Protein AF-A0A7S2L837-F1 (afdb_monomer_lite)

Foldseek 3Di:
DLVLLLVLLVVLLVPQPQQLVLLCQLPFQDPVQCCVQPVPDDVVNSNVVSVVSNVVSVVSSVVLLVQSLPDPDSVSNVVVSVVVVVVVVVVVVVLVCLCVQVVHDVSVCVSVPPPNDDDTDGDDPVSVVVSVVVVVVVSVVSSVVSVVVSVVSVVCVLQVVVAQQKKWKAFDQAKAFQWFFADPVHPQGTGGDIDGPRVQTAMWGFDDADPSSATKTWGADQFPRHRDDRDFTWIWHQDPVQLWIFIDTPGTALDPDPPDPDVDRGQKIAHRDPDRYPQPGDQFMWGPNNDTDTRTDMDMGRLFDDACVQLVVQAGHDPRWGDGDQPPCVDDPDRATADDSSSPHTDDDQWDQDPQRWIWGFDAPDPVVRHTGDGNRHTKTATDDRDPPDPDPHTDID

pLDDT: mean 89.32, std 9.15, range [54.41, 98.12]

Secondary structure (DSSP, 8-state):
-HHHHHHHHHHHHHH--HHHHHHHHHHHS-HHHHHHH-TTS-HHHHHHHHHHHHHHHHHHHHHHHHHHHH-SSHHHHHHHHHHHHHHHHHHHHHHHHHHTTTT-HHHHHHHTSTTS--PPPPPPHHHHHHHHHHHHHHHHHHHHHHHHHHHHHHHHHHTTTTS-SEEEEEE-S-EEEEEEE--TT-SS-PEEEEEEGGGG-EEEEEEEE-TTS-EEEEEPPTTTSPPPSSSPPPEEEEETTTTEEEEE-TTEES-S-TT---S---SEEPPS---SSGGGS-S--EEESSSEEE---EEEEE---SSTTTTTTSEEEETTEEEE------SSS---SEESTTS-EEPPPSEEE-TTS-EEEE-EEETTTTEE-EETTEE-EEEEE--TT----TT-B-

Organism: NCBI:txid267567

Radius of gyration: 32.64 Å; chains: 1; bounding box: 70×63×90 Å

Structure (mmCIF, N/CA/C/O backbone):
data_AF-A0A7S2L837-F1
#
_entry.id   AF-A0A7S2L837-F1
#
loop_
_atom_site.group_PDB
_atom_site.id
_atom_site.type_symbol
_atom_site.label_atom_id
_atom_site.label_alt_id
_atom_site.label_comp_id
_atom_site.label_asym_id
_atom_site.label_entity_id
_atom_site.label_seq_id
_atom_site.pdbx_PDB_ins_code
_atom_site.Cartn_x
_atom_site.Cartn_y
_atom_site.Cartn_z
_atom_site.occupancy
_atom_site.B_iso_or_equiv
_atom_site.auth_seq_id
_atom_site.auth_comp_id
_atom_site.auth_asym_id
_atom_site.auth_atom_id
_atom_site.pdbx_PDB_model_num
ATOM 1 N N . VAL A 1 1 ? -2.894 -16.112 8.920 1.00 84.12 1 VAL A N 1
ATOM 2 C CA . VAL A 1 1 ? -3.114 -14.719 9.382 1.00 84.12 1 VAL A CA 1
ATOM 3 C C . VAL A 1 1 ? -4.592 -14.412 9.614 1.00 84.12 1 VAL A C 1
ATOM 5 O O . VAL A 1 1 ? -4.945 -14.208 10.764 1.00 84.12 1 VAL A O 1
ATOM 8 N N . ARG A 1 2 ? -5.480 -14.497 8.607 1.00 88.69 2 ARG A N 1
ATOM 9 C CA . ARG A 1 2 ? -6.919 -14.162 8.759 1.00 88.69 2 ARG A CA 1
ATOM 10 C C . ARG A 1 2 ? -7.620 -14.815 9.954 1.00 88.69 2 ARG A C 1
ATOM 12 O O . ARG A 1 2 ? -8.249 -14.129 10.746 1.00 88.69 2 ARG A O 1
ATOM 19 N N . VAL A 1 3 ? -7.470 -16.131 10.131 1.00 92.38 3 VAL A N 1
ATOM 20 C CA . VAL A 1 3 ? -8.059 -16.845 11.285 1.00 92.38 3 VAL A CA 1
ATOM 21 C C . VAL A 1 3 ? -7.557 -16.272 12.615 1.00 92.38 3 VAL A C 1
ATOM 23 O O . VAL A 1 3 ? -8.348 -16.088 13.534 1.00 92.38 3 VAL A O 1
ATOM 26 N N . ALA A 1 4 ? -6.266 -15.940 12.701 1.00 90.62 4 ALA A N 1
ATOM 27 C CA . ALA A 1 4 ? -5.693 -15.318 13.889 1.00 90.62 4 ALA A CA 1
ATOM 28 C C . ALA A 1 4 ? -6.264 -13.912 14.115 1.00 90.62 4 ALA A C 1
ATOM 30 O O . ALA A 1 4 ? -6.648 -13.619 15.235 1.00 90.62 4 ALA A O 1
ATOM 31 N N . GLN A 1 5 ? -6.425 -13.088 13.072 1.00 91.94 5 GLN A N 1
ATOM 32 C CA . GLN A 1 5 ? -7.075 -11.772 13.188 1.00 91.94 5 GLN A CA 1
ATOM 33 C C . GLN A 1 5 ? -8.497 -11.891 13.765 1.00 91.94 5 GLN A C 1
ATOM 35 O O . GLN A 1 5 ? -8.838 -11.198 14.721 1.00 91.94 5 GLN A O 1
ATOM 40 N N . TYR A 1 6 ? -9.308 -12.828 13.258 1.00 94.88 6 TYR A N 1
ATOM 41 C CA . TYR A 1 6 ? -10.656 -13.074 13.785 1.00 94.88 6 TYR A CA 1
ATOM 42 C C . TYR A 1 6 ? -10.649 -13.541 15.246 1.00 94.88 6 TYR A C 1
ATOM 44 O O . TYR A 1 6 ? -11.435 -13.044 16.051 1.00 94.88 6 TYR A O 1
ATOM 52 N N . LEU A 1 7 ? -9.763 -14.474 15.607 1.00 94.44 7 LEU A N 1
ATOM 53 C CA . LEU A 1 7 ? -9.623 -14.932 16.992 1.00 94.44 7 LEU A CA 1
ATOM 54 C C . LEU A 1 7 ? -9.151 -13.806 17.915 1.00 94.44 7 LEU A C 1
ATOM 56 O O . LEU A 1 7 ? -9.678 -13.667 19.017 1.00 94.44 7 LEU A O 1
ATOM 60 N N . SER A 1 8 ? -8.224 -12.968 17.458 1.00 92.19 8 SER A N 1
ATOM 61 C CA . SER A 1 8 ? -7.730 -11.825 18.218 1.00 92.19 8 SER A CA 1
ATOM 62 C C . SER A 1 8 ? -8.833 -10.815 18.502 1.00 92.19 8 SER A C 1
ATOM 64 O O . SER A 1 8 ? -8.913 -10.353 19.633 1.00 92.19 8 SER A O 1
ATOM 66 N N . LEU A 1 9 ? -9.738 -10.525 17.556 1.00 94.25 9 LEU A N 1
ATOM 67 C CA . LEU A 1 9 ? -10.905 -9.663 17.819 1.00 94.25 9 LEU A CA 1
ATOM 68 C C . LEU A 1 9 ? -11.801 -10.228 18.932 1.00 94.25 9 LEU A C 1
ATOM 70 O O . LEU A 1 9 ? -12.286 -9.483 19.782 1.00 94.25 9 LEU A O 1
ATOM 74 N N . ILE A 1 10 ? -12.001 -11.550 18.953 1.00 95.12 10 ILE A N 1
ATOM 75 C CA . ILE A 1 10 ? -12.788 -12.223 19.996 1.00 95.12 10 ILE A CA 1
ATOM 76 C C . ILE A 1 10 ? -12.079 -12.114 21.349 1.00 95.12 10 ILE A C 1
ATOM 78 O O . ILE A 1 10 ? -12.712 -11.767 22.344 1.00 95.12 10 ILE A O 1
ATOM 82 N N . ILE A 1 11 ? -10.772 -12.380 21.388 1.00 92.56 11 ILE A N 1
ATOM 83 C CA . ILE A 1 11 ? -9.960 -12.290 22.608 1.00 92.56 11 ILE A CA 1
ATOM 84 C C . ILE A 1 11 ? -9.928 -10.848 23.128 1.00 92.56 11 ILE A C 1
ATOM 86 O O . ILE A 1 11 ? -10.195 -10.629 24.306 1.00 92.56 11 ILE A O 1
ATOM 90 N N . GLY A 1 12 ? -9.685 -9.868 22.255 1.00 91.31 12 GLY A N 1
ATOM 91 C CA . GLY A 1 12 ? -9.672 -8.446 22.600 1.00 91.31 12 GLY A CA 1
ATOM 92 C C . GLY A 1 12 ? -11.004 -7.976 23.178 1.00 91.31 12 GLY A C 1
ATOM 93 O O . GLY A 1 12 ? -11.022 -7.267 24.178 1.00 91.31 12 GLY A O 1
ATOM 94 N N . LEU A 1 13 ? -12.127 -8.445 22.627 1.00 94.12 13 LEU A N 1
ATOM 95 C CA . LEU A 1 13 ? -13.449 -8.159 23.182 1.00 94.12 13 LEU A CA 1
ATOM 96 C C . LEU A 1 13 ? -13.686 -8.833 24.545 1.00 94.12 13 LEU A C 1
ATOM 98 O O . LEU A 1 13 ? -14.374 -8.265 25.388 1.00 94.12 13 LEU A O 1
ATOM 102 N N . ILE A 1 14 ? -13.158 -10.041 24.771 1.00 92.88 14 ILE A N 1
ATOM 103 C CA . ILE A 1 14 ? -13.262 -10.733 26.069 1.00 92.88 14 ILE A CA 1
ATOM 104 C C . ILE A 1 14 ? -12.416 -10.031 27.135 1.00 92.88 14 ILE A C 1
ATOM 106 O O . ILE A 1 14 ? -12.833 -9.960 28.288 1.00 92.88 14 ILE A O 1
ATOM 110 N N . MET A 1 15 ? -11.252 -9.512 26.748 1.00 90.25 15 MET A N 1
ATOM 111 C CA . MET A 1 15 ? -10.357 -8.749 27.619 1.00 90.25 15 MET A CA 1
ATOM 112 C C . MET A 1 15 ? -10.890 -7.357 27.976 1.00 90.25 15 MET A C 1
ATOM 114 O O . MET A 1 15 ? -10.381 -6.723 28.894 1.00 90.25 15 MET A O 1
ATOM 118 N N . GLU A 1 16 ? -11.903 -6.871 27.263 1.00 92.31 16 GLU A N 1
ATOM 119 C CA . GLU A 1 16 ? -12.494 -5.560 27.500 1.00 92.31 16 GLU A CA 1
ATOM 120 C C . GLU A 1 16 ? -13.417 -5.578 28.735 1.00 92.31 16 GLU A C 1
ATOM 122 O O . GLU A 1 16 ? -14.566 -6.038 28.686 1.00 92.31 16 GLU A O 1
ATOM 127 N N . GLU A 1 17 ? -12.911 -5.052 29.855 1.00 92.00 17 GLU A N 1
ATOM 128 C CA . GLU A 1 17 ? -13.597 -5.020 31.157 1.00 92.00 17 GLU A CA 1
ATOM 129 C C . GLU A 1 17 ? -14.289 -3.679 31.475 1.00 92.00 17 GLU A C 1
ATOM 131 O O . GLU A 1 17 ? -15.123 -3.607 32.389 1.00 92.00 17 GLU A O 1
ATOM 136 N N . GLU A 1 18 ? -14.016 -2.604 30.728 1.00 93.19 18 GLU A N 1
ATOM 137 C CA . GLU A 1 18 ? -14.517 -1.262 31.055 1.00 93.19 18 GLU A CA 1
ATOM 138 C C . GLU A 1 18 ? -16.004 -1.105 30.723 1.00 93.19 18 GLU A C 1
ATOM 140 O O . GLU A 1 18 ? -16.790 -0.632 31.553 1.00 93.19 18 GLU A O 1
ATOM 145 N N . ILE A 1 19 ? -16.421 -1.571 29.543 1.00 95.00 19 ILE A N 1
ATOM 146 C CA . ILE A 1 19 ? -17.824 -1.569 29.097 1.00 95.00 19 ILE A CA 1
ATOM 147 C C . ILE A 1 19 ? -18.771 -2.285 30.087 1.00 95.00 19 ILE A C 1
ATOM 149 O O . ILE A 1 19 ? -19.757 -1.666 30.517 1.00 95.00 19 ILE A O 1
ATOM 153 N N . PRO A 1 20 ? -18.543 -3.556 30.488 1.00 93.50 20 PRO A N 1
ATOM 154 C CA . PRO A 1 20 ? -19.440 -4.257 31.405 1.00 93.50 20 PRO A CA 1
ATOM 155 C C . PRO A 1 20 ? -19.456 -3.587 32.771 1.00 93.50 20 PRO A C 1
ATOM 157 O O . PRO A 1 20 ? -20.532 -3.439 33.352 1.00 93.50 20 PRO A O 1
ATOM 160 N N . SER A 1 21 ? -18.296 -3.151 33.262 1.00 92.06 21 SER A N 1
ATOM 161 C CA . SER A 1 21 ? -18.153 -2.500 34.561 1.00 92.06 21 SER A CA 1
ATOM 162 C C . SER A 1 21 ? -18.914 -1.176 34.601 1.00 92.06 21 SER A C 1
ATOM 164 O O . SER A 1 21 ? -19.689 -0.934 35.531 1.00 92.06 21 SER A O 1
ATOM 166 N N . ALA A 1 22 ? -18.792 -0.346 33.563 1.00 94.81 22 ALA A N 1
ATOM 167 C CA . ALA A 1 22 ? -19.517 0.916 33.440 1.00 94.81 22 ALA A CA 1
ATOM 168 C C . ALA A 1 22 ? -21.041 0.714 33.389 1.00 94.81 22 ALA A C 1
ATOM 170 O O . ALA A 1 22 ? -21.788 1.372 34.121 1.00 94.81 22 ALA A O 1
ATOM 171 N N . LEU A 1 23 ? -21.518 -0.240 32.584 1.00 93.56 23 LEU A N 1
ATOM 172 C CA . LEU A 1 23 ? -22.947 -0.562 32.481 1.00 93.56 23 LEU A CA 1
ATOM 173 C C . LEU A 1 23 ? -23.504 -1.164 33.767 1.00 93.56 23 LEU A C 1
ATOM 175 O O . LEU A 1 23 ? -24.643 -0.884 34.162 1.00 93.56 23 LEU A O 1
ATOM 179 N N . PHE A 1 24 ? -22.701 -1.990 34.431 1.00 91.12 24 PHE A N 1
ATOM 180 C CA . PHE A 1 24 ? -23.036 -2.559 35.720 1.00 91.12 24 PHE A CA 1
ATOM 181 C C . PHE A 1 24 ? -23.172 -1.463 36.778 1.00 91.12 24 PHE A C 1
ATOM 183 O O . PHE A 1 24 ? -24.188 -1.439 37.475 1.00 91.12 24 PHE A O 1
ATOM 190 N N . MET A 1 25 ? -22.237 -0.507 36.836 1.00 91.56 25 MET A N 1
ATOM 191 C CA . MET A 1 25 ? -22.297 0.647 37.740 1.00 91.56 25 MET A CA 1
ATOM 192 C C . MET A 1 25 ? -23.523 1.527 37.481 1.00 91.56 25 MET A C 1
ATOM 194 O O . MET A 1 25 ? -24.304 1.764 38.408 1.00 91.56 25 MET A O 1
ATOM 198 N N . LEU A 1 26 ? -23.744 1.957 36.230 1.00 92.75 26 LEU A N 1
ATOM 199 C CA . LEU A 1 26 ? -24.880 2.812 35.843 1.00 92.75 26 LEU A CA 1
ATOM 200 C C . LEU A 1 26 ? -26.221 2.238 36.288 1.00 92.75 26 LEU A C 1
ATOM 202 O O . LEU A 1 26 ? -27.143 2.977 36.638 1.00 92.75 26 LEU A O 1
ATOM 206 N N . ARG A 1 27 ? -26.337 0.909 36.277 1.00 88.00 27 ARG A N 1
ATOM 207 C CA . ARG A 1 27 ? -27.585 0.235 36.607 1.00 88.00 27 ARG A CA 1
ATOM 208 C C . ARG A 1 27 ? -27.695 -0.218 38.055 1.00 88.00 27 ARG A C 1
ATOM 210 O O . ARG A 1 27 ? -28.816 -0.238 38.571 1.00 88.00 27 ARG A O 1
ATOM 217 N N . GLN A 1 28 ? -26.603 -0.639 38.694 1.00 89.06 28 GLN A N 1
ATOM 218 C CA . GLN A 1 28 ? -26.650 -1.114 40.077 1.00 89.06 28 GLN A CA 1
ATOM 219 C C . GLN A 1 28 ? -26.924 -0.001 41.076 1.00 89.06 28 GLN A C 1
ATOM 221 O O . GLN A 1 28 ? -27.530 -0.277 42.107 1.00 89.06 28 GLN A O 1
ATOM 226 N N . ILE A 1 29 ? -26.507 1.226 40.770 1.00 91.50 29 ILE A N 1
ATOM 227 C CA . ILE A 1 29 ? -26.521 2.335 41.718 1.00 91.50 29 ILE A CA 1
ATOM 228 C C . ILE A 1 29 ? -27.725 3.243 41.413 1.00 91.50 29 ILE A C 1
ATOM 230 O O . ILE A 1 29 ? -27.639 4.139 40.567 1.00 91.50 29 ILE A O 1
ATOM 234 N N . PRO A 1 30 ? -28.892 3.038 42.062 1.00 90.75 30 PRO A N 1
ATOM 235 C CA . PRO A 1 30 ? -30.014 3.950 41.909 1.00 90.75 30 PRO A CA 1
ATOM 236 C C . PRO A 1 30 ? -29.700 5.293 42.577 1.00 90.75 30 PRO A C 1
ATOM 238 O O . PRO A 1 30 ? -28.980 5.370 43.575 1.00 90.75 30 PRO A O 1
ATOM 241 N N . LYS A 1 31 ? -30.323 6.361 42.067 1.00 94.25 31 LYS A N 1
ATOM 242 C CA . LYS A 1 31 ? -30.188 7.728 42.598 1.00 94.25 31 LYS A CA 1
ATOM 243 C C . LYS A 1 31 ? -30.451 7.813 44.108 1.00 94.25 31 LYS A C 1
ATOM 245 O O . LYS A 1 31 ? -29.799 8.593 44.796 1.00 94.25 31 LYS A O 1
ATOM 250 N N . THR A 1 32 ? -31.391 7.014 44.619 1.00 93.38 32 THR A N 1
ATOM 251 C CA . THR A 1 32 ? -31.730 6.950 46.047 1.00 93.38 32 THR A CA 1
ATOM 252 C C . THR A 1 32 ? -30.590 6.376 46.884 1.00 93.38 32 THR A C 1
ATOM 254 O O . THR A 1 32 ? -30.189 7.016 47.851 1.00 93.38 32 THR A O 1
ATOM 257 N N . SER A 1 33 ? -30.014 5.237 46.485 1.00 91.25 33 SER A N 1
ATOM 258 C CA . SER A 1 33 ? -28.880 4.626 47.192 1.00 91.25 33 SER A CA 1
ATOM 259 C C . SER A 1 33 ? -27.626 5.491 47.116 1.00 91.25 33 SER A C 1
ATOM 261 O O . SER A 1 33 ? -26.967 5.678 48.130 1.00 91.25 33 SER A O 1
ATOM 263 N N . LEU A 1 34 ? -27.334 6.106 45.962 1.00 91.88 34 LEU A N 1
ATOM 264 C CA . LEU A 1 34 ? -26.198 7.028 45.851 1.00 91.88 34 LEU A CA 1
ATOM 265 C C . LEU A 1 34 ? -26.335 8.212 46.819 1.00 91.88 34 LEU A C 1
ATOM 267 O O . LEU A 1 34 ? -25.376 8.565 47.497 1.00 91.88 34 LEU A O 1
ATOM 271 N N . ARG A 1 35 ? -27.536 8.799 46.920 1.00 92.44 35 ARG A N 1
ATOM 272 C CA . ARG A 1 35 ? -27.797 9.938 47.813 1.00 92.44 35 ARG A CA 1
ATOM 273 C C . ARG A 1 35 ? -27.719 9.555 49.293 1.00 92.44 35 ARG A C 1
ATOM 275 O O . ARG A 1 35 ? -27.314 10.390 50.094 1.00 92.44 35 ARG A O 1
ATOM 282 N N . GLN A 1 36 ? -28.107 8.328 49.645 1.00 92.62 36 GLN A N 1
ATOM 283 C CA . GLN A 1 36 ? -28.010 7.814 51.015 1.00 92.62 36 GLN A CA 1
ATOM 284 C C . GLN A 1 36 ? -26.556 7.580 51.430 1.00 92.62 36 GLN A C 1
ATOM 286 O O . GLN A 1 36 ? -26.173 7.968 52.529 1.00 92.62 36 GLN A O 1
ATOM 291 N N . THR A 1 37 ? -25.740 6.984 50.558 1.00 89.62 37 THR A N 1
ATOM 292 C CA . THR A 1 37 ? -24.371 6.598 50.921 1.00 89.62 37 THR A CA 1
ATOM 293 C C . THR A 1 37 ? -23.347 7.713 50.705 1.00 89.62 37 THR A C 1
ATOM 295 O O . THR A 1 37 ? -22.387 7.827 51.462 1.00 89.62 37 THR A O 1
ATOM 298 N N . ALA A 1 38 ? -23.547 8.562 49.694 1.00 88.94 38 ALA A N 1
ATOM 299 C CA . ALA A 1 38 ? -22.631 9.640 49.328 1.00 88.94 38 ALA A CA 1
ATOM 300 C C . ALA A 1 38 ? -23.400 10.936 48.995 1.00 88.94 38 ALA A C 1
ATOM 302 O O . ALA A 1 38 ? -23.459 11.346 47.833 1.00 88.94 38 ALA A O 1
ATOM 303 N N . PRO A 1 39 ? -23.962 11.637 50.000 1.00 88.94 39 PRO A N 1
ATOM 304 C CA . PRO A 1 39 ? -24.808 12.814 49.776 1.00 88.94 39 PRO A CA 1
ATOM 305 C C . PRO A 1 39 ? -24.085 13.985 49.091 1.00 88.94 39 PRO A C 1
ATOM 307 O O . PRO A 1 39 ? -24.741 14.860 48.531 1.00 88.94 39 PRO A O 1
ATOM 310 N N . GLN A 1 40 ? -22.748 14.007 49.106 1.00 89.81 40 GLN A N 1
ATOM 311 C CA . GLN A 1 40 ? -21.953 15.050 48.451 1.00 89.81 40 GLN A CA 1
ATOM 312 C C . GLN A 1 40 ? -21.824 14.874 46.928 1.00 89.81 40 GLN A C 1
ATOM 314 O O . GLN A 1 40 ? -21.473 15.826 46.230 1.00 89.81 40 GLN A O 1
ATOM 319 N N . ILE A 1 41 ? -22.086 13.677 46.393 1.00 88.62 41 ILE A N 1
ATOM 320 C CA . ILE A 1 41 ? -21.929 13.392 44.963 1.00 88.62 41 ILE A CA 1
ATOM 321 C C . ILE A 1 41 ? -23.272 13.593 44.262 1.00 88.62 41 ILE A C 1
ATOM 323 O O . ILE A 1 41 ? -24.265 12.929 44.559 1.00 88.62 41 ILE A O 1
ATOM 327 N N . THR A 1 42 ? -23.313 14.499 43.283 1.00 93.94 42 THR A N 1
ATOM 328 C CA . THR A 1 42 ? -24.493 14.655 42.429 1.00 93.94 42 THR A CA 1
ATOM 329 C C . THR A 1 42 ? -24.602 13.471 41.467 1.00 93.94 42 THR A C 1
ATOM 331 O O . THR A 1 42 ? -23.619 13.059 40.854 1.00 93.94 42 THR A O 1
ATOM 334 N N . TYR A 1 43 ? -25.814 12.935 41.285 1.00 93.81 43 TYR A N 1
ATOM 335 C CA . TYR A 1 43 ? -26.054 11.789 40.391 1.00 93.81 43 TYR A CA 1
ATOM 336 C C . TYR A 1 43 ? -25.566 12.042 38.955 1.00 93.81 43 TYR A C 1
ATOM 338 O O . TYR A 1 43 ? -25.048 11.135 38.316 1.00 93.81 43 TYR A O 1
ATOM 346 N N . GLY A 1 44 ? -25.644 13.290 38.477 1.00 95.69 44 GLY A N 1
ATOM 347 C CA . GLY A 1 44 ? -25.108 13.674 37.169 1.00 95.69 44 GLY A CA 1
ATOM 348 C C . GLY A 1 44 ? -23.597 13.452 37.038 1.00 95.69 44 GLY A C 1
ATOM 349 O O . GLY A 1 44 ? -23.160 12.940 36.016 1.00 95.69 44 GLY A O 1
ATOM 350 N N . LYS A 1 45 ? -22.803 13.745 38.081 1.00 94.44 45 LYS A N 1
ATOM 351 C CA . LYS A 1 45 ? -21.349 13.489 38.074 1.00 94.44 45 LYS A CA 1
ATOM 352 C C . LYS A 1 45 ? -21.036 11.994 38.021 1.00 94.44 45 LYS A C 1
ATOM 354 O O . LYS A 1 45 ? -20.112 11.593 37.326 1.00 94.44 45 LYS A O 1
ATOM 359 N N . PHE A 1 46 ? -21.821 11.181 38.728 1.00 93.19 46 PHE A N 1
ATOM 360 C CA . PHE A 1 46 ? -21.694 9.724 38.689 1.00 93.19 46 PHE A CA 1
ATOM 361 C C . PHE A 1 46 ? -22.015 9.159 37.298 1.00 93.19 46 PHE A C 1
ATOM 363 O O . PHE A 1 46 ? -21.224 8.399 36.747 1.00 93.19 46 PHE A O 1
ATOM 370 N N . VAL A 1 47 ? -23.144 9.568 36.707 1.00 95.50 47 VAL A N 1
ATOM 371 C CA . VAL A 1 47 ? -23.530 9.142 35.353 1.00 95.50 47 VAL A CA 1
ATOM 372 C C . VAL A 1 47 ? -22.486 9.581 34.332 1.00 95.50 47 VAL A C 1
ATOM 374 O O . VAL A 1 47 ? -22.082 8.774 33.504 1.00 95.50 47 VAL A O 1
ATOM 377 N N . PHE A 1 48 ? -22.001 10.821 34.426 1.00 95.94 48 PHE A N 1
ATOM 378 C CA . PHE A 1 48 ? -20.940 11.322 33.558 1.00 95.94 48 PHE A CA 1
ATOM 379 C C . PHE A 1 48 ? -19.666 10.476 33.663 1.00 95.94 48 PHE A C 1
ATOM 381 O O . PHE A 1 48 ? -19.147 10.046 32.640 1.00 95.94 48 PHE A O 1
ATOM 388 N N . ALA A 1 49 ? -19.203 10.165 34.878 1.00 93.75 49 ALA A N 1
ATOM 389 C CA . ALA A 1 49 ? -18.025 9.320 35.075 1.00 93.75 49 ALA A CA 1
ATOM 390 C C . ALA A 1 49 ? -18.194 7.928 34.442 1.00 93.75 49 ALA A C 1
ATOM 392 O O . ALA A 1 49 ? -17.273 7.419 33.808 1.00 93.75 49 ALA A O 1
ATOM 393 N N . ALA A 1 50 ? -19.379 7.326 34.560 1.00 94.88 50 ALA A N 1
ATOM 394 C CA . ALA A 1 50 ? -19.641 6.031 33.948 1.00 94.88 50 ALA A CA 1
ATOM 395 C C . ALA A 1 50 ? -19.785 6.100 32.416 1.00 94.88 50 ALA A C 1
ATOM 397 O O . ALA A 1 50 ? -19.371 5.166 31.736 1.00 94.88 50 ALA A O 1
ATOM 398 N N . ILE A 1 51 ? -20.313 7.199 31.863 1.00 96.00 51 ILE A N 1
ATOM 399 C CA . ILE A 1 51 ? -20.312 7.439 30.411 1.00 96.00 51 ILE A CA 1
ATOM 400 C C . ILE A 1 51 ? -18.876 7.575 29.903 1.00 96.00 51 ILE A C 1
ATOM 402 O O . ILE A 1 51 ? -18.532 6.918 28.932 1.00 96.00 51 ILE A O 1
ATOM 406 N N . VAL A 1 52 ? -18.026 8.357 30.575 1.00 95.31 52 VAL A N 1
ATOM 407 C CA . VAL A 1 52 ? -16.606 8.498 30.207 1.00 95.31 52 VAL A CA 1
ATOM 408 C C . VAL A 1 52 ? -15.904 7.140 30.208 1.00 95.31 52 VAL A C 1
ATOM 410 O O . VAL A 1 52 ? -15.193 6.824 29.259 1.00 95.31 52 VAL A O 1
ATOM 413 N N . ARG A 1 53 ? -16.157 6.307 31.224 1.00 94.56 53 ARG A N 1
ATOM 414 C CA . ARG A 1 53 ? -15.610 4.946 31.308 1.00 94.56 53 ARG A CA 1
ATOM 415 C C . ARG A 1 53 ? -16.090 4.048 30.160 1.00 94.56 53 ARG A C 1
ATOM 417 O O . ARG A 1 53 ? -15.299 3.335 29.559 1.00 94.56 53 ARG A O 1
ATOM 424 N N . LEU A 1 54 ? -17.372 4.127 29.806 1.00 95.75 54 LEU A N 1
ATOM 425 C CA . LEU A 1 54 ? -17.926 3.410 28.655 1.00 95.75 54 LEU A CA 1
ATOM 426 C C . LEU A 1 54 ? -17.295 3.885 27.338 1.00 95.75 54 LEU A C 1
ATOM 428 O O . LEU A 1 54 ? -16.932 3.062 26.504 1.00 95.75 54 LEU A O 1
ATOM 432 N N . THR A 1 55 ? -17.132 5.197 27.161 1.00 96.00 55 THR A N 1
ATOM 433 C CA . THR A 1 55 ? -16.473 5.785 25.990 1.00 96.00 55 THR A CA 1
ATOM 434 C C . THR A 1 55 ? -15.018 5.321 25.875 1.00 96.00 55 THR A C 1
ATOM 436 O O . THR A 1 55 ? -14.584 4.984 24.778 1.00 96.00 55 THR A O 1
ATOM 439 N N . MET A 1 56 ? -14.286 5.237 26.992 1.00 93.94 56 MET A N 1
ATOM 440 C CA . MET A 1 56 ? -12.920 4.701 27.034 1.00 93.94 56 MET A CA 1
ATOM 441 C C . MET A 1 56 ? -12.859 3.253 26.527 1.00 93.94 56 MET A C 1
ATOM 443 O O . MET A 1 56 ? -12.029 2.955 25.671 1.00 93.94 56 MET A O 1
ATOM 447 N N . GLY A 1 57 ? -13.780 2.390 26.966 1.00 94.06 57 GLY A N 1
ATOM 448 C CA . GLY A 1 57 ? -13.853 1.007 26.484 1.00 94.06 57 GLY A CA 1
ATOM 449 C C . GLY A 1 57 ? -14.168 0.885 24.987 1.00 94.06 57 GLY A C 1
ATOM 450 O O . GLY A 1 57 ? -13.581 0.071 24.280 1.00 94.06 57 GLY A O 1
ATOM 451 N N . TYR A 1 58 ? -15.036 1.742 24.437 1.00 96.50 58 TYR A N 1
ATOM 452 C CA . TYR A 1 58 ? -15.277 1.748 22.986 1.00 96.50 58 TYR A CA 1
ATOM 453 C C . TYR A 1 58 ? -14.089 2.282 22.179 1.00 96.50 58 TYR A C 1
ATOM 455 O O . TYR A 1 58 ? -13.802 1.742 21.113 1.00 96.50 58 TYR A O 1
ATOM 463 N N . PHE A 1 59 ? -13.375 3.299 22.671 1.00 94.00 59 PHE A N 1
ATOM 464 C CA . PHE A 1 59 ? -12.130 3.742 22.034 1.00 94.00 59 PHE A CA 1
ATOM 465 C C . PHE A 1 59 ? -11.073 2.639 22.036 1.00 94.00 59 PHE A C 1
ATOM 467 O O . PHE A 1 59 ? -10.389 2.464 21.028 1.00 94.00 59 PHE A O 1
ATOM 474 N N . PHE A 1 60 ? -10.983 1.866 23.121 1.00 91.31 60 PHE A N 1
ATOM 475 C CA . PHE A 1 60 ? -10.129 0.686 23.176 1.00 91.31 60 PHE A CA 1
ATOM 476 C C . PHE A 1 60 ? -10.507 -0.334 22.095 1.00 91.31 60 PHE A C 1
ATOM 478 O O . PHE A 1 60 ? -9.641 -0.736 21.323 1.00 91.31 60 PHE A O 1
ATOM 485 N N . LEU A 1 61 ? -11.792 -0.691 21.966 1.00 94.19 61 LEU A N 1
ATOM 486 C CA . LEU A 1 61 ? -12.245 -1.626 20.928 1.00 94.19 61 LEU A CA 1
ATOM 487 C C . LEU A 1 61 ? -11.969 -1.124 19.505 1.00 94.19 61 LEU A C 1
ATOM 489 O O . LEU A 1 61 ? -11.584 -1.918 18.650 1.00 94.19 61 LEU A O 1
ATOM 493 N N . ILE A 1 62 ? -12.150 0.174 19.239 1.00 95.56 62 ILE A N 1
ATOM 494 C CA . ILE A 1 62 ? -11.848 0.766 17.926 1.00 95.56 62 ILE A CA 1
ATOM 495 C C . ILE A 1 62 ? -10.348 0.697 17.639 1.00 95.56 62 ILE A C 1
ATOM 497 O O . ILE A 1 62 ? -9.959 0.291 16.548 1.00 95.56 62 ILE A O 1
ATOM 501 N N . ASN A 1 63 ? -9.506 1.065 18.606 1.00 91.50 63 ASN A N 1
ATOM 502 C CA . ASN A 1 63 ? -8.056 0.996 18.449 1.00 91.50 63 ASN A CA 1
ATOM 503 C C . ASN A 1 63 ? -7.602 -0.450 18.199 1.00 91.50 63 ASN A C 1
ATOM 505 O O . ASN A 1 63 ? -6.923 -0.735 17.219 1.00 91.50 63 ASN A O 1
ATOM 509 N N . MET A 1 64 ? -8.086 -1.382 19.022 1.00 92.00 64 MET A N 1
ATOM 510 C CA . MET A 1 64 ? -7.823 -2.810 18.876 1.00 92.00 64 MET A CA 1
ATOM 511 C C . MET A 1 64 ? -8.251 -3.331 17.494 1.00 92.00 64 MET A C 1
ATOM 513 O O . MET A 1 64 ? -7.495 -4.050 16.845 1.00 92.00 64 MET A O 1
ATOM 517 N N . PHE A 1 65 ? -9.419 -2.912 16.995 1.00 94.56 65 PHE A N 1
ATOM 518 C CA . PHE A 1 65 ? -9.877 -3.251 15.649 1.00 94.56 65 PHE A CA 1
ATOM 519 C C . PHE A 1 65 ? -8.939 -2.723 14.556 1.00 94.56 65 PHE A C 1
ATOM 521 O O . PHE A 1 65 ? -8.561 -3.486 13.669 1.00 94.56 65 PHE A O 1
ATOM 528 N N . LEU A 1 66 ? -8.544 -1.447 14.619 1.00 93.56 66 LEU A N 1
ATOM 529 C CA . LEU A 1 66 ? -7.648 -0.836 13.630 1.00 93.56 66 LEU A CA 1
ATOM 530 C C . LEU A 1 66 ? -6.295 -1.544 13.578 1.00 93.56 66 LEU A C 1
ATOM 532 O O . LEU A 1 66 ? -5.809 -1.862 12.495 1.00 93.56 66 LEU A O 1
ATOM 536 N N . VAL A 1 67 ? -5.733 -1.843 14.744 1.00 91.00 67 VAL A N 1
ATOM 537 C CA . VAL A 1 67 ? -4.456 -2.540 14.861 1.00 91.00 67 VAL A CA 1
ATOM 538 C C . VAL A 1 67 ? -4.533 -3.951 14.272 1.00 91.00 67 VAL A C 1
ATOM 540 O O . VAL A 1 67 ? -3.703 -4.327 13.448 1.00 91.00 67 VAL A O 1
ATOM 543 N N . VAL A 1 68 ? -5.579 -4.719 14.598 1.00 91.81 68 VAL A N 1
ATOM 544 C CA . VAL A 1 68 ? -5.763 -6.066 14.030 1.00 91.81 68 VAL A CA 1
ATOM 545 C C . VAL A 1 68 ? -5.935 -6.038 12.513 1.00 91.81 68 VAL A C 1
ATOM 547 O O . VAL A 1 68 ? -5.429 -6.927 11.826 1.00 91.81 68 VAL A O 1
ATOM 550 N N . VAL A 1 69 ? -6.647 -5.038 11.990 1.00 91.69 69 VAL A N 1
ATOM 551 C CA . VAL A 1 69 ? -6.852 -4.862 10.547 1.00 91.69 69 VAL A CA 1
ATOM 552 C C . VAL A 1 69 ? -5.537 -4.550 9.828 1.00 91.69 69 VAL A C 1
ATOM 554 O O . VAL A 1 69 ? -5.337 -5.023 8.711 1.00 91.69 69 VAL A O 1
ATOM 557 N N . GLN A 1 70 ? -4.651 -3.768 10.448 1.00 90.25 70 GLN A N 1
ATOM 558 C CA . GLN A 1 70 ? -3.367 -3.371 9.861 1.00 90.25 70 GLN A CA 1
ATOM 559 C C . GLN A 1 70 ? -2.274 -4.436 10.000 1.00 90.25 70 GLN A C 1
ATOM 561 O O . GLN A 1 70 ? -1.301 -4.415 9.247 1.00 90.25 70 GLN A O 1
ATOM 566 N N . ALA A 1 71 ? -2.418 -5.370 10.939 1.00 89.81 71 ALA A N 1
ATOM 567 C CA . ALA A 1 71 ? -1.388 -6.356 11.215 1.00 89.81 71 ALA A CA 1
ATOM 568 C C . ALA A 1 71 ? -1.167 -7.325 10.042 1.00 89.81 71 ALA A C 1
ATOM 570 O O . ALA A 1 71 ? -2.074 -8.058 9.628 1.00 89.81 71 ALA A O 1
ATOM 571 N N . LYS A 1 72 ? 0.080 -7.366 9.561 1.00 84.94 72 LYS A N 1
ATOM 572 C CA . LYS A 1 72 ? 0.536 -8.261 8.487 1.00 84.94 72 LYS A CA 1
ATOM 573 C C . LYS A 1 72 ? 0.956 -9.623 9.034 1.00 84.94 72 LYS A C 1
ATOM 575 O O . LYS A 1 72 ? 0.623 -10.659 8.452 1.00 84.94 72 LYS A O 1
ATOM 580 N N . ALA A 1 73 ? 1.621 -9.638 10.191 1.00 86.31 73 ALA A N 1
ATOM 581 C CA . ALA A 1 73 ? 2.034 -10.858 10.869 1.00 86.31 73 ALA A CA 1
ATOM 582 C C . ALA A 1 73 ? 1.180 -11.153 12.107 1.00 86.31 73 ALA A C 1
ATOM 584 O O . ALA A 1 73 ? 0.647 -10.274 12.777 1.00 86.31 73 ALA A O 1
ATOM 585 N N . VAL A 1 74 ? 1.076 -12.440 12.447 1.00 83.38 74 VAL A N 1
ATOM 586 C CA . VAL A 1 74 ? 0.359 -12.886 13.653 1.00 83.38 74 VAL A CA 1
ATOM 587 C C . VAL A 1 74 ? 1.058 -12.407 14.929 1.00 83.38 74 VAL A C 1
ATOM 589 O O . VAL A 1 74 ? 0.389 -12.123 15.918 1.00 83.38 74 VAL A O 1
ATOM 592 N N . LEU A 1 75 ? 2.392 -12.321 14.908 1.00 80.38 75 LEU A N 1
ATOM 593 C CA . LEU A 1 75 ? 3.180 -11.867 16.053 1.00 80.38 75 LEU A CA 1
ATOM 594 C C . LEU A 1 75 ? 2.904 -10.404 16.397 1.00 80.38 75 LEU A C 1
ATOM 596 O O . LEU A 1 75 ? 2.745 -10.108 17.576 1.00 80.38 75 LEU A O 1
ATOM 600 N N . ASP A 1 76 ? 2.762 -9.537 15.394 1.00 82.88 76 ASP A N 1
ATOM 601 C CA . ASP A 1 76 ? 2.441 -8.118 15.597 1.00 82.88 76 ASP A CA 1
ATOM 602 C C . ASP A 1 76 ? 1.130 -7.977 16.377 1.00 82.88 76 ASP A C 1
ATOM 604 O O . ASP A 1 76 ? 1.084 -7.308 17.404 1.00 82.88 76 ASP A O 1
ATOM 608 N N . ILE A 1 77 ? 0.111 -8.761 15.998 1.00 85.38 77 ILE A N 1
ATOM 609 C CA . ILE A 1 77 ? -1.179 -8.786 16.702 1.00 85.38 77 ILE A CA 1
ATOM 610 C C . ILE A 1 77 ? -1.001 -9.137 18.183 1.00 85.38 77 ILE A C 1
ATOM 612 O O . ILE A 1 77 ? -1.631 -8.532 19.049 1.00 85.38 77 ILE A O 1
ATOM 616 N N . PHE A 1 78 ? -0.171 -10.135 18.495 1.00 85.06 78 PHE A N 1
ATOM 617 C CA . PHE A 1 78 ? 0.077 -10.519 19.883 1.00 85.06 78 PHE A CA 1
ATOM 618 C C . PHE A 1 78 ? 0.846 -9.442 20.646 1.00 85.06 78 PHE A C 1
ATOM 620 O O . PHE A 1 78 ? 0.496 -9.162 21.792 1.00 85.06 78 PHE A O 1
ATOM 627 N N . TYR A 1 79 ? 1.857 -8.827 20.031 1.00 87.06 79 TYR A N 1
ATOM 628 C CA . TYR A 1 79 ? 2.612 -7.747 20.660 1.00 87.06 79 TYR A CA 1
ATOM 629 C C . TYR A 1 79 ? 1.736 -6.541 20.964 1.00 87.06 79 TYR A C 1
ATOM 631 O O . TYR A 1 79 ? 1.817 -6.007 22.069 1.00 87.06 79 TYR A O 1
ATOM 639 N N . ASP A 1 80 ? 0.844 -6.176 20.053 1.00 83.94 80 ASP A N 1
ATOM 640 C CA . ASP A 1 80 ? -0.061 -5.056 20.261 1.00 83.94 80 ASP A CA 1
ATOM 641 C C . ASP A 1 80 ? -1.076 -5.333 21.375 1.00 83.94 80 ASP A C 1
ATOM 643 O O . ASP A 1 80 ? -1.326 -4.480 22.229 1.00 83.94 80 ASP A O 1
ATOM 647 N N . VAL A 1 81 ? -1.615 -6.555 21.436 1.00 81.62 81 VAL A N 1
ATOM 648 C CA . VAL A 1 81 ? -2.507 -6.978 22.529 1.00 81.62 81 VAL A CA 1
ATOM 649 C C . VAL A 1 81 ? -1.776 -6.961 23.877 1.00 81.62 81 VAL A C 1
ATOM 651 O O . VAL A 1 81 ? -2.337 -6.502 24.875 1.00 81.62 81 VAL A O 1
ATOM 654 N N . ILE A 1 82 ? -0.519 -7.413 23.922 1.00 86.50 82 ILE A N 1
ATOM 655 C CA . ILE A 1 82 ? 0.311 -7.377 25.136 1.00 86.50 82 ILE A CA 1
ATOM 656 C C . ILE A 1 82 ? 0.621 -5.931 25.540 1.00 86.50 82 ILE A C 1
ATOM 658 O O . ILE A 1 82 ? 0.515 -5.593 26.718 1.00 86.50 82 ILE A O 1
ATOM 662 N N . ALA A 1 83 ? 0.968 -5.063 24.588 1.00 87.12 83 ALA A N 1
ATOM 663 C CA . ALA A 1 83 ? 1.242 -3.652 24.848 1.00 87.12 83 ALA A CA 1
ATOM 664 C C . ALA A 1 83 ? 0.007 -2.933 25.413 1.00 87.12 83 ALA A C 1
ATOM 666 O O . ALA A 1 83 ? 0.113 -2.149 26.359 1.00 87.12 83 ALA A O 1
ATOM 667 N N . LEU A 1 84 ? -1.177 -3.256 24.889 1.00 82.62 84 LEU A N 1
ATOM 668 C CA . LEU A 1 84 ? -2.449 -2.754 25.397 1.00 82.62 84 LEU A CA 1
ATOM 669 C C . LEU A 1 84 ? -2.730 -3.219 26.837 1.00 82.62 84 LEU A C 1
ATOM 671 O O . LEU A 1 84 ? -3.101 -2.393 27.672 1.00 82.62 84 LEU A O 1
ATOM 675 N N . GLN A 1 85 ? -2.496 -4.496 27.166 1.00 83.88 85 GLN A N 1
ATOM 676 C CA . GLN A 1 85 ? -2.602 -4.979 28.555 1.00 83.88 85 GLN A CA 1
ATOM 677 C C . GLN A 1 85 ? -1.587 -4.309 29.478 1.00 83.88 85 GLN A C 1
ATOM 679 O O . GLN A 1 85 ? -1.901 -3.957 30.615 1.00 83.88 85 GLN A O 1
ATOM 684 N N . PHE A 1 86 ? -0.362 -4.119 28.996 1.00 87.38 86 PHE A N 1
ATOM 685 C CA . PHE A 1 86 ? 0.692 -3.471 29.759 1.00 87.38 86 PHE A CA 1
ATOM 686 C C . PHE A 1 86 ? 0.327 -2.021 30.106 1.00 87.38 86 PHE A C 1
ATOM 688 O O . PHE A 1 86 ? 0.538 -1.594 31.240 1.00 87.38 86 PHE A O 1
ATOM 695 N N . LEU A 1 87 ? -0.292 -1.280 29.180 1.00 84.44 87 LEU A N 1
ATOM 696 C CA . LEU A 1 87 ? -0.798 0.069 29.449 1.00 84.44 87 LEU A CA 1
ATOM 697 C C . LEU A 1 87 ? -1.881 0.090 30.535 1.00 84.44 87 LEU A C 1
ATOM 699 O O . LEU A 1 87 ? -1.864 0.978 31.386 1.00 84.44 87 LEU A O 1
ATOM 703 N N . GLN A 1 88 ? -2.786 -0.891 30.549 1.00 82.00 88 GLN A N 1
ATOM 704 C CA . GLN A 1 88 ? -3.790 -1.018 31.612 1.00 82.00 88 GLN A CA 1
ATOM 705 C C . GLN A 1 88 ? -3.132 -1.305 32.970 1.00 82.00 88 GLN A C 1
ATOM 707 O O . GLN A 1 88 ? -3.437 -0.644 33.961 1.00 82.00 88 GLN A O 1
ATOM 712 N N . GLN A 1 89 ? -2.155 -2.217 33.012 1.00 88.00 89 GLN A N 1
ATOM 713 C CA . GLN A 1 89 ? -1.393 -2.498 34.233 1.00 88.00 89 GLN A CA 1
ATOM 714 C C . GLN A 1 89 ? -0.601 -1.279 34.721 1.00 88.00 89 GLN A C 1
ATOM 716 O O . GLN A 1 89 ? -0.480 -1.064 35.928 1.00 88.00 89 GLN A O 1
ATOM 721 N N . LEU A 1 90 ? -0.074 -0.461 33.807 1.00 89.69 90 LEU A N 1
ATOM 722 C CA . LEU A 1 90 ? 0.603 0.782 34.163 1.00 89.69 90 LEU A CA 1
ATOM 723 C C . LEU A 1 90 ? -0.337 1.783 34.836 1.00 89.69 90 LEU A C 1
ATOM 725 O O . LEU A 1 90 ? 0.109 2.462 35.761 1.00 89.69 90 LEU A O 1
ATOM 729 N N . ASP A 1 91 ? -1.606 1.870 34.430 1.00 87.06 91 ASP A N 1
ATOM 730 C CA . ASP A 1 91 ? -2.584 2.737 35.099 1.00 87.06 91 ASP A CA 1
ATOM 731 C C . ASP A 1 91 ? -2.836 2.273 36.545 1.00 87.06 91 ASP A C 1
ATOM 733 O O . ASP A 1 91 ? -2.735 3.062 37.490 1.00 87.06 91 ASP A O 1
ATOM 737 N N . ASP A 1 92 ? -3.016 0.966 36.754 1.00 87.19 92 ASP A N 1
ATOM 738 C CA . ASP A 1 92 ? -3.188 0.375 38.088 1.00 87.19 92 ASP A CA 1
ATOM 739 C C . ASP A 1 92 ? -1.955 0.560 38.987 1.00 87.19 92 ASP A C 1
ATOM 741 O O . ASP A 1 92 ? -2.066 0.879 40.184 1.00 87.19 92 ASP A O 1
ATOM 745 N N . ILE A 1 93 ? -0.756 0.398 38.421 1.00 92.31 93 ILE A N 1
ATOM 746 C CA . ILE A 1 93 ? 0.507 0.6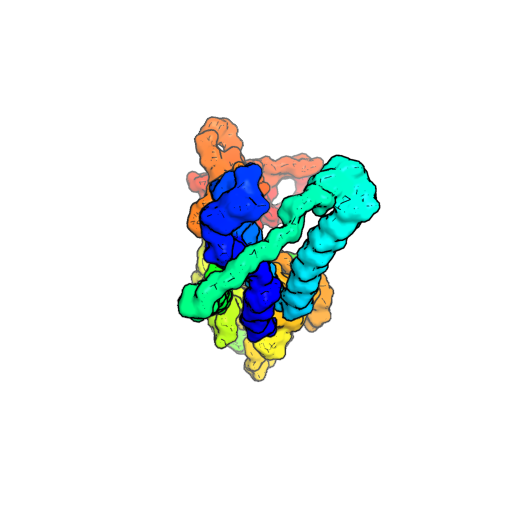49 39.120 1.00 92.31 93 ILE A CA 1
ATOM 747 C C . ILE A 1 93 ? 0.616 2.133 39.465 1.00 92.31 93 ILE A C 1
ATOM 749 O O . ILE A 1 93 ? 0.900 2.464 40.617 1.00 92.31 93 ILE A O 1
ATOM 753 N N . CYS A 1 94 ? 0.338 3.038 38.524 1.00 91.94 94 CYS A N 1
ATOM 754 C CA . CYS A 1 94 ? 0.350 4.480 38.766 1.00 91.94 94 CYS A CA 1
ATOM 755 C C . CYS A 1 94 ? -0.626 4.867 39.880 1.00 91.94 94 CYS A C 1
ATOM 757 O O . CYS A 1 94 ? -0.277 5.638 40.780 1.00 91.94 94 CYS A O 1
ATOM 759 N N . PHE A 1 95 ? -1.825 4.287 39.882 1.00 88.81 95 PHE A N 1
ATOM 760 C CA . PHE A 1 95 ? -2.815 4.499 40.927 1.00 88.81 95 PHE A CA 1
ATOM 761 C C . PHE A 1 95 ? -2.339 3.981 42.295 1.00 88.81 95 PHE A C 1
ATOM 763 O O . PHE A 1 95 ? -2.519 4.646 43.324 1.00 88.81 95 PHE A O 1
ATOM 770 N N . THR A 1 96 ? -1.672 2.827 42.324 1.00 90.75 96 THR A N 1
ATOM 771 C CA . THR A 1 96 ? -1.088 2.249 43.544 1.00 90.75 96 THR A CA 1
ATOM 772 C C . THR A 1 96 ? 0.072 3.098 44.072 1.00 90.75 96 THR A C 1
ATOM 774 O O . THR A 1 96 ? 0.098 3.451 45.254 1.00 90.75 96 THR A O 1
ATOM 777 N N . LEU A 1 97 ? 0.978 3.533 43.198 1.00 93.12 97 LEU A N 1
ATOM 778 C CA . LEU A 1 97 ? 2.083 4.436 43.528 1.00 93.12 97 LEU A CA 1
ATOM 779 C C . LEU A 1 97 ? 1.577 5.799 44.022 1.00 93.12 97 LEU A C 1
ATOM 781 O O . LEU A 1 97 ? 2.116 6.364 44.978 1.00 93.12 97 LEU A O 1
ATOM 785 N N . ALA A 1 98 ? 0.485 6.304 43.443 1.00 93.25 98 ALA A N 1
ATOM 786 C CA . ALA A 1 98 ? -0.177 7.517 43.907 1.00 93.25 98 ALA A CA 1
ATOM 787 C C . ALA A 1 98 ? -0.717 7.373 45.340 1.00 93.25 98 ALA A C 1
ATOM 789 O O . ALA A 1 98 ? -0.653 8.329 46.114 1.00 93.25 98 ALA A O 1
ATOM 790 N N . LYS A 1 99 ? -1.214 6.192 45.736 1.00 90.62 99 LYS A N 1
ATOM 791 C CA . LYS A 1 99 ? -1.603 5.917 47.135 1.00 90.62 99 LYS A CA 1
ATOM 792 C C . LYS A 1 99 ? -0.400 5.884 48.082 1.00 90.62 99 LYS A C 1
ATOM 794 O O . LYS A 1 99 ? -0.527 6.308 49.232 1.00 90.62 99 LYS A O 1
ATOM 799 N N . MET A 1 100 ? 0.760 5.438 47.601 1.00 94.25 100 MET A N 1
ATOM 800 C CA . MET A 1 100 ? 2.010 5.355 48.369 1.00 94.25 100 MET A CA 1
ATOM 801 C C . MET A 1 100 ? 2.746 6.700 48.534 1.00 94.25 100 MET A C 1
ATOM 803 O O . MET A 1 100 ? 3.803 6.724 49.151 1.00 94.25 100 MET A O 1
ATOM 807 N N . ASP A 1 101 ? 2.178 7.825 48.072 1.00 94.69 101 ASP A N 1
ATOM 808 C CA . ASP A 1 101 ? 2.787 9.177 48.101 1.00 94.69 101 ASP A CA 1
ATOM 809 C C . ASP A 1 101 ? 3.931 9.414 47.108 1.00 94.69 101 ASP A C 1
ATOM 811 O O . ASP A 1 101 ? 4.573 10.460 47.171 1.00 94.69 101 ASP A O 1
ATOM 815 N N . VAL A 1 102 ? 4.186 8.492 46.175 1.00 96.19 102 VAL A N 1
ATOM 816 C CA . VAL A 1 102 ? 5.339 8.598 45.261 1.00 96.19 102 VAL A CA 1
ATOM 817 C C . VAL A 1 102 ? 5.215 9.817 44.339 1.00 96.19 102 VAL A C 1
ATOM 819 O O . VAL A 1 102 ? 6.176 10.550 44.141 1.00 96.19 102 VAL A O 1
ATOM 822 N N . PHE A 1 103 ? 4.005 10.107 43.852 1.00 94.44 103 PHE A N 1
ATOM 823 C CA . PHE A 1 103 ? 3.704 11.285 43.021 1.00 94.44 103 PHE A CA 1
ATOM 824 C C . PHE A 1 103 ? 3.327 12.542 43.833 1.00 94.44 103 PHE A C 1
ATOM 826 O O . PHE A 1 103 ? 2.827 13.531 43.292 1.00 94.44 103 PHE A O 1
ATOM 833 N N . GLY A 1 104 ? 3.540 12.510 45.151 1.00 95.19 104 GLY A N 1
ATOM 834 C CA . GLY A 1 104 ? 3.352 13.638 46.052 1.00 95.19 104 GLY A CA 1
ATOM 835 C C . GLY A 1 104 ? 1.976 13.752 46.718 1.00 95.19 104 GLY A C 1
ATOM 836 O O . GLY A 1 104 ? 0.956 13.185 46.310 1.00 95.19 104 GLY A O 1
ATOM 837 N N . LYS A 1 105 ? 1.946 14.601 47.755 1.00 95.19 105 LYS A N 1
ATOM 838 C CA . LYS A 1 105 ? 0.839 14.715 48.721 1.00 95.19 105 LYS A CA 1
ATOM 839 C C . LYS A 1 105 ? -0.501 15.100 48.096 1.00 95.19 105 LYS A C 1
ATOM 841 O O . LYS A 1 105 ? -1.550 14.734 48.625 1.00 95.19 105 LYS A O 1
ATOM 846 N N . ARG A 1 106 ? -0.493 15.864 46.994 1.00 92.81 106 ARG A N 1
ATOM 847 C CA . ARG A 1 106 ? -1.726 16.267 46.292 1.00 92.81 106 ARG A CA 1
ATOM 848 C C . ARG A 1 106 ? -2.424 15.056 45.676 1.00 92.81 106 ARG A C 1
ATOM 850 O O . ARG A 1 106 ? -3.623 14.894 45.897 1.00 92.81 106 ARG A O 1
ATOM 857 N N . LEU A 1 107 ? -1.677 14.202 44.972 1.00 89.75 107 LEU A N 1
ATOM 858 C CA . LEU A 1 107 ? -2.229 13.022 44.311 1.00 89.75 107 LEU A CA 1
ATOM 859 C C . LEU A 1 107 ? -2.606 11.947 45.332 1.00 89.75 107 LEU A C 1
ATOM 861 O O . LEU A 1 107 ? -3.714 11.423 45.272 1.00 89.75 107 LEU A O 1
ATOM 865 N N . LYS A 1 108 ? -1.780 11.745 46.366 1.00 92.88 108 LYS A N 1
ATOM 866 C CA . LYS A 1 108 ? -2.146 10.903 47.513 1.00 92.88 108 LYS A CA 1
ATOM 867 C C . LYS A 1 108 ? -3.437 11.358 48.175 1.00 92.88 108 LYS A C 1
ATOM 869 O O . LYS A 1 108 ? -4.318 10.544 48.431 1.00 92.88 108 LYS A O 1
ATOM 874 N N . LYS A 1 109 ? -3.604 12.660 48.433 1.00 89.81 109 LYS A N 1
ATOM 875 C CA . LYS A 1 109 ? -4.852 13.196 49.004 1.00 89.81 109 LYS A CA 1
ATOM 876 C C . LYS A 1 109 ? -6.048 12.986 48.072 1.00 89.81 109 LYS A C 1
ATOM 878 O O . LYS A 1 109 ? -7.166 12.890 48.569 1.00 89.81 109 LYS A O 1
ATOM 883 N N . ALA A 1 110 ? -5.853 12.932 46.755 1.00 86.12 110 ALA A N 1
ATOM 884 C CA . ALA A 1 110 ? -6.916 12.590 45.813 1.00 86.12 110 ALA A CA 1
ATOM 885 C C . ALA A 1 110 ? -7.278 11.092 45.880 1.00 86.12 110 ALA A C 1
ATOM 887 O O . ALA A 1 110 ? -8.460 10.775 46.003 1.00 86.12 110 ALA A O 1
ATOM 888 N N . THR A 1 111 ? -6.289 10.191 45.892 1.00 86.94 111 THR A N 1
ATOM 889 C CA . THR A 1 111 ? -6.484 8.725 45.863 1.00 86.94 111 THR A CA 1
ATOM 890 C C . THR A 1 111 ? -6.876 8.103 47.209 1.00 86.94 111 THR A C 1
ATOM 892 O O . THR A 1 111 ? -7.472 7.030 47.242 1.00 86.94 111 THR A O 1
ATOM 895 N N . THR A 1 112 ? -6.581 8.767 48.333 1.00 83.69 112 THR A N 1
ATOM 896 C CA . THR A 1 112 ? -6.870 8.276 49.704 1.00 83.69 112 THR A CA 1
ATOM 897 C C . THR A 1 112 ? -8.128 8.866 50.344 1.00 83.69 112 THR A C 1
ATOM 899 O O . THR A 1 112 ? -8.460 8.541 51.486 1.00 83.69 112 THR A O 1
ATOM 902 N N . ARG A 1 113 ? -8.872 9.734 49.644 1.00 78.75 113 ARG A N 1
ATOM 903 C CA . ARG A 1 113 ? -10.151 10.248 50.160 1.00 78.75 113 ARG A CA 1
ATOM 904 C C . ARG A 1 113 ? -11.116 9.082 50.414 1.00 78.75 113 ARG A C 1
ATOM 906 O O . ARG A 1 113 ? -11.311 8.243 49.542 1.00 78.75 113 ARG A O 1
ATOM 913 N N . LYS A 1 114 ? -11.788 9.087 51.577 1.00 59.44 114 LYS A N 1
ATOM 914 C CA . LYS A 1 114 ? -12.740 8.055 52.065 1.00 59.44 114 LYS A CA 1
ATOM 915 C C . LYS A 1 114 ? -13.888 7.673 51.103 1.00 59.44 114 LYS A C 1
ATOM 917 O O . LYS A 1 114 ? -14.647 6.770 51.413 1.00 59.44 114 LYS A O 1
ATOM 922 N N . CYS A 1 115 ? -14.036 8.335 49.956 1.00 59.09 115 CYS A N 1
ATOM 923 C CA . CYS A 1 115 ? -15.059 8.043 48.946 1.00 59.09 115 CYS A CA 1
ATOM 924 C C . CYS A 1 115 ? -14.687 6.907 47.972 1.00 59.09 115 CYS A C 1
ATOM 926 O O . CYS A 1 115 ? -15.424 6.692 47.017 1.00 59.09 115 CYS A O 1
ATOM 928 N N . PHE A 1 116 ? -13.557 6.215 48.158 1.00 59.00 116 PHE A N 1
ATOM 929 C CA . PHE A 1 116 ? -13.023 5.309 47.132 1.00 59.00 116 PHE A CA 1
ATOM 930 C C . PHE A 1 116 ? -13.579 3.880 47.138 1.00 59.00 116 PHE A C 1
ATOM 932 O O . PHE A 1 116 ? -13.478 3.200 46.124 1.00 59.00 116 PHE A O 1
ATOM 939 N N . SER A 1 117 ? -14.167 3.417 48.241 1.00 64.56 117 SER A N 1
ATOM 940 C CA . SER A 1 117 ? -14.820 2.107 48.289 1.00 64.56 117 SER A CA 1
ATOM 941 C C . SER A 1 117 ? -16.148 2.239 49.012 1.00 64.56 117 SER A C 1
ATOM 943 O O . SER A 1 117 ? -16.196 2.630 50.179 1.00 64.56 117 SER A O 1
ATOM 945 N N . VAL A 1 118 ? -17.227 1.981 48.283 1.00 74.44 118 VAL A N 1
ATOM 946 C CA . VAL A 1 118 ? -18.590 2.004 48.798 1.00 74.44 118 VAL A CA 1
ATOM 947 C C . VAL A 1 118 ? -19.273 0.733 48.328 1.00 74.44 118 VAL A C 1
ATOM 949 O O . VAL A 1 118 ? -19.446 0.519 47.129 1.00 74.44 118 VAL A O 1
ATOM 952 N N . GLU A 1 119 ? -19.677 -0.106 49.275 1.00 81.69 119 GLU A N 1
ATOM 953 C CA . GLU A 1 119 ? -20.493 -1.274 48.974 1.00 81.69 119 GLU A CA 1
ATOM 954 C C . GLU A 1 119 ? -21.960 -0.855 48.854 1.00 81.69 119 GLU A C 1
ATOM 956 O O . GLU A 1 119 ? -22.554 -0.304 49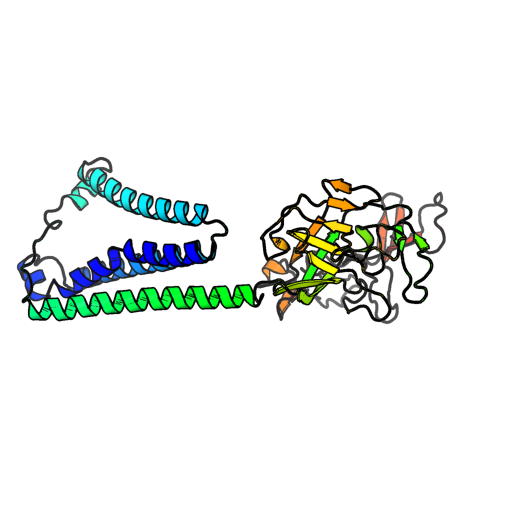.784 1.00 81.69 119 GLU A O 1
ATOM 961 N N . PHE A 1 120 ? -22.560 -1.108 47.691 1.00 83.69 120 PHE A N 1
ATOM 962 C CA . PHE A 1 120 ? -23.986 -0.890 47.474 1.00 83.69 120 PHE A CA 1
ATOM 963 C C . PHE A 1 120 ? -24.771 -2.184 47.738 1.00 83.69 120 PHE A C 1
ATOM 965 O O . PHE A 1 120 ? -24.320 -3.270 47.358 1.00 83.69 120 PHE A O 1
ATOM 972 N N . PRO A 1 121 ? -25.969 -2.108 48.350 1.00 83.31 121 PRO A N 1
ATOM 973 C CA . PRO A 1 121 ? -26.795 -3.287 48.578 1.00 83.31 121 PRO A CA 1
ATOM 974 C C . PRO A 1 121 ? -27.188 -3.943 47.247 1.00 83.31 121 PRO A C 1
ATOM 976 O O . PRO A 1 121 ? -27.587 -3.278 46.287 1.00 83.31 121 PRO A O 1
ATOM 979 N N . LYS A 1 122 ? -27.099 -5.277 47.188 1.00 84.69 122 LYS A N 1
ATOM 980 C CA . LYS A 1 122 ? -27.411 -6.051 45.977 1.00 84.69 122 LYS A CA 1
ATOM 981 C C . LYS A 1 122 ? -28.882 -5.858 45.581 1.00 84.69 122 LYS A C 1
ATOM 983 O O . LYS A 1 122 ? -29.786 -6.126 46.367 1.00 84.69 122 LYS A O 1
ATOM 988 N N . LEU A 1 123 ? -29.130 -5.478 44.324 1.00 84.88 123 LEU A N 1
ATOM 989 C CA . LEU A 1 123 ? -30.483 -5.373 43.757 1.00 84.88 123 LEU A CA 1
ATOM 990 C C . LEU A 1 123 ? -31.253 -6.717 43.810 1.00 84.88 123 LEU A C 1
ATOM 992 O O . LEU A 1 123 ? -30.638 -7.793 43.782 1.00 84.88 123 LEU A O 1
ATOM 996 N N . PRO A 1 124 ? -32.602 -6.702 43.798 1.00 87.75 124 PRO A N 1
ATOM 997 C CA . PRO A 1 124 ? -33.413 -7.921 43.753 1.00 87.75 124 PRO A CA 1
ATOM 998 C C . PRO A 1 124 ? -33.086 -8.797 42.529 1.00 87.75 124 PRO A C 1
ATOM 1000 O O . PRO A 1 124 ? -32.765 -8.300 41.444 1.00 87.75 124 PRO A O 1
ATOM 1003 N N . PHE A 1 125 ? -33.172 -10.122 42.701 1.00 85.50 125 PHE A N 1
ATOM 1004 C CA . PHE A 1 125 ? -32.719 -11.126 41.724 1.00 85.50 125 PHE A CA 1
ATOM 1005 C C . PHE A 1 125 ? -33.368 -10.974 40.335 1.00 85.50 125 PHE A C 1
ATOM 1007 O O . PHE A 1 125 ? -32.677 -11.026 39.315 1.00 85.50 125 PHE A O 1
ATOM 1014 N N . ALA A 1 126 ? -34.671 -10.681 40.274 1.00 86.19 126 ALA A N 1
ATOM 1015 C CA . ALA A 1 126 ? -35.395 -10.505 39.010 1.00 86.19 126 ALA A CA 1
ATOM 1016 C C . ALA A 1 126 ? -34.810 -9.378 38.131 1.00 86.19 126 ALA A C 1
ATOM 1018 O O . ALA A 1 126 ? -34.674 -9.528 36.913 1.00 86.19 126 ALA A O 1
ATOM 1019 N N . ARG A 1 127 ? -34.388 -8.259 38.743 1.00 82.56 127 ARG A N 1
ATOM 1020 C CA . ARG A 1 127 ? -33.779 -7.124 38.026 1.00 82.56 127 ARG A CA 1
ATOM 1021 C C . ARG A 1 127 ? -32.356 -7.441 37.551 1.00 82.56 127 ARG A C 1
ATOM 1023 O O . ARG A 1 127 ? -31.949 -6.921 36.507 1.00 82.56 127 ARG A O 1
ATOM 1030 N N . ARG A 1 128 ? -31.635 -8.313 38.272 1.00 84.56 128 ARG A N 1
ATOM 1031 C CA . ARG A 1 128 ? -30.310 -8.833 37.885 1.00 84.56 128 ARG A CA 1
ATOM 1032 C C . ARG A 1 128 ? -30.384 -9.750 36.661 1.00 84.56 128 ARG A C 1
ATOM 1034 O O . ARG A 1 128 ? -29.583 -9.575 35.749 1.00 84.56 128 ARG A O 1
ATOM 1041 N N . LYS A 1 129 ? -31.377 -10.645 36.569 1.00 88.81 129 LYS A N 1
ATOM 1042 C CA . LYS A 1 129 ? -31.530 -11.551 35.409 1.00 88.81 129 LYS A CA 1
ATOM 1043 C C . LYS A 1 129 ? -31.726 -10.787 34.093 1.00 88.81 129 LYS A C 1
ATOM 1045 O O . LYS A 1 129 ? -31.001 -11.029 33.132 1.00 88.81 129 LYS A O 1
ATOM 1050 N N . LYS A 1 130 ? -32.635 -9.801 34.070 1.00 88.06 130 LYS A N 1
ATOM 1051 C CA . LYS A 1 130 ? -32.843 -8.931 32.893 1.00 88.06 130 LYS A CA 1
ATOM 1052 C C . LYS A 1 130 ? -31.592 -8.120 32.525 1.00 88.06 130 LYS A C 1
ATOM 1054 O O . LYS A 1 130 ? -31.433 -7.747 31.372 1.00 88.06 130 LYS A O 1
ATOM 1059 N N . LEU A 1 131 ? -30.727 -7.807 33.496 1.00 82.38 131 LEU A N 1
ATOM 1060 C CA . LEU A 1 131 ? -29.478 -7.079 33.240 1.00 82.38 131 LEU A CA 1
ATOM 1061 C C . LEU A 1 131 ? -28.444 -7.970 32.579 1.00 82.38 131 LEU A C 1
ATOM 1063 O O . LEU A 1 131 ? -27.875 -7.587 31.569 1.00 82.38 131 LEU A O 1
ATOM 1067 N N . SER A 1 132 ? -28.225 -9.154 33.145 1.00 87.12 132 SER A N 1
ATOM 1068 C CA . SER A 1 132 ? -27.274 -10.102 32.577 1.00 87.12 132 SER A CA 1
ATOM 1069 C C . SER A 1 132 ? -27.620 -10.396 31.118 1.00 87.12 132 SER A C 1
ATOM 1071 O O . SER A 1 132 ? -26.728 -10.405 30.280 1.00 87.12 132 SER A O 1
ATOM 1073 N N . LEU A 1 133 ? -28.912 -10.524 30.792 1.00 92.25 133 LEU A N 1
ATOM 1074 C CA . LEU A 1 133 ? -29.359 -10.676 29.408 1.00 92.25 133 LEU A CA 1
ATOM 1075 C C . LEU A 1 133 ? -29.024 -9.455 28.533 1.00 92.25 133 LEU A C 1
ATOM 1077 O O . LEU A 1 133 ? -28.529 -9.632 27.429 1.00 92.25 133 LEU A O 1
A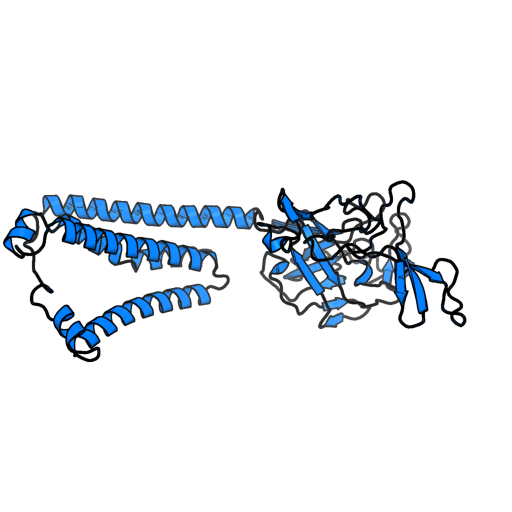TOM 1081 N N . PHE A 1 134 ? -29.252 -8.233 29.025 1.00 91.56 134 PHE A N 1
ATOM 1082 C CA . PHE A 1 134 ? -28.931 -7.005 28.288 1.00 91.56 134 PHE A CA 1
ATOM 1083 C C . PHE A 1 134 ? -27.426 -6.849 28.026 1.00 91.56 134 PHE A C 1
ATOM 1085 O O . PHE A 1 134 ? -27.040 -6.578 26.896 1.00 91.56 134 PHE A O 1
ATOM 1092 N N . VAL A 1 135 ? -26.574 -7.065 29.037 1.00 90.12 135 VAL A N 1
ATOM 1093 C CA . VAL A 1 135 ? -25.109 -6.991 28.865 1.00 90.12 135 VAL A CA 1
ATOM 1094 C C . VAL A 1 135 ? -24.639 -8.056 27.878 1.00 90.12 135 VAL A C 1
ATOM 1096 O O . VAL A 1 135 ? -23.876 -7.743 26.973 1.00 90.12 135 VAL A O 1
ATOM 1099 N N . LYS A 1 136 ? -25.153 -9.290 27.981 1.00 93.44 136 LYS A N 1
ATOM 1100 C CA . LYS A 1 136 ? -24.854 -10.362 27.017 1.00 93.44 136 LYS A CA 1
ATOM 1101 C C . LYS A 1 136 ? -25.262 -9.992 25.590 1.00 93.44 136 LYS A C 1
ATOM 1103 O O . LYS A 1 136 ? -24.496 -10.236 24.667 1.00 93.44 136 LYS A O 1
ATOM 1108 N N . ALA A 1 137 ? -26.440 -9.394 25.412 1.00 95.56 137 ALA A N 1
ATOM 1109 C CA . ALA A 1 137 ? -26.902 -8.940 24.104 1.00 95.56 137 ALA A CA 1
ATOM 1110 C C . ALA A 1 137 ? -26.013 -7.821 23.540 1.00 95.56 137 ALA A C 1
ATOM 1112 O O . ALA A 1 137 ? -25.672 -7.860 22.365 1.00 95.56 137 ALA A O 1
ATOM 1113 N N . LEU A 1 138 ? -25.587 -6.866 24.373 1.00 94.19 138 LEU A N 1
ATOM 1114 C CA . LEU A 1 138 ? -24.681 -5.801 23.944 1.00 94.19 138 LEU A CA 1
ATOM 1115 C C . LEU A 1 138 ? -23.317 -6.352 23.503 1.00 94.19 138 LEU A C 1
ATOM 1117 O O . LEU A 1 138 ? -22.818 -5.966 22.452 1.00 94.19 138 LEU A O 1
ATOM 1121 N N . TYR A 1 139 ? -22.748 -7.300 24.253 1.00 93.06 139 TYR A N 1
ATOM 1122 C CA . TYR A 1 139 ? -21.524 -7.992 23.837 1.00 93.06 139 TYR A CA 1
ATOM 1123 C C . TYR A 1 139 ? -21.693 -8.730 22.514 1.00 93.06 139 TYR A C 1
ATOM 1125 O O . TYR A 1 139 ? -20.817 -8.647 21.657 1.00 93.06 139 TYR A O 1
ATOM 1133 N N . LEU A 1 140 ? -22.828 -9.413 22.332 1.00 95.88 140 LEU A N 1
ATOM 1134 C CA . LEU A 1 140 ? -23.149 -10.096 21.082 1.00 95.88 140 LEU A CA 1
ATOM 1135 C C . LEU A 1 140 ? -23.270 -9.110 19.904 1.00 95.88 140 LEU A C 1
ATOM 1137 O O . LEU A 1 140 ? -22.870 -9.424 18.789 1.00 95.88 140 LEU A O 1
ATOM 1141 N N . ILE A 1 141 ? -23.785 -7.905 20.137 1.00 97.19 141 ILE A N 1
ATOM 1142 C CA . ILE A 1 141 ? -23.846 -6.859 19.108 1.00 97.19 141 ILE A CA 1
ATOM 1143 C C . ILE A 1 141 ? -22.439 -6.355 18.769 1.00 97.19 141 ILE A C 1
ATOM 1145 O O . ILE A 1 141 ? -22.108 -6.238 17.590 1.00 97.19 141 ILE A O 1
ATOM 1149 N N . ASN A 1 142 ? -21.594 -6.109 19.774 1.00 96.25 142 ASN A N 1
ATOM 1150 C CA . ASN A 1 142 ? -20.223 -5.639 19.563 1.00 96.25 142 ASN A CA 1
ATOM 1151 C C . ASN A 1 142 ? -19.383 -6.663 18.785 1.00 96.25 142 ASN A C 1
ATOM 1153 O O . ASN A 1 142 ? -18.749 -6.291 17.800 1.00 96.25 142 ASN A O 1
ATOM 1157 N N . ILE A 1 143 ? -19.438 -7.952 19.146 1.00 95.88 143 ILE A N 1
ATOM 1158 C CA . ILE A 1 143 ? -18.738 -9.009 18.393 1.00 95.88 143 ILE A CA 1
ATOM 1159 C C . ILE A 1 143 ? -19.243 -9.089 16.952 1.00 95.88 143 ILE A C 1
ATOM 1161 O O . ILE A 1 143 ? -18.435 -9.088 16.032 1.00 95.88 143 ILE A O 1
ATOM 1165 N N . VAL A 1 144 ? -20.561 -9.087 16.726 1.00 97.56 144 VAL A N 1
ATOM 1166 C CA . VAL A 1 144 ? -21.125 -9.147 15.368 1.00 97.56 144 VAL A CA 1
ATOM 1167 C C . VAL A 1 144 ? -20.689 -7.935 14.546 1.00 97.56 144 VAL A C 1
ATOM 1169 O O . VAL A 1 144 ? -20.310 -8.092 13.391 1.00 97.56 144 VAL A O 1
ATOM 1172 N N . THR A 1 145 ? -20.669 -6.743 15.143 1.00 97.44 145 THR A N 1
ATOM 1173 C CA . THR A 1 145 ? -20.252 -5.506 14.466 1.00 97.44 145 THR A CA 1
ATOM 1174 C C . THR A 1 145 ? -18.781 -5.561 14.056 1.00 97.44 145 THR A C 1
ATOM 1176 O O . THR A 1 145 ? -18.463 -5.275 12.903 1.00 97.44 145 THR A O 1
ATOM 1179 N N . LEU A 1 146 ? -17.890 -5.994 14.956 1.00 96.62 146 LEU A N 1
ATOM 1180 C CA . LEU A 1 146 ? -16.460 -6.152 14.662 1.00 96.62 146 LEU A CA 1
ATOM 1181 C C . LEU A 1 146 ? -16.212 -7.222 13.587 1.00 96.62 146 LEU A C 1
ATOM 1183 O O . LEU A 1 146 ? -15.421 -7.004 12.672 1.00 96.62 146 LEU A O 1
ATOM 1187 N N . LEU A 1 147 ? -16.924 -8.352 13.651 1.00 96.25 147 LEU A N 1
ATOM 1188 C CA . LEU A 1 147 ? -16.812 -9.427 12.661 1.00 96.25 147 LEU A CA 1
ATOM 1189 C C . LEU A 1 147 ? -17.306 -8.994 11.275 1.00 96.25 147 LEU A C 1
ATOM 1191 O O . LEU A 1 147 ? -16.650 -9.304 10.280 1.00 96.25 147 LEU A O 1
ATOM 1195 N N . ILE A 1 148 ? -18.427 -8.266 11.202 1.00 97.62 148 ILE A N 1
ATOM 1196 C CA . ILE A 1 148 ? -18.937 -7.693 9.948 1.00 97.62 148 ILE A CA 1
ATOM 1197 C C . ILE A 1 148 ? -17.940 -6.673 9.398 1.00 97.62 148 ILE A C 1
ATOM 1199 O O . ILE A 1 148 ? -17.612 -6.737 8.217 1.00 97.62 148 ILE A O 1
ATOM 1203 N N . GLY A 1 149 ? -17.417 -5.775 10.238 1.00 96.50 149 GLY A N 1
ATOM 1204 C CA . GLY A 1 149 ? -16.398 -4.802 9.836 1.00 96.50 149 GLY A CA 1
ATOM 1205 C C . GLY A 1 149 ? -15.167 -5.477 9.229 1.00 96.50 149 GLY A C 1
ATOM 1206 O O . GLY A 1 149 ? -14.761 -5.133 8.121 1.00 96.50 149 GLY A O 1
ATOM 1207 N N . MET A 1 150 ? -14.636 -6.502 9.900 1.00 95.56 150 MET A N 1
ATOM 1208 C CA . MET A 1 150 ? -13.501 -7.285 9.402 1.00 95.56 150 MET A CA 1
ATOM 1209 C C . MET A 1 150 ? -13.833 -8.012 8.092 1.00 95.56 150 MET A C 1
ATOM 1211 O O . MET A 1 150 ? -13.029 -8.023 7.166 1.00 95.56 150 MET A O 1
ATOM 1215 N N . ALA A 1 151 ? -15.027 -8.603 7.981 1.00 96.06 151 ALA A N 1
ATOM 1216 C CA . ALA A 1 151 ? -15.462 -9.275 6.759 1.00 96.06 151 ALA A CA 1
ATOM 1217 C C . ALA A 1 151 ? -15.577 -8.304 5.573 1.00 96.06 151 ALA A C 1
ATOM 1219 O O . ALA A 1 151 ? -15.117 -8.629 4.482 1.00 96.06 151 ALA A O 1
ATOM 1220 N N . LEU A 1 152 ? -16.133 -7.107 5.780 1.00 95.94 152 LEU A N 1
ATOM 1221 C CA . LEU A 1 152 ? -16.238 -6.081 4.739 1.00 95.94 152 LEU A CA 1
ATOM 1222 C C . LEU A 1 152 ? -14.860 -5.612 4.258 1.00 95.94 152 LEU A C 1
ATOM 1224 O O . LEU A 1 152 ? -14.661 -5.454 3.055 1.00 95.94 152 LEU A O 1
ATOM 1228 N N . ILE A 1 153 ? -13.912 -5.416 5.178 1.00 93.38 153 ILE A N 1
ATOM 1229 C CA . ILE A 1 153 ? -12.537 -5.037 4.829 1.00 93.38 153 ILE A CA 1
ATOM 1230 C C . ILE A 1 153 ? -11.848 -6.168 4.065 1.00 93.38 153 ILE A C 1
ATOM 1232 O O . ILE A 1 153 ? -11.280 -5.912 3.009 1.00 93.38 153 ILE A O 1
ATOM 1236 N N . ASN A 1 154 ? -11.973 -7.415 4.529 1.00 90.81 154 ASN A N 1
ATOM 1237 C CA . ASN A 1 154 ? -11.410 -8.579 3.843 1.00 90.81 154 ASN A CA 1
ATOM 1238 C C . ASN A 1 154 ? -11.956 -8.725 2.419 1.00 90.81 154 ASN A C 1
ATOM 1240 O O . ASN A 1 154 ? -11.183 -8.943 1.494 1.00 90.81 154 ASN A O 1
ATOM 1244 N N . VAL A 1 155 ? -13.267 -8.547 2.222 1.00 92.12 155 VAL A N 1
ATOM 1245 C CA . VAL A 1 155 ? -13.869 -8.578 0.880 1.00 92.12 155 VAL A CA 1
ATOM 1246 C C . VAL A 1 155 ? -13.306 -7.461 0.004 1.00 92.12 155 VAL A C 1
ATOM 1248 O O . VAL A 1 155 ? -12.999 -7.717 -1.154 1.00 92.12 155 VAL A O 1
ATOM 1251 N N . LYS A 1 156 ? -13.122 -6.247 0.541 1.00 91.31 156 LYS A N 1
ATOM 1252 C CA . LYS A 1 156 ? -12.523 -5.128 -0.207 1.00 91.31 156 LYS A CA 1
ATOM 1253 C C . LYS A 1 156 ? -11.036 -5.327 -0.530 1.00 91.31 156 LYS A C 1
ATOM 1255 O O . LYS A 1 156 ? -10.562 -4.855 -1.563 1.00 91.31 156 LYS A O 1
ATOM 1260 N N . GLN A 1 157 ? -10.300 -6.006 0.349 1.00 85.38 157 GLN A N 1
ATOM 1261 C CA . GLN A 1 157 ? -8.912 -6.411 0.113 1.00 85.38 157 GLN A CA 1
ATOM 1262 C C . GLN A 1 157 ? -8.834 -7.489 -0.971 1.00 85.38 157 GLN A C 1
ATOM 1264 O O . GLN A 1 157 ? -8.036 -7.364 -1.898 1.00 85.38 157 GLN A O 1
ATOM 1269 N N . ASP A 1 158 ? -9.717 -8.486 -0.914 1.00 84.12 158 ASP A N 1
ATOM 1270 C CA . ASP A 1 158 ? -9.802 -9.556 -1.913 1.00 84.12 158 ASP A CA 1
ATOM 1271 C C . ASP A 1 158 ? -10.270 -9.045 -3.279 1.00 84.12 158 ASP A C 1
ATOM 1273 O O . ASP A 1 158 ? -9.764 -9.491 -4.306 1.00 84.12 158 ASP A O 1
ATOM 1277 N N . SER A 1 159 ? -11.190 -8.076 -3.316 1.00 85.06 159 SER A N 1
ATOM 1278 C CA . SER A 1 159 ? -11.615 -7.427 -4.564 1.00 85.06 159 SER A CA 1
ATOM 1279 C C . SER A 1 159 ? -10.560 -6.490 -5.144 1.00 85.06 159 SER A C 1
ATOM 1281 O O . SER A 1 159 ? -10.752 -5.956 -6.233 1.00 85.06 159 SER A O 1
ATOM 1283 N N . GLY A 1 160 ? -9.473 -6.247 -4.413 1.00 83.69 160 GLY A N 1
ATOM 1284 C CA . GLY A 1 160 ? -8.390 -5.388 -4.851 1.00 83.69 160 GLY A CA 1
ATOM 1285 C C . GLY A 1 160 ? -8.731 -3.914 -4.949 1.00 83.69 160 GLY A C 1
ATOM 1286 O O . GLY A 1 160 ? -8.052 -3.164 -5.640 1.00 83.69 160 GLY A O 1
ATOM 1287 N N . THR A 1 161 ? -9.757 -3.472 -4.222 1.00 87.25 161 THR A N 1
ATOM 1288 C CA . THR A 1 161 ? -10.174 -2.063 -4.194 1.00 87.25 161 THR A CA 1
ATOM 1289 C C . THR A 1 161 ? -9.107 -1.147 -3.585 1.00 87.25 161 THR A C 1
ATOM 1291 O O . THR A 1 161 ? -9.149 0.063 -3.788 1.00 87.25 161 THR A O 1
ATOM 1294 N N . TYR A 1 162 ? -8.159 -1.721 -2.842 1.00 88.12 162 TYR A N 1
ATOM 1295 C CA . TYR A 1 162 ? -7.023 -1.012 -2.255 1.00 88.12 162 TYR A CA 1
ATOM 1296 C C . TYR A 1 162 ? -5.752 -1.057 -3.118 1.00 88.12 162 TYR A C 1
ATOM 1298 O O . TYR A 1 162 ? -4.743 -0.491 -2.708 1.00 88.12 162 TYR A O 1
ATOM 1306 N N . TYR A 1 163 ? -5.763 -1.727 -4.278 1.00 92.12 163 TYR A N 1
ATOM 1307 C CA . TYR A 1 163 ? -4.625 -1.671 -5.196 1.00 92.12 163 TYR A CA 1
ATOM 1308 C C . TYR A 1 163 ? -4.637 -0.364 -5.971 1.00 92.12 163 TYR A C 1
ATOM 1310 O O . TYR A 1 163 ? -5.695 0.133 -6.355 1.00 92.12 163 TYR A O 1
ATOM 1318 N N . CYS A 1 164 ? -3.442 0.154 -6.236 1.00 95.25 164 CYS A N 1
ATOM 1319 C CA . CYS A 1 164 ? -3.280 1.289 -7.125 1.00 95.25 164 CYS A CA 1
ATOM 1320 C C . CYS A 1 164 ? -3.631 0.857 -8.544 1.00 95.25 164 CYS A C 1
ATOM 1322 O O . CYS A 1 164 ? -3.010 -0.069 -9.068 1.00 95.25 164 CYS A O 1
ATOM 1324 N N . ALA A 1 165 ? -4.619 1.512 -9.152 1.00 95.25 165 ALA A N 1
ATOM 1325 C CA . ALA A 1 165 ? -5.053 1.250 -10.519 1.00 95.25 165 ALA A CA 1
ATOM 1326 C C . ALA A 1 165 ? -3.954 1.544 -11.549 1.00 95.25 165 ALA A C 1
ATOM 1328 O O . ALA A 1 165 ? -3.896 0.883 -12.585 1.00 95.25 165 ALA A O 1
ATOM 1329 N N . SER A 1 166 ? -3.084 2.508 -11.243 1.00 95.44 166 SER A N 1
ATOM 1330 C CA . SER A 1 166 ? -1.900 2.864 -12.024 1.00 95.44 166 SER A CA 1
ATOM 1331 C C . SER A 1 166 ? -0.669 2.935 -11.120 1.00 95.44 166 SER A C 1
ATOM 1333 O O . SER A 1 166 ? -0.740 3.427 -9.986 1.00 95.44 166 SER A O 1
ATOM 1335 N N . ILE A 1 167 ? 0.449 2.425 -11.627 1.00 96.62 167 ILE A N 1
ATOM 1336 C CA . ILE A 1 167 ? 1.765 2.486 -10.993 1.00 96.62 167 ILE A CA 1
ATOM 1337 C C . ILE A 1 167 ? 2.803 3.005 -11.988 1.00 96.62 167 ILE A C 1
ATOM 1339 O O . ILE A 1 167 ? 2.715 2.723 -13.180 1.00 96.62 167 ILE A O 1
ATOM 1343 N N . SER A 1 168 ? 3.813 3.713 -11.495 1.00 95.19 168 SER A N 1
ATOM 1344 C CA . SER A 1 168 ? 4.999 4.075 -12.270 1.00 95.19 168 SER A CA 1
ATOM 1345 C C . SER A 1 168 ? 6.157 3.177 -11.875 1.00 95.19 168 SER A C 1
ATOM 1347 O O . SER A 1 168 ? 6.456 3.014 -10.691 1.00 95.19 168 SER A O 1
ATOM 1349 N N . VAL A 1 169 ? 6.796 2.580 -12.873 1.00 96.12 169 VAL A N 1
ATOM 1350 C CA . VAL A 1 169 ? 7.883 1.617 -12.707 1.00 96.12 169 VAL A CA 1
ATOM 1351 C C . VAL A 1 169 ? 9.187 2.241 -13.177 1.00 96.12 169 VAL A C 1
ATOM 1353 O O . VAL A 1 169 ? 9.252 2.852 -14.246 1.00 96.12 169 VAL A O 1
ATOM 1356 N N . TYR A 1 170 ? 10.230 2.055 -12.375 1.00 95.44 170 TYR A N 1
ATOM 1357 C CA . TYR A 1 170 ? 11.595 2.443 -12.688 1.00 95.44 170 TYR A CA 1
ATOM 1358 C C . TYR A 1 170 ? 12.524 1.235 -12.552 1.00 95.44 170 TYR A C 1
ATOM 1360 O O . TYR A 1 170 ? 12.657 0.646 -11.480 1.00 95.44 170 TYR A O 1
ATOM 1368 N N . LEU A 1 171 ? 13.154 0.882 -13.662 1.00 95.75 171 LEU A N 1
ATOM 1369 C CA . LEU A 1 171 ? 14.174 -0.137 -13.833 1.00 95.75 171 LEU A CA 1
ATOM 1370 C C . LEU A 1 171 ? 15.507 0.564 -14.110 1.00 95.75 171 LEU A C 1
ATOM 1372 O O . LEU A 1 171 ? 15.555 1.541 -14.867 1.00 95.75 171 LEU A O 1
ATOM 1376 N N . GLY A 1 172 ? 16.579 0.053 -13.508 1.00 93.81 172 GLY A N 1
ATOM 1377 C CA . GLY A 1 172 ? 17.940 0.531 -13.757 1.00 93.81 172 GLY A CA 1
ATOM 1378 C C . GLY A 1 172 ? 18.454 0.247 -15.174 1.00 93.81 172 GLY A C 1
ATOM 1379 O O . GLY A 1 172 ? 17.823 -0.446 -15.977 1.00 93.81 172 GLY A O 1
ATOM 1380 N N . ASP A 1 173 ? 19.660 0.736 -15.461 1.00 94.69 173 ASP A N 1
ATOM 1381 C CA . ASP A 1 173 ? 20.309 0.667 -16.781 1.00 94.69 173 ASP A CA 1
ATOM 1382 C C . ASP A 1 173 ? 20.977 -0.686 -17.072 1.00 94.69 173 ASP A C 1
ATOM 1384 O O . ASP A 1 173 ? 22.038 -0.779 -17.689 1.00 94.69 173 ASP A O 1
ATOM 1388 N N . HIS A 1 174 ? 20.361 -1.775 -16.616 1.00 96.00 174 HIS A N 1
ATOM 1389 C CA . HIS A 1 174 ? 20.839 -3.108 -16.942 1.00 96.00 174 HIS A CA 1
ATOM 1390 C C . HIS A 1 174 ? 20.626 -3.398 -18.429 1.00 96.00 174 HIS A C 1
ATOM 1392 O O . HIS A 1 174 ? 19.573 -3.102 -19.001 1.00 96.00 174 HIS A O 1
ATOM 1398 N N . ILE A 1 175 ? 21.627 -4.029 -19.038 1.00 96.88 175 ILE A N 1
ATOM 1399 C CA . ILE A 1 175 ? 21.614 -4.417 -20.445 1.00 96.88 175 ILE A CA 1
ATOM 1400 C C . ILE A 1 175 ? 21.732 -5.935 -20.520 1.00 96.88 175 ILE A C 1
ATOM 1402 O O . ILE A 1 175 ? 22.567 -6.543 -19.850 1.00 96.88 175 ILE A O 1
ATOM 1406 N N . TRP A 1 176 ? 20.886 -6.546 -21.341 1.00 96.75 176 TRP A N 1
ATOM 1407 C CA . TRP A 1 176 ? 21.009 -7.941 -21.728 1.00 96.75 176 TRP A CA 1
ATOM 1408 C C . TRP A 1 176 ? 21.391 -8.021 -23.205 1.00 96.75 176 TRP A C 1
ATOM 1410 O O . TRP A 1 176 ? 20.588 -7.728 -24.092 1.00 96.75 176 TRP A O 1
ATOM 1420 N N . GLU A 1 177 ? 22.637 -8.410 -23.454 1.00 96.50 177 GLU A N 1
ATOM 1421 C CA . GLU A 1 177 ? 23.164 -8.626 -24.799 1.00 96.50 177 GLU A CA 1
ATOM 1422 C C . GLU A 1 177 ? 22.597 -9.910 -25.418 1.00 96.50 177 GLU A C 1
ATOM 1424 O O . GLU A 1 177 ? 22.406 -10.920 -24.735 1.00 96.50 177 GLU A O 1
ATOM 1429 N N . GLU A 1 178 ? 22.334 -9.868 -26.726 1.00 94.44 178 GLU A N 1
ATOM 1430 C CA . GLU A 1 178 ? 21.806 -10.999 -27.503 1.00 94.44 178 GLU A CA 1
ATOM 1431 C C . GLU A 1 178 ? 20.481 -11.598 -26.980 1.00 94.44 178 GLU A C 1
ATOM 1433 O O . GLU A 1 178 ? 20.222 -12.797 -27.134 1.00 94.44 178 GLU A O 1
ATOM 1438 N N . ALA A 1 179 ? 19.611 -10.777 -26.387 1.00 94.75 179 ALA A N 1
ATOM 1439 C CA . ALA A 1 179 ? 18.274 -11.197 -25.989 1.00 94.75 179 ALA A CA 1
ATOM 1440 C C . ALA A 1 179 ? 17.486 -11.706 -27.208 1.00 94.75 179 ALA A C 1
ATOM 1442 O O . ALA A 1 179 ? 17.481 -11.078 -28.269 1.00 94.75 179 ALA A O 1
ATOM 1443 N N . VAL A 1 180 ? 16.810 -12.849 -27.058 1.00 93.94 180 VAL A N 1
ATOM 1444 C CA . VAL A 1 180 ? 16.035 -13.464 -28.143 1.00 93.94 180 VAL A CA 1
ATOM 1445 C C . VAL A 1 180 ? 14.636 -12.856 -28.163 1.00 93.94 180 VAL A C 1
ATOM 1447 O O . VAL A 1 180 ? 13.835 -13.090 -27.251 1.00 93.94 180 VAL A O 1
ATOM 1450 N N . VAL A 1 181 ? 14.342 -12.093 -29.214 1.00 93.62 181 VAL A N 1
ATOM 1451 C CA . VAL A 1 181 ? 13.070 -11.396 -29.414 1.00 93.62 181 VAL A CA 1
ATOM 1452 C C . VAL A 1 181 ? 12.319 -12.013 -30.590 1.00 93.62 181 VAL A C 1
ATOM 1454 O O . VAL A 1 181 ? 12.857 -12.174 -31.683 1.00 93.62 181 VAL A O 1
ATOM 1457 N N . TYR A 1 182 ? 11.055 -12.354 -30.373 1.00 91.12 182 TYR A N 1
ATOM 1458 C CA . TYR A 1 182 ? 10.168 -12.879 -31.403 1.00 91.12 182 TYR A CA 1
ATOM 1459 C C . TYR A 1 182 ? 9.272 -11.763 -31.924 1.00 91.12 182 TYR A C 1
ATOM 1461 O O . TYR A 1 182 ? 8.520 -11.146 -31.172 1.00 91.12 182 TYR A O 1
ATOM 1469 N N . ASN A 1 183 ? 9.334 -11.507 -33.225 1.00 87.44 183 ASN A N 1
ATOM 1470 C CA . ASN A 1 183 ? 8.390 -10.608 -33.867 1.00 87.44 183 ASN A CA 1
ATOM 1471 C C . ASN A 1 183 ? 7.039 -11.326 -34.042 1.00 87.44 183 ASN A C 1
ATOM 1473 O O . ASN A 1 183 ? 7.006 -12.503 -34.408 1.00 87.44 183 ASN A O 1
ATOM 1477 N N . ASN A 1 184 ? 5.925 -10.619 -33.829 1.00 80.12 184 ASN A N 1
ATOM 1478 C CA . ASN A 1 184 ? 4.567 -11.165 -33.964 1.00 80.12 184 ASN A CA 1
ATOM 1479 C C . ASN A 1 184 ? 4.320 -11.814 -35.339 1.00 80.12 184 ASN A C 1
ATOM 1481 O O . ASN A 1 184 ? 3.505 -12.727 -35.452 1.00 80.12 184 ASN A O 1
ATOM 1485 N N . ASN A 1 185 ? 5.045 -11.372 -36.372 1.00 78.19 185 ASN A N 1
ATOM 1486 C CA . ASN A 1 185 ? 4.880 -11.848 -37.745 1.00 78.19 185 ASN A CA 1
ATOM 1487 C C . ASN A 1 185 ? 5.742 -13.075 -38.098 1.00 78.19 185 ASN A C 1
ATOM 1489 O O . ASN A 1 185 ? 5.501 -13.701 -39.129 1.00 78.19 185 ASN A O 1
ATOM 1493 N N . SER A 1 186 ? 6.734 -13.442 -37.279 1.00 67.44 186 SER A N 1
ATOM 1494 C CA . SER A 1 186 ? 7.685 -14.520 -37.586 1.00 67.44 186 SER A CA 1
ATOM 1495 C C . SER A 1 186 ? 7.962 -15.380 -36.355 1.00 67.44 186 SER A C 1
ATOM 1497 O O . SER A 1 186 ? 8.889 -15.141 -35.586 1.00 67.44 186 SER A O 1
ATOM 1499 N N . THR A 1 187 ? 7.170 -16.436 -36.184 1.00 66.31 187 THR A N 1
ATOM 1500 C CA . THR A 1 187 ? 7.266 -17.352 -35.036 1.00 66.31 187 THR A CA 1
ATOM 1501 C C . THR A 1 187 ? 8.490 -18.272 -35.057 1.00 66.31 187 THR A C 1
ATOM 1503 O O . THR A 1 187 ? 8.742 -18.955 -34.069 1.00 66.31 187 THR A O 1
ATOM 1506 N N . ILE A 1 188 ? 9.247 -18.323 -36.160 1.00 72.81 188 ILE A N 1
ATOM 1507 C CA . ILE A 1 188 ? 10.210 -19.411 -36.404 1.00 72.81 188 ILE A CA 1
ATOM 1508 C C . ILE A 1 188 ? 11.655 -19.026 -36.053 1.00 72.81 188 ILE A C 1
ATOM 1510 O O . ILE A 1 188 ? 12.432 -19.895 -35.666 1.00 72.81 188 ILE A O 1
ATOM 1514 N N . ILE A 1 189 ? 12.039 -17.751 -36.155 1.00 81.31 189 ILE A N 1
ATOM 1515 C CA . ILE A 1 189 ? 13.421 -17.318 -35.903 1.00 81.31 189 ILE A CA 1
ATOM 1516 C C . ILE A 1 189 ? 13.378 -16.102 -34.983 1.00 81.31 189 ILE A C 1
ATOM 1518 O O . ILE A 1 189 ? 12.923 -15.036 -35.387 1.00 81.31 189 ILE A O 1
ATOM 1522 N N . GLY A 1 190 ? 13.819 -16.285 -33.738 1.00 85.69 190 GLY A N 1
ATOM 1523 C CA . GLY A 1 190 ? 14.025 -15.176 -32.815 1.00 85.69 190 GLY A CA 1
ATOM 1524 C C . GLY A 1 190 ? 15.230 -14.345 -33.253 1.00 85.69 190 GLY A C 1
ATOM 1525 O O . GLY A 1 190 ? 16.297 -14.893 -33.540 1.00 85.69 190 GLY A O 1
ATOM 1526 N N . GLU A 1 191 ? 15.059 -13.031 -33.305 1.00 91.94 191 GLU A N 1
ATOM 1527 C CA . GLU A 1 191 ? 16.133 -12.086 -33.591 1.00 91.94 191 GLU A CA 1
ATOM 1528 C C . GLU A 1 191 ? 16.912 -11.802 -32.304 1.00 91.94 191 GLU A C 1
ATOM 1530 O O . GLU A 1 191 ? 16.338 -11.747 -31.215 1.00 91.94 191 GLU A O 1
ATOM 1535 N N . ARG A 1 192 ? 18.235 -11.647 -32.413 1.00 93.12 192 ARG A N 1
ATOM 1536 C CA . ARG A 1 192 ? 19.087 -11.272 -31.280 1.00 93.12 192 ARG A CA 1
ATOM 1537 C C . ARG A 1 192 ? 19.182 -9.758 -31.217 1.00 93.12 192 ARG A C 1
ATOM 1539 O O . ARG A 1 192 ? 19.648 -9.137 -32.169 1.00 93.12 192 ARG A O 1
ATOM 1546 N N . MET A 1 193 ? 18.762 -9.178 -30.101 1.00 94.38 193 MET A N 1
ATOM 1547 C CA . MET A 1 193 ? 18.801 -7.736 -29.870 1.00 94.38 193 MET A CA 1
ATOM 1548 C C . MET A 1 193 ? 19.385 -7.432 -28.495 1.00 94.38 193 MET A C 1
ATOM 1550 O O . MET A 1 193 ? 19.277 -8.236 -27.574 1.00 94.38 193 MET A O 1
ATOM 1554 N N . ASN A 1 194 ? 19.979 -6.251 -28.341 1.00 95.88 194 ASN A N 1
ATOM 1555 C CA . ASN A 1 194 ? 20.365 -5.763 -27.023 1.00 95.88 194 ASN A CA 1
ATOM 1556 C C . ASN A 1 194 ? 19.124 -5.207 -26.328 1.00 95.88 194 ASN A C 1
ATOM 1558 O O . ASN A 1 194 ? 18.494 -4.272 -26.823 1.00 95.88 194 ASN A O 1
ATOM 1562 N N . LEU A 1 195 ? 18.768 -5.796 -25.192 1.00 96.38 195 LEU A N 1
ATOM 1563 C CA . LEU A 1 195 ? 17.641 -5.356 -24.387 1.00 96.38 195 LEU A CA 1
ATOM 1564 C C . LEU A 1 195 ? 18.130 -4.410 -23.295 1.00 96.38 195 LEU A C 1
ATOM 1566 O O . LEU A 1 195 ? 18.952 -4.794 -22.467 1.00 96.38 195 LEU A O 1
ATOM 1570 N N . ILE A 1 196 ? 17.590 -3.196 -23.269 1.00 96.12 196 ILE A N 1
ATOM 1571 C CA . ILE A 1 196 ? 17.888 -2.193 -22.245 1.00 96.12 196 ILE A CA 1
ATOM 1572 C C . ILE A 1 196 ? 16.683 -2.121 -21.309 1.00 96.12 196 ILE A C 1
ATOM 1574 O O . ILE A 1 196 ? 15.585 -1.781 -21.744 1.00 96.12 196 ILE A O 1
ATOM 1578 N N . PHE A 1 197 ? 16.853 -2.466 -20.032 1.00 96.19 197 PHE A N 1
ATOM 1579 C CA . PHE A 1 197 ? 15.722 -2.571 -19.102 1.00 96.19 197 PHE A CA 1
ATOM 1580 C C . PHE A 1 197 ? 15.081 -1.224 -18.765 1.00 96.19 197 PHE A C 1
ATOM 1582 O O . PHE A 1 197 ? 13.864 -1.168 -18.599 1.00 96.19 197 PHE A O 1
ATOM 1589 N N . SER A 1 198 ? 15.849 -0.132 -18.761 1.00 95.06 198 SER A N 1
ATOM 1590 C CA . SER A 1 198 ? 15.303 1.218 -18.591 1.00 95.06 198 SER A CA 1
ATOM 1591 C C . SER A 1 198 ? 14.342 1.618 -19.720 1.00 95.06 198 SER A C 1
ATOM 1593 O O . SER A 1 198 ? 13.529 2.530 -19.554 1.00 95.06 198 SER A O 1
ATOM 1595 N N . TYR A 1 199 ? 14.321 0.874 -20.837 1.00 94.50 199 TYR A N 1
ATOM 1596 C CA . TYR A 1 199 ? 13.286 1.004 -21.860 1.00 94.50 199 TYR A CA 1
ATOM 1597 C C . TYR A 1 199 ? 11.937 0.397 -21.466 1.00 94.50 199 TYR A C 1
ATOM 1599 O O . TYR A 1 199 ? 11.030 0.422 -22.282 1.00 94.50 199 TYR A O 1
ATOM 1607 N N . PHE A 1 200 ? 11.747 -0.121 -20.260 1.00 95.88 200 PHE A N 1
ATOM 1608 C CA . PHE A 1 200 ? 10.426 -0.530 -19.762 1.00 95.88 200 PHE A CA 1
ATOM 1609 C C . PHE A 1 200 ? 9.944 0.345 -18.605 1.00 95.88 200 PHE A C 1
ATOM 1611 O O . PHE A 1 200 ? 8.988 -0.005 -17.911 1.00 95.88 200 PHE A O 1
ATOM 1618 N N . ASN A 1 201 ? 10.604 1.483 -18.387 1.00 95.06 201 ASN A N 1
ATOM 1619 C CA . ASN A 1 201 ? 10.169 2.466 -17.405 1.00 95.06 201 ASN A CA 1
ATOM 1620 C C . ASN A 1 201 ? 8.828 3.085 -17.825 1.00 95.06 201 ASN A C 1
ATOM 1622 O O . ASN A 1 201 ? 8.445 3.059 -18.995 1.00 95.06 201 ASN A O 1
ATOM 1626 N N . GLY A 1 202 ? 8.115 3.685 -16.879 1.00 94.19 202 GLY A N 1
ATOM 1627 C CA . GLY A 1 202 ? 6.886 4.427 -17.163 1.00 94.19 202 GLY A CA 1
ATOM 1628 C C . GLY A 1 202 ? 5.653 3.839 -16.495 1.00 94.19 202 GLY A C 1
ATOM 1629 O O . GLY A 1 202 ? 5.749 3.172 -15.466 1.00 94.19 202 GLY A O 1
ATOM 1630 N N . GLU A 1 203 ? 4.489 4.154 -17.054 1.00 94.81 203 GLU A N 1
ATOM 1631 C CA . GLU A 1 203 ? 3.198 3.874 -16.438 1.00 94.81 203 GLU A CA 1
ATOM 1632 C C . GLU A 1 203 ? 2.694 2.463 -16.765 1.00 94.81 203 GLU A C 1
ATOM 1634 O O . GLU A 1 203 ? 2.710 2.020 -17.915 1.00 94.81 203 GLU A O 1
ATOM 1639 N N . TYR A 1 204 ? 2.193 1.769 -15.746 1.00 97.50 204 TYR A N 1
ATOM 1640 C CA . TYR A 1 204 ? 1.521 0.485 -15.868 1.00 97.50 204 TYR A CA 1
ATOM 1641 C C . TYR A 1 204 ? 0.136 0.566 -15.237 1.00 97.50 204 TYR A C 1
ATOM 1643 O O . TYR A 1 204 ? -0.015 0.964 -14.082 1.00 97.50 204 TYR A O 1
ATOM 1651 N N . ILE A 1 205 ? -0.879 0.118 -15.971 1.00 96.62 205 ILE A N 1
ATOM 1652 C CA . ILE A 1 205 ? -2.277 0.135 -15.528 1.00 96.62 205 ILE A CA 1
ATOM 1653 C C . ILE A 1 205 ? -2.747 -1.295 -15.272 1.00 96.62 205 ILE A C 1
ATOM 1655 O O . ILE A 1 205 ? -2.376 -2.226 -15.993 1.00 96.62 205 ILE A O 1
ATOM 1659 N N . ILE A 1 206 ? -3.571 -1.483 -14.237 1.00 96.38 206 ILE A N 1
ATOM 1660 C CA . ILE A 1 206 ? -4.212 -2.771 -13.966 1.00 96.38 206 ILE A CA 1
ATOM 1661 C C . ILE A 1 206 ? -5.095 -3.156 -15.158 1.00 96.38 206 ILE A C 1
ATOM 1663 O O . ILE A 1 206 ? -6.082 -2.487 -15.459 1.00 96.38 206 ILE A O 1
ATOM 1667 N N . ASN A 1 207 ? -4.783 -4.285 -15.790 1.00 96.69 207 ASN A N 1
ATOM 1668 C CA . ASN A 1 207 ? -5.589 -4.870 -16.853 1.00 96.69 207 ASN A CA 1
ATOM 1669 C C . ASN A 1 207 ? -5.845 -6.354 -16.564 1.00 96.69 207 ASN A C 1
ATOM 1671 O O . ASN A 1 207 ? -5.157 -7.257 -17.046 1.00 96.69 207 ASN A O 1
ATOM 1675 N N . GLY A 1 208 ? -6.857 -6.588 -15.730 1.00 94.50 208 GLY A N 1
ATOM 1676 C CA . GLY A 1 208 ? -7.294 -7.918 -15.325 1.00 94.50 208 GLY A CA 1
ATOM 1677 C C . GLY A 1 208 ? -6.573 -8.470 -14.096 1.00 94.50 208 GLY A C 1
ATOM 1678 O O . GLY A 1 208 ? -5.783 -7.805 -13.423 1.00 94.50 208 GLY A O 1
ATOM 1679 N N . THR A 1 209 ? -6.897 -9.721 -13.784 1.00 94.06 209 THR A N 1
ATOM 1680 C CA . THR A 1 209 ? -6.377 -10.444 -12.623 1.00 94.06 209 THR A CA 1
ATOM 1681 C C . THR A 1 209 ? -5.856 -11.808 -13.041 1.00 94.06 209 THR A C 1
ATOM 1683 O O . THR A 1 209 ? -6.431 -12.486 -13.893 1.00 94.06 209 THR A O 1
ATOM 1686 N N . THR A 1 210 ? -4.785 -12.248 -12.396 1.00 92.62 210 THR A N 1
ATOM 1687 C CA . THR A 1 210 ? -4.285 -13.620 -12.490 1.00 92.62 210 THR A CA 1
ATOM 1688 C C . THR A 1 210 ? -5.332 -14.627 -11.996 1.00 92.62 210 THR A C 1
ATOM 1690 O O . THR A 1 210 ? -6.271 -14.280 -11.277 1.00 92.62 210 THR A O 1
ATOM 1693 N N . LYS A 1 211 ? -5.121 -15.917 -12.292 1.00 89.25 211 LYS A N 1
ATOM 1694 C CA . LYS A 1 211 ? -5.932 -17.033 -11.762 1.00 89.25 211 LYS A CA 1
ATOM 1695 C C . LYS A 1 211 ? -6.031 -17.042 -10.225 1.00 89.25 211 LYS A C 1
ATOM 1697 O O . LYS A 1 211 ? -6.959 -17.621 -9.673 1.00 89.25 211 LYS A O 1
ATOM 1702 N N . TYR A 1 212 ? -5.088 -16.390 -9.546 1.00 88.81 212 TYR A N 1
ATOM 1703 C CA . TYR A 1 212 ? -5.001 -16.295 -8.088 1.00 88.81 212 TYR A CA 1
ATOM 1704 C C . TYR A 1 212 ? -5.598 -14.990 -7.530 1.00 88.81 212 TYR A C 1
ATOM 1706 O O . TYR A 1 212 ? -5.363 -14.663 -6.371 1.00 88.81 212 TYR A O 1
ATOM 1714 N N . GLY A 1 213 ? -6.326 -14.222 -8.350 1.00 90.00 213 GLY A N 1
ATOM 1715 C CA . GLY A 1 213 ? -6.986 -12.973 -7.952 1.00 90.00 213 GLY A CA 1
ATOM 1716 C C . GLY A 1 213 ? -6.061 -11.759 -7.830 1.00 90.00 213 GLY A C 1
ATOM 1717 O O . GLY A 1 213 ? -6.520 -10.681 -7.475 1.00 90.00 213 GLY A O 1
ATOM 1718 N N . ARG A 1 214 ? -4.763 -11.903 -8.124 1.00 93.31 214 ARG A N 1
ATOM 1719 C CA . ARG A 1 214 ? -3.782 -10.804 -8.044 1.00 93.31 214 ARG A CA 1
ATOM 1720 C C . ARG A 1 214 ? -3.808 -9.947 -9.308 1.00 93.31 214 ARG A C 1
ATOM 1722 O O . ARG A 1 214 ? -3.952 -10.540 -10.382 1.00 93.31 214 ARG A O 1
ATOM 1729 N N . PRO A 1 215 ? -3.655 -8.616 -9.215 1.00 95.81 215 PRO A N 1
ATOM 1730 C CA . PRO A 1 215 ? -3.714 -7.738 -10.380 1.00 95.81 215 PRO A CA 1
ATOM 1731 C C . PRO A 1 215 ? -2.576 -8.019 -11.368 1.00 95.81 215 PRO A C 1
ATOM 1733 O O . PRO A 1 215 ? -1.500 -8.488 -10.988 1.00 95.81 215 PRO A O 1
ATOM 1736 N N . ILE A 1 216 ? -2.839 -7.740 -12.643 1.00 96.94 216 ILE A N 1
ATOM 1737 C CA . ILE A 1 216 ? -1.838 -7.733 -13.712 1.00 96.94 216 ILE A CA 1
ATOM 1738 C C . ILE A 1 216 ? -1.647 -6.283 -14.135 1.00 96.94 216 ILE A C 1
ATOM 1740 O O . ILE A 1 216 ? -2.589 -5.650 -14.604 1.00 96.94 216 ILE A O 1
ATOM 1744 N N . TYR A 1 217 ? -0.436 -5.773 -13.969 1.00 98.06 217 TYR A N 1
ATOM 1745 C CA . TYR A 1 217 ? -0.055 -4.434 -14.393 1.00 98.06 217 TYR A CA 1
ATOM 1746 C C . TYR A 1 217 ? 0.512 -4.507 -15.802 1.00 98.06 217 TYR A C 1
ATOM 1748 O O . TYR A 1 217 ? 1.451 -5.262 -16.045 1.00 98.06 217 TYR A O 1
ATOM 1756 N N . VAL A 1 218 ? -0.067 -3.756 -16.730 1.00 98.06 218 VAL A N 1
ATOM 1757 C CA . VAL A 1 218 ? 0.306 -3.777 -18.146 1.00 98.06 218 VAL A CA 1
ATOM 1758 C C . VAL A 1 218 ? 0.897 -2.432 -18.524 1.00 98.06 218 VAL A C 1
ATOM 1760 O O . VAL A 1 218 ? 0.303 -1.396 -18.227 1.00 98.06 218 VAL A O 1
ATOM 1763 N N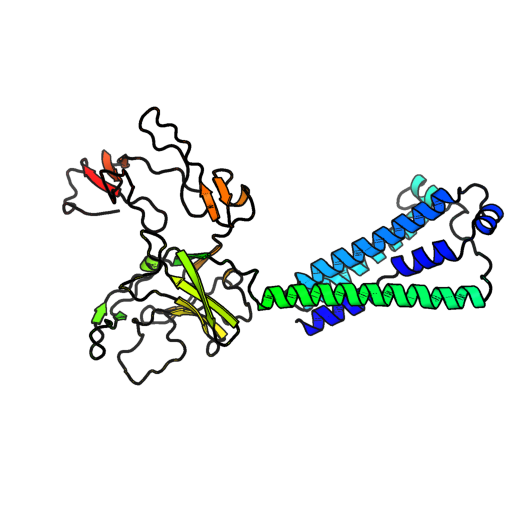 . GLU A 1 219 ? 2.057 -2.468 -19.170 1.00 97.69 219 GLU A N 1
ATOM 1764 C CA . GLU A 1 219 ? 2.774 -1.285 -19.643 1.00 97.69 219 GLU A CA 1
ATOM 1765 C C . GLU A 1 219 ? 1.885 -0.455 -20.577 1.00 97.69 219 GLU A C 1
ATOM 1767 O O . GLU A 1 219 ? 1.206 -0.999 -21.455 1.00 97.69 219 GLU A O 1
ATOM 1772 N N . GLN A 1 220 ? 1.882 0.860 -20.380 1.00 96.38 220 GLN A N 1
ATOM 1773 C CA . GLN A 1 220 ? 1.211 1.817 -21.253 1.00 96.38 220 GLN A CA 1
ATOM 1774 C C . GLN A 1 220 ? 2.203 2.475 -22.211 1.00 96.38 220 GLN A C 1
ATOM 1776 O O . GLN A 1 220 ? 3.417 2.484 -21.999 1.00 96.38 220 GLN A O 1
ATOM 1781 N N . ASN A 1 221 ? 1.681 3.047 -23.290 1.00 93.50 221 ASN A N 1
ATOM 1782 C CA . ASN A 1 221 ? 2.486 3.794 -24.236 1.00 93.50 221 ASN A CA 1
ATOM 1783 C C . ASN A 1 221 ? 3.064 5.049 -23.569 1.00 93.50 221 ASN A C 1
ATOM 1785 O O . ASN A 1 221 ? 2.345 5.894 -23.050 1.00 93.50 221 ASN A O 1
ATOM 1789 N N . LYS A 1 222 ? 4.383 5.197 -23.640 1.00 88.19 222 LYS A N 1
ATOM 1790 C CA . LYS A 1 222 ? 5.145 6.261 -22.970 1.00 88.19 222 LYS A CA 1
ATOM 1791 C C . LYS A 1 222 ? 4.830 7.667 -23.463 1.00 88.19 222 LYS A C 1
ATOM 1793 O O . LYS A 1 222 ? 5.161 8.624 -22.775 1.00 88.19 222 LYS A O 1
ATOM 1798 N N . TYR A 1 223 ? 4.264 7.787 -24.662 1.00 84.31 223 TYR A N 1
ATOM 1799 C CA . TYR A 1 223 ? 4.005 9.084 -25.283 1.00 84.31 223 TYR A CA 1
ATOM 1800 C C . TYR A 1 223 ? 2.650 9.670 -24.891 1.00 84.31 223 TYR A C 1
ATOM 1802 O O . TYR A 1 223 ? 2.507 10.887 -24.842 1.00 84.31 223 TYR A O 1
ATOM 1810 N N . ASN A 1 224 ? 1.649 8.820 -24.657 1.00 85.62 224 ASN A N 1
ATOM 1811 C CA . ASN A 1 224 ? 0.269 9.256 -24.436 1.00 85.62 224 ASN A CA 1
ATOM 1812 C C . ASN A 1 224 ? -0.438 8.549 -23.270 1.00 85.62 224 ASN A C 1
ATOM 1814 O O . ASN A 1 224 ? -1.612 8.822 -23.039 1.00 85.62 224 ASN A O 1
ATOM 1818 N N . SER A 1 225 ? 0.243 7.650 -22.553 1.00 86.50 225 SER A N 1
ATOM 1819 C CA . SER A 1 225 ? -0.328 6.812 -21.489 1.00 86.50 225 SER A CA 1
ATOM 1820 C C . SER A 1 225 ? -1.521 5.950 -21.927 1.00 86.50 225 SER A C 1
ATOM 1822 O O . SER A 1 225 ? -2.270 5.447 -21.090 1.00 86.50 225 SER A O 1
ATOM 1824 N N . GLU A 1 226 ? -1.716 5.752 -23.232 1.00 93.06 226 GLU A N 1
ATOM 1825 C CA . GLU A 1 226 ? -2.764 4.877 -23.754 1.00 93.06 226 GLU A CA 1
ATOM 1826 C C . GLU A 1 226 ? -2.246 3.441 -23.926 1.00 93.06 226 GLU A C 1
ATOM 1828 O O . GLU A 1 226 ? -1.037 3.216 -24.059 1.00 93.06 226 GLU A O 1
ATOM 1833 N N . PRO A 1 227 ? -3.138 2.439 -23.977 1.00 95.00 227 PRO A N 1
ATOM 1834 C CA . PRO A 1 227 ? -2.740 1.076 -24.297 1.00 95.00 227 PRO A CA 1
ATOM 1835 C C . PRO A 1 227 ? -2.041 0.994 -25.661 1.00 95.00 227 PRO A C 1
ATOM 1837 O O . PRO A 1 227 ? -2.433 1.658 -26.622 1.00 95.00 227 PRO A O 1
ATOM 1840 N N . PHE A 1 228 ? -1.027 0.135 -25.777 1.00 92.94 228 PHE A N 1
ATOM 1841 C CA . PHE A 1 228 ? -0.379 -0.109 -27.065 1.00 92.94 228 PHE A CA 1
ATOM 1842 C C . PHE A 1 228 ? -1.351 -0.748 -28.069 1.00 92.94 228 PHE A C 1
ATOM 1844 O O . PHE A 1 228 ? -2.016 -1.736 -27.757 1.00 92.94 228 PHE A O 1
ATOM 1851 N N . ILE A 1 229 ? -1.396 -0.196 -29.286 1.00 93.31 229 ILE A N 1
ATOM 1852 C CA . ILE A 1 229 ? -2.235 -0.699 -30.387 1.00 93.31 229 ILE A CA 1
ATOM 1853 C C . ILE A 1 229 ? -1.475 -1.765 -31.189 1.00 93.31 229 ILE A C 1
ATOM 1855 O O . ILE A 1 229 ? -1.945 -2.890 -31.330 1.00 93.31 229 ILE A O 1
ATOM 1859 N N . ASP A 1 230 ? -0.274 -1.424 -31.667 1.00 91.94 230 ASP A N 1
ATOM 1860 C CA . ASP A 1 230 ? 0.510 -2.292 -32.561 1.00 91.94 230 ASP A CA 1
ATOM 1861 C C . ASP A 1 230 ? 1.608 -3.086 -31.840 1.00 91.94 230 ASP A C 1
ATOM 1863 O O . ASP A 1 230 ? 2.150 -4.056 -32.375 1.00 91.94 230 ASP A O 1
ATOM 1867 N N . LYS A 1 231 ? 1.975 -2.659 -30.628 1.00 92.19 231 LYS A N 1
ATOM 1868 C CA . LYS A 1 231 ? 3.055 -3.265 -29.841 1.00 92.19 231 LYS A CA 1
ATOM 1869 C C . LYS A 1 231 ? 2.487 -4.141 -28.734 1.00 92.19 231 LYS A C 1
ATOM 1871 O O . LYS A 1 231 ? 1.436 -3.856 -28.171 1.00 92.19 231 LYS A O 1
ATOM 1876 N N . VAL A 1 232 ? 3.218 -5.200 -28.404 1.00 94.62 232 VAL A N 1
ATOM 1877 C CA . VAL A 1 232 ? 2.888 -6.056 -27.263 1.00 94.62 232 VAL A CA 1
ATOM 1878 C C . VAL A 1 232 ? 3.463 -5.408 -26.001 1.00 94.62 232 VAL A C 1
ATOM 1880 O O . VAL A 1 232 ? 4.672 -5.203 -25.968 1.00 94.62 232 VAL A O 1
ATOM 1883 N N . PRO A 1 233 ? 2.645 -5.078 -24.988 1.00 97.06 233 PRO A N 1
ATOM 1884 C CA . PRO A 1 233 ? 3.135 -4.468 -23.756 1.00 97.06 233 PRO A CA 1
ATOM 1885 C C . PRO A 1 233 ? 3.853 -5.474 -22.855 1.00 97.06 233 PRO A C 1
ATOM 1887 O O . PRO A 1 233 ? 3.494 -6.661 -22.812 1.00 97.06 233 PRO A O 1
ATOM 1890 N N . ALA A 1 234 ? 4.798 -4.983 -22.052 1.00 97.75 234 ALA A N 1
ATOM 1891 C CA . ALA A 1 234 ? 5.294 -5.733 -20.910 1.00 97.75 234 ALA A CA 1
ATOM 1892 C C . ALA A 1 234 ? 4.227 -5.855 -19.809 1.00 97.75 234 ALA A C 1
ATOM 1894 O O . ALA A 1 234 ? 3.261 -5.087 -19.742 1.00 97.75 234 ALA A O 1
ATOM 1895 N N . GLN A 1 235 ? 4.389 -6.843 -18.929 1.00 98.12 235 GLN A N 1
ATOM 1896 C CA . GLN A 1 235 ? 3.468 -7.072 -17.818 1.00 98.12 235 GLN A CA 1
ATOM 1897 C C . GLN A 1 235 ? 4.219 -7.358 -16.525 1.00 98.12 235 GLN A C 1
ATOM 1899 O O . GLN A 1 235 ? 5.191 -8.114 -16.511 1.00 98.12 235 GLN A O 1
ATOM 1904 N N . ILE A 1 236 ? 3.704 -6.830 -15.419 1.00 98.12 236 ILE A N 1
ATOM 1905 C CA . ILE A 1 236 ? 4.091 -7.229 -14.070 1.00 98.12 236 ILE A CA 1
ATOM 1906 C C . ILE A 1 236 ? 2.928 -8.001 -13.462 1.00 98.12 236 ILE A C 1
ATOM 1908 O O . ILE A 1 236 ? 1.806 -7.501 -13.352 1.00 98.12 236 ILE A O 1
ATOM 1912 N N . ARG A 1 237 ? 3.181 -9.249 -13.076 1.00 97.31 237 ARG A N 1
ATOM 1913 C CA . ARG A 1 237 ? 2.159 -10.130 -12.503 1.00 97.31 237 ARG A CA 1
ATOM 1914 C C . ARG A 1 237 ? 2.754 -11.057 -11.462 1.00 97.31 237 ARG A C 1
ATOM 1916 O O . ARG A 1 237 ? 3.951 -11.324 -11.460 1.00 97.31 237 ARG A O 1
ATOM 1923 N N . TYR A 1 238 ? 1.904 -11.604 -10.607 1.00 96.94 238 TYR A N 1
ATOM 1924 C CA . TYR A 1 238 ? 2.327 -12.645 -9.681 1.00 96.94 238 TYR A CA 1
ATOM 1925 C C . TYR A 1 238 ? 2.429 -14.004 -10.378 1.00 96.94 238 TYR A C 1
ATOM 1927 O O . TYR A 1 238 ? 1.502 -14.426 -11.076 1.00 96.94 238 TYR A O 1
ATOM 1935 N N . CYS A 1 239 ? 3.536 -14.702 -10.147 1.00 96.69 239 CYS A N 1
ATOM 1936 C CA . CYS A 1 239 ? 3.776 -16.050 -10.626 1.00 96.69 239 CYS A CA 1
ATOM 1937 C C . CYS A 1 239 ? 3.716 -17.059 -9.474 1.00 96.69 239 CYS A C 1
ATOM 1939 O O . CYS A 1 239 ? 4.532 -17.006 -8.558 1.00 96.69 239 CYS A O 1
ATOM 1941 N N . ALA A 1 240 ? 2.788 -18.018 -9.535 1.00 95.88 240 ALA A N 1
ATOM 1942 C CA . ALA A 1 240 ? 2.616 -18.992 -8.458 1.00 95.88 240 ALA A CA 1
ATOM 1943 C C . ALA A 1 240 ? 3.697 -20.081 -8.417 1.00 95.88 240 ALA A C 1
ATOM 1945 O O . ALA A 1 240 ? 4.030 -20.531 -7.324 1.00 95.88 240 ALA A O 1
ATOM 1946 N N . SER A 1 241 ? 4.266 -20.481 -9.561 1.00 95.50 241 SER A N 1
ATOM 1947 C CA . SER A 1 241 ? 5.358 -21.468 -9.589 1.00 95.50 241 SER A CA 1
ATOM 1948 C C . SER A 1 241 ? 6.630 -20.937 -8.925 1.00 95.50 241 SER A C 1
ATOM 1950 O O . SER A 1 241 ? 7.361 -21.699 -8.306 1.00 95.50 241 SER A O 1
ATOM 1952 N N . GLU A 1 242 ? 6.862 -19.628 -9.021 1.00 96.00 242 GLU A N 1
ATOM 1953 C CA . GLU A 1 242 ? 8.001 -18.928 -8.413 1.00 96.00 242 GLU A CA 1
ATOM 1954 C C . GLU A 1 242 ? 7.662 -18.314 -7.046 1.00 96.00 242 GLU A C 1
ATOM 1956 O O . GLU A 1 242 ? 8.548 -17.789 -6.383 1.00 96.00 242 GLU A O 1
ATOM 1961 N N . GLN A 1 243 ? 6.382 -18.311 -6.656 1.00 96.69 243 GLN A N 1
ATOM 1962 C CA . GLN A 1 243 ? 5.854 -17.593 -5.487 1.00 96.69 243 GLN A CA 1
ATOM 1963 C C . GLN A 1 243 ? 6.314 -16.125 -5.409 1.00 96.69 243 GLN A C 1
ATOM 1965 O O . GLN A 1 243 ? 6.507 -15.579 -4.325 1.00 96.69 243 GLN A O 1
ATOM 1970 N N . ALA A 1 244 ? 6.492 -15.472 -6.557 1.00 97.19 244 ALA A N 1
ATOM 1971 C CA . ALA A 1 244 ? 7.121 -14.159 -6.661 1.00 97.19 244 ALA A CA 1
ATOM 1972 C C . ALA A 1 244 ? 6.384 -13.259 -7.657 1.00 97.19 244 ALA A C 1
ATOM 1974 O O . ALA A 1 244 ? 5.700 -13.729 -8.573 1.00 97.19 244 ALA A O 1
ATOM 1975 N N . TRP A 1 245 ? 6.546 -11.947 -7.498 1.00 97.75 245 TRP A N 1
ATOM 1976 C CA . TRP A 1 245 ? 6.166 -10.985 -8.526 1.00 97.75 245 TRP A CA 1
ATOM 1977 C C . TRP A 1 245 ? 7.198 -11.007 -9.640 1.00 97.75 245 TRP A C 1
ATOM 1979 O O . TRP A 1 245 ? 8.399 -11.021 -9.381 1.00 97.75 245 TRP A O 1
ATOM 1989 N N . VAL A 1 246 ? 6.728 -11.043 -10.883 1.00 97.75 246 VAL A N 1
ATOM 1990 C CA . VAL A 1 246 ? 7.586 -11.157 -12.057 1.00 97.75 246 VAL A CA 1
ATOM 1991 C C . VAL A 1 246 ? 7.259 -10.080 -13.074 1.00 97.75 246 VAL A C 1
ATOM 1993 O O . VAL A 1 246 ? 6.091 -9.791 -13.333 1.00 97.75 246 VAL A O 1
ATOM 1996 N N . PHE A 1 247 ? 8.303 -9.528 -13.676 1.00 98.00 247 PHE A N 1
ATOM 1997 C CA . PHE A 1 247 ? 8.226 -8.735 -14.893 1.00 98.00 247 PHE A CA 1
ATOM 1998 C C . PHE A 1 247 ? 8.439 -9.668 -16.084 1.00 98.00 247 PHE A C 1
ATOM 2000 O O . PHE A 1 247 ? 9.414 -10.425 -16.118 1.00 98.00 247 PHE A O 1
ATOM 2007 N N . ILE A 1 248 ? 7.525 -9.640 -17.047 1.00 97.38 248 ILE A N 1
ATOM 2008 C CA . ILE A 1 248 ? 7.553 -10.481 -18.243 1.00 97.38 248 ILE A CA 1
ATOM 2009 C C . ILE A 1 248 ? 7.289 -9.640 -19.487 1.00 97.38 248 ILE A C 1
ATOM 2011 O O . ILE A 1 248 ? 6.542 -8.665 -19.450 1.00 97.38 248 ILE A O 1
ATOM 2015 N N . HIS A 1 249 ? 7.832 -10.084 -20.614 1.00 96.81 249 HIS A N 1
ATOM 2016 C CA . HIS A 1 249 ? 7.456 -9.573 -21.923 1.00 96.81 249 HIS A CA 1
ATOM 2017 C C . HIS A 1 249 ? 7.154 -10.762 -22.845 1.00 96.81 249 HIS A C 1
ATOM 2019 O O . HIS A 1 249 ? 8.035 -11.603 -23.025 1.00 96.81 249 HIS A O 1
ATOM 2025 N N . PRO A 1 250 ? 5.952 -10.870 -23.447 1.00 93.94 250 PRO A N 1
ATOM 2026 C CA . PRO A 1 250 ? 5.551 -12.072 -24.192 1.00 93.94 250 PRO A CA 1
ATOM 2027 C C . PRO A 1 250 ? 6.495 -12.454 -25.341 1.00 93.94 250 PRO A C 1
ATOM 2029 O O . PRO A 1 250 ? 6.690 -13.635 -25.628 1.00 93.94 250 PRO A O 1
ATOM 2032 N N . ASN A 1 251 ? 7.105 -11.449 -25.969 1.00 94.31 251 ASN A N 1
ATOM 2033 C CA . ASN A 1 251 ? 7.978 -11.631 -27.127 1.00 94.31 251 ASN A CA 1
ATOM 2034 C C . ASN A 1 251 ? 9.457 -11.845 -26.779 1.00 94.31 251 ASN A C 1
ATOM 2036 O O . ASN A 1 251 ? 10.245 -12.089 -27.685 1.00 94.31 251 ASN A O 1
ATOM 2040 N N . ILE A 1 252 ? 9.860 -11.752 -25.509 1.00 94.50 252 ILE A N 1
ATOM 2041 C CA . ILE A 1 252 ? 11.266 -11.887 -25.106 1.00 94.50 252 ILE A CA 1
ATOM 2042 C C . ILE A 1 252 ? 11.433 -13.219 -24.383 1.00 94.50 252 ILE A C 1
ATOM 2044 O O . ILE A 1 252 ? 10.713 -13.503 -23.426 1.00 94.50 252 ILE A O 1
ATOM 2048 N N . ARG A 1 253 ? 12.386 -14.046 -24.824 1.00 92.12 253 ARG A N 1
ATOM 2049 C CA . ARG A 1 253 ? 12.647 -15.359 -24.214 1.00 92.12 253 ARG A CA 1
ATOM 2050 C C . ARG A 1 253 ? 14.112 -15.542 -23.862 1.00 92.12 253 ARG A C 1
ATOM 2052 O O . ARG A 1 253 ? 15.001 -15.067 -24.558 1.00 92.12 253 ARG A O 1
ATOM 2059 N N . LYS A 1 2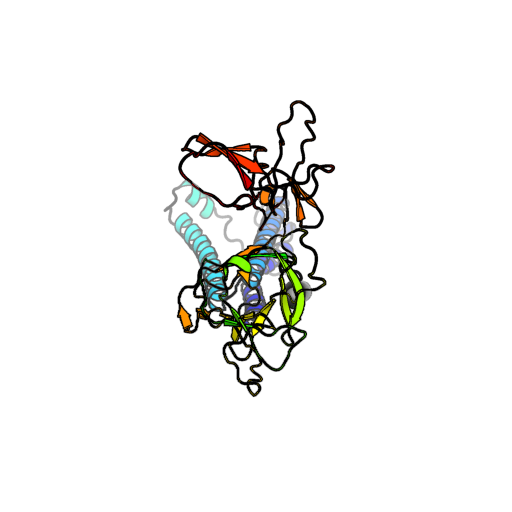54 ? 14.355 -16.314 -22.799 1.00 91.56 254 LYS A N 1
ATOM 2060 C CA . LYS A 1 254 ? 15.702 -16.704 -22.345 1.00 91.56 254 LYS A CA 1
ATOM 2061 C C . LYS A 1 254 ? 16.384 -17.703 -23.274 1.00 91.56 254 LYS A C 1
ATOM 2063 O O . LYS A 1 254 ? 17.607 -17.756 -23.309 1.00 91.56 254 LYS A O 1
ATOM 2068 N N . SER A 1 255 ? 15.606 -18.508 -23.998 1.00 86.94 255 SER A N 1
ATOM 2069 C CA . SER A 1 255 ? 16.117 -19.531 -24.908 1.00 86.94 255 SER A CA 1
ATOM 2070 C C . SER A 1 255 ? 15.364 -19.525 -26.241 1.00 86.94 255 SER A C 1
ATOM 2072 O O . SER A 1 255 ? 14.215 -19.087 -26.339 1.00 86.94 255 SER A O 1
ATOM 2074 N N . SER A 1 256 ? 16.033 -20.020 -27.283 1.00 80.69 256 SER A N 1
ATOM 2075 C CA . SER A 1 256 ? 15.470 -20.188 -28.627 1.00 80.69 256 SER A CA 1
ATOM 2076 C C . SER A 1 256 ? 14.612 -21.449 -28.780 1.00 80.69 256 SER A C 1
ATOM 2078 O O . SER A 1 256 ? 14.018 -21.659 -29.834 1.00 80.69 256 SER A O 1
ATOM 2080 N N . SER A 1 257 ? 14.560 -22.313 -27.761 1.00 78.88 257 SER A N 1
ATOM 2081 C CA . SER A 1 257 ? 13.836 -23.579 -27.851 1.00 78.88 257 SER A CA 1
ATOM 2082 C C . SER A 1 257 ? 12.327 -23.342 -27.816 1.00 78.88 257 SER A C 1
ATOM 2084 O O . SER A 1 257 ? 11.795 -22.735 -26.884 1.00 78.88 257 SER A O 1
ATOM 2086 N N . THR A 1 258 ? 11.625 -23.858 -28.823 1.00 68.38 258 THR A N 1
ATOM 2087 C CA . THR A 1 258 ? 10.160 -23.820 -28.920 1.00 68.38 258 THR A CA 1
ATOM 2088 C C . THR A 1 258 ? 9.467 -24.715 -27.892 1.00 68.38 258 THR A C 1
ATOM 2090 O O . THR A 1 258 ? 8.286 -24.512 -27.631 1.00 68.38 258 THR A O 1
ATOM 2093 N N . ASP A 1 259 ? 10.191 -25.658 -27.278 1.00 62.50 259 ASP A N 1
ATOM 2094 C CA . ASP A 1 259 ? 9.638 -26.628 -26.317 1.00 62.50 259 ASP A CA 1
ATOM 2095 C C . ASP A 1 259 ? 9.460 -26.063 -24.899 1.00 62.50 259 ASP A C 1
ATOM 2097 O O . ASP A 1 259 ? 8.901 -26.721 -24.019 1.00 62.50 259 ASP A O 1
ATOM 2101 N N . TYR A 1 260 ? 9.902 -24.828 -24.655 1.00 66.12 260 TYR A N 1
ATOM 2102 C CA . TYR A 1 260 ? 9.793 -24.193 -23.346 1.00 66.12 260 TYR A CA 1
ATOM 2103 C C . TYR A 1 260 ? 8.439 -23.489 -23.170 1.00 66.12 260 TYR A C 1
ATOM 2105 O O . TYR A 1 260 ? 8.310 -22.275 -23.328 1.00 66.12 260 TYR A O 1
ATOM 2113 N N . ASN A 1 261 ? 7.418 -24.266 -22.793 1.00 70.44 261 ASN A N 1
ATOM 2114 C CA . ASN A 1 261 ? 6.180 -23.755 -22.192 1.00 70.44 261 ASN A CA 1
ATOM 2115 C C . ASN A 1 261 ? 6.408 -23.438 -20.704 1.00 70.44 261 ASN A C 1
ATOM 2117 O O . ASN A 1 261 ? 5.816 -24.053 -19.817 1.00 70.44 261 ASN A O 1
ATOM 2121 N N . GLU A 1 262 ? 7.299 -22.492 -20.415 1.00 80.75 262 GLU A N 1
ATOM 2122 C CA . GLU A 1 262 ? 7.398 -21.947 -19.063 1.00 80.75 262 GLU A CA 1
ATOM 2123 C C . GLU A 1 262 ? 6.136 -21.136 -18.754 1.00 80.75 262 GLU A C 1
ATOM 2125 O O . GLU A 1 262 ? 5.808 -20.178 -19.451 1.00 80.75 262 GLU A O 1
ATOM 2130 N N . GLU A 1 263 ? 5.433 -21.496 -17.678 1.00 86.31 263 GLU A N 1
ATOM 2131 C CA . GLU A 1 263 ? 4.266 -20.747 -17.187 1.00 86.31 263 GLU A CA 1
ATOM 2132 C C . GLU A 1 263 ? 4.640 -19.287 -16.835 1.00 86.31 263 GLU A C 1
ATOM 2134 O O . GLU A 1 263 ? 3.813 -18.371 -16.934 1.00 86.31 263 GLU A O 1
ATOM 2139 N N . CYS A 1 264 ? 5.912 -19.053 -16.484 1.00 92.94 264 CYS A N 1
ATOM 2140 C CA . CYS A 1 264 ? 6.451 -17.755 -16.087 1.00 92.94 264 CYS A CA 1
ATOM 2141 C C . CYS A 1 264 ? 7.863 -17.488 -16.636 1.00 92.94 264 CYS A C 1
ATOM 2143 O O . CYS A 1 264 ? 8.841 -17.619 -15.894 1.00 92.94 264 CYS A O 1
ATOM 2145 N N . PRO A 1 265 ? 7.987 -17.025 -17.892 1.00 94.12 265 PRO A N 1
ATOM 2146 C CA . PRO A 1 265 ? 9.263 -16.624 -18.482 1.00 94.12 265 PRO A CA 1
ATOM 2147 C C . PRO A 1 265 ? 9.698 -15.243 -17.953 1.00 94.12 265 PRO A C 1
ATOM 2149 O O . PRO A 1 265 ? 9.717 -14.251 -18.677 1.00 94.12 265 PRO A O 1
ATOM 2152 N N . TRP A 1 266 ? 9.985 -15.154 -16.654 1.00 96.31 266 TRP A N 1
ATOM 2153 C CA . TRP A 1 266 ? 10.310 -13.901 -15.966 1.00 96.31 266 TRP A CA 1
ATOM 2154 C C . TRP A 1 266 ? 11.631 -13.298 -16.453 1.00 96.31 266 TRP A C 1
ATOM 2156 O O . TRP A 1 266 ? 12.623 -14.008 -16.585 1.00 96.31 266 TRP A O 1
ATOM 2166 N N . LEU A 1 267 ? 11.663 -11.987 -16.677 1.00 97.19 267 LEU A N 1
ATOM 2167 C CA . LEU A 1 267 ? 12.873 -11.206 -16.966 1.00 97.19 267 LEU A CA 1
ATOM 2168 C C . LEU A 1 267 ? 13.415 -10.543 -15.695 1.00 97.19 267 LEU A C 1
ATOM 2170 O O . LEU A 1 267 ? 14.623 -10.496 -15.477 1.00 97.19 267 LEU A O 1
ATOM 2174 N N . LEU A 1 268 ? 12.500 -10.111 -14.826 1.00 97.69 268 LEU A N 1
ATOM 2175 C CA . LEU A 1 268 ? 12.763 -9.679 -13.457 1.00 97.69 268 LEU A CA 1
ATOM 2176 C C . LEU A 1 268 ? 11.889 -10.503 -12.513 1.00 97.69 268 LEU A C 1
ATOM 2178 O O . LEU A 1 268 ? 10.741 -10.796 -12.859 1.00 97.69 268 LEU A O 1
ATOM 2182 N N . LYS A 1 269 ? 12.382 -10.843 -11.325 1.00 97.56 269 LYS A N 1
ATOM 2183 C CA . LYS A 1 269 ? 11.544 -11.425 -10.272 1.00 97.56 269 LYS A CA 1
ATOM 2184 C C . LYS A 1 269 ? 11.905 -10.924 -8.885 1.00 97.56 269 LYS A C 1
ATOM 2186 O O . LYS A 1 269 ? 13.080 -10.716 -8.596 1.00 97.56 269 LYS A O 1
ATOM 2191 N N . SER A 1 270 ? 10.904 -10.778 -8.029 1.00 97.81 270 SER A N 1
ATOM 2192 C CA . SER A 1 270 ? 11.104 -10.477 -6.617 1.00 97.81 270 SER A CA 1
ATOM 2193 C C . SER A 1 270 ? 11.654 -11.688 -5.860 1.00 97.81 270 SER A C 1
ATOM 2195 O O . SER A 1 270 ? 11.715 -12.808 -6.381 1.00 97.81 270 SER A O 1
ATOM 2197 N N . SER A 1 271 ? 11.991 -11.482 -4.589 1.00 96.50 271 SER A N 1
ATOM 2198 C CA . SER A 1 271 ? 12.060 -12.578 -3.627 1.00 96.50 271 SER A CA 1
ATOM 2199 C C . SER A 1 271 ? 10.700 -13.277 -3.491 1.00 96.50 271 SER A C 1
ATOM 2201 O O . SER A 1 271 ? 9.649 -12.719 -3.837 1.00 96.50 271 SER A O 1
ATOM 2203 N N . GLU A 1 272 ? 10.725 -14.524 -3.017 1.00 96.38 272 GLU A N 1
ATOM 2204 C CA . GLU A 1 272 ? 9.506 -15.270 -2.701 1.00 96.38 272 GLU A CA 1
ATOM 2205 C C . GLU A 1 272 ? 8.682 -14.480 -1.686 1.00 96.38 272 GLU A C 1
ATOM 2207 O O . GLU A 1 272 ? 9.184 -14.045 -0.648 1.00 96.38 272 GLU A O 1
ATOM 2212 N N . THR A 1 273 ? 7.412 -14.258 -2.005 1.00 94.50 273 THR A N 1
ATOM 2213 C CA . THR A 1 273 ? 6.546 -13.408 -1.207 1.00 94.50 273 THR A CA 1
ATOM 2214 C C . THR A 1 273 ? 5.106 -13.889 -1.219 1.00 94.50 273 THR A C 1
ATOM 2216 O O . THR A 1 273 ? 4.564 -14.383 -2.214 1.00 94.50 273 THR A O 1
ATOM 2219 N N . THR A 1 274 ? 4.465 -13.704 -0.069 1.00 90.69 274 THR A N 1
ATOM 2220 C CA . THR A 1 274 ? 3.021 -13.892 0.087 1.00 90.69 274 THR A CA 1
ATOM 2221 C C . THR A 1 274 ? 2.253 -12.583 -0.083 1.00 90.69 274 THR A C 1
ATOM 2223 O O . THR A 1 274 ? 1.028 -12.621 -0.228 1.00 90.69 274 THR A O 1
ATOM 2226 N N . GLU A 1 275 ? 2.958 -11.449 -0.158 1.00 90.31 275 GLU A N 1
ATOM 2227 C CA . GLU A 1 275 ? 2.363 -10.116 -0.219 1.00 90.31 275 GLU A CA 1
ATOM 2228 C C . GLU A 1 275 ? 1.538 -9.941 -1.483 1.00 90.31 275 GLU A C 1
ATOM 2230 O O . GLU A 1 275 ? 1.997 -10.222 -2.595 1.00 90.31 275 GLU A O 1
ATOM 2235 N N . PHE A 1 276 ? 0.287 -9.520 -1.305 1.00 89.56 276 PHE A N 1
ATOM 2236 C CA . PHE A 1 276 ? -0.677 -9.388 -2.395 1.00 89.56 276 PHE A CA 1
ATOM 2237 C C . PHE A 1 276 ? -0.502 -8.087 -3.178 1.00 89.56 276 PHE A C 1
ATOM 2239 O O . PHE A 1 276 ? -0.879 -8.030 -4.342 1.00 89.56 276 PHE A O 1
ATOM 2246 N N . ASN A 1 277 ? 0.089 -7.059 -2.575 1.00 92.00 277 ASN A N 1
ATOM 2247 C CA . ASN A 1 277 ? 0.355 -5.795 -3.240 1.00 92.00 277 ASN A CA 1
ATOM 2248 C C . ASN A 1 277 ? 1.813 -5.738 -3.712 1.00 92.00 277 ASN A C 1
ATOM 2250 O O . ASN A 1 277 ? 2.727 -5.960 -2.922 1.00 92.00 277 ASN A O 1
ATOM 2254 N N . LEU A 1 278 ? 2.026 -5.395 -4.984 1.00 95.31 278 LEU A N 1
ATOM 2255 C CA . LEU A 1 278 ? 3.358 -5.209 -5.564 1.00 95.31 278 LEU A CA 1
ATOM 2256 C C . LEU A 1 278 ? 4.171 -4.134 -4.821 1.00 95.31 278 LEU A C 1
ATOM 2258 O O . LEU A 1 278 ? 5.375 -4.292 -4.658 1.00 95.31 278 LEU A O 1
ATOM 2262 N N . LEU A 1 279 ? 3.515 -3.078 -4.331 1.00 94.81 279 LEU A N 1
ATOM 2263 C CA . LEU A 1 279 ? 4.164 -1.969 -3.616 1.00 94.81 279 LEU A CA 1
ATOM 2264 C C . LEU A 1 279 ? 4.742 -2.374 -2.253 1.00 94.81 279 LEU A C 1
ATOM 2266 O O . LEU A 1 279 ? 5.553 -1.653 -1.684 1.00 94.81 279 LEU A O 1
ATOM 2270 N N . GLU A 1 280 ? 4.305 -3.509 -1.708 1.00 92.75 280 GLU A N 1
ATOM 2271 C CA . GLU A 1 280 ? 4.768 -4.021 -0.415 1.00 92.75 280 GLU A CA 1
ATOM 2272 C C . GLU A 1 280 ? 5.921 -5.018 -0.563 1.00 92.75 280 GLU A C 1
ATOM 2274 O O . GLU A 1 280 ? 6.476 -5.488 0.430 1.00 92.75 280 GLU A O 1
ATOM 2279 N N . VAL A 1 281 ? 6.283 -5.358 -1.801 1.00 94.50 281 VAL A N 1
ATOM 2280 C CA . VAL A 1 281 ? 7.345 -6.312 -2.102 1.00 94.50 281 VAL A CA 1
ATOM 2281 C C . VAL A 1 281 ? 8.701 -5.631 -1.927 1.00 94.50 281 VAL A C 1
ATOM 2283 O O . VAL A 1 281 ? 8.973 -4.601 -2.538 1.00 94.50 281 VAL A O 1
ATOM 2286 N N . GLY A 1 282 ? 9.560 -6.220 -1.092 1.00 88.69 282 GLY A N 1
ATOM 2287 C CA . GLY A 1 282 ? 10.903 -5.703 -0.812 1.00 88.69 282 GLY A CA 1
ATOM 2288 C C . GLY A 1 282 ? 11.862 -5.706 -2.016 1.00 88.69 282 GLY A C 1
ATOM 2289 O O . GLY A 1 282 ? 11.573 -6.270 -3.070 1.00 88.69 282 GLY A O 1
ATOM 2290 N N . GLY A 1 283 ? 13.027 -5.074 -1.831 1.00 79.94 283 GLY A N 1
ATOM 2291 C CA . GLY A 1 283 ? 13.966 -4.672 -2.891 1.00 79.94 283 GLY A CA 1
ATOM 2292 C C . GLY A 1 283 ? 14.963 -5.716 -3.417 1.00 79.94 283 GLY A C 1
ATOM 2293 O O . GLY A 1 283 ? 15.774 -5.374 -4.271 1.00 79.94 283 GLY A O 1
ATOM 2294 N N . ASP A 1 284 ? 14.918 -6.977 -2.983 1.00 93.38 284 ASP A N 1
ATOM 2295 C CA . ASP A 1 284 ? 15.869 -8.011 -3.440 1.00 93.38 284 ASP A CA 1
ATOM 2296 C C . ASP A 1 284 ? 15.450 -8.637 -4.783 1.00 93.38 284 ASP A C 1
ATOM 2298 O O . ASP A 1 284 ? 15.213 -9.846 -4.898 1.00 93.38 284 ASP A O 1
ATOM 2302 N N . TRP A 1 285 ? 15.327 -7.805 -5.817 1.00 97.19 285 TRP A N 1
ATOM 2303 C CA . TRP A 1 285 ? 14.930 -8.250 -7.149 1.00 97.19 285 TRP A CA 1
ATOM 2304 C C . TRP A 1 285 ? 16.095 -8.917 -7.882 1.00 97.19 285 TRP A C 1
ATOM 2306 O O . TRP A 1 285 ? 17.256 -8.504 -7.803 1.00 97.19 285 TRP A O 1
ATOM 2316 N N . LYS A 1 286 ? 15.771 -9.984 -8.609 1.00 97.75 286 LYS A N 1
ATOM 2317 C CA . LYS A 1 286 ? 16.683 -10.720 -9.481 1.00 97.75 286 LYS A CA 1
ATOM 2318 C C . LYS A 1 286 ? 16.375 -10.372 -10.924 1.00 97.75 286 LYS A C 1
ATOM 2320 O O . LYS A 1 286 ? 15.213 -10.397 -11.328 1.00 97.75 286 LYS A O 1
ATOM 2325 N N . ILE A 1 287 ? 17.416 -10.112 -11.700 1.00 97.50 287 ILE A N 1
ATOM 2326 C CA . ILE A 1 287 ? 17.317 -9.753 -13.114 1.00 97.50 287 ILE A CA 1
ATOM 2327 C C . ILE A 1 287 ? 18.015 -10.779 -13.988 1.00 97.50 287 ILE A C 1
ATOM 2329 O O . ILE A 1 287 ? 19.031 -11.363 -13.607 1.00 97.50 287 ILE A O 1
ATOM 2333 N N . TRP A 1 288 ? 17.444 -11.015 -15.162 1.00 97.12 288 TRP A N 1
ATOM 2334 C CA . TRP A 1 288 ? 18.041 -11.840 -16.193 1.00 97.12 288 TRP A CA 1
ATOM 2335 C C . TRP A 1 288 ? 18.764 -10.972 -17.226 1.00 97.12 288 TRP A C 1
ATOM 2337 O O . TRP A 1 288 ? 18.124 -10.279 -18.013 1.00 97.12 288 TRP A O 1
ATOM 2347 N N . THR A 1 289 ? 20.092 -11.065 -17.263 1.00 96.25 289 THR A N 1
ATOM 2348 C CA . THR A 1 289 ? 20.949 -10.402 -18.266 1.00 96.25 289 THR A CA 1
ATOM 2349 C C . THR A 1 289 ? 21.745 -11.413 -19.097 1.00 96.25 289 THR A C 1
ATOM 2351 O O . THR A 1 289 ? 22.872 -11.161 -19.505 1.00 96.25 289 THR A O 1
ATOM 2354 N N . GLY A 1 290 ? 21.183 -12.612 -19.293 1.00 94.31 290 GLY A N 1
ATOM 2355 C CA . GLY A 1 290 ? 21.884 -13.800 -19.806 1.00 94.31 290 GLY A CA 1
ATOM 2356 C C . GLY A 1 290 ? 22.390 -14.708 -18.680 1.00 94.31 290 GLY A C 1
ATOM 2357 O O . GLY A 1 290 ? 22.445 -15.927 -18.828 1.00 94.31 290 GLY A O 1
ATOM 2358 N N . THR A 1 291 ? 22.635 -14.122 -17.510 1.00 94.62 291 THR A N 1
ATOM 2359 C CA . THR A 1 291 ? 22.789 -14.810 -16.224 1.00 94.62 291 THR A CA 1
ATOM 2360 C C . THR A 1 291 ? 21.877 -14.167 -15.184 1.00 94.62 291 THR A C 1
ATOM 2362 O O . THR A 1 291 ? 21.459 -13.020 -15.347 1.00 94.62 291 THR A O 1
ATOM 2365 N N . VAL A 1 292 ? 21.563 -14.888 -14.106 1.00 96.81 292 VAL A N 1
ATOM 2366 C CA . VAL A 1 292 ? 20.799 -14.316 -12.989 1.00 96.81 292 VAL A CA 1
ATOM 2367 C C . VAL A 1 292 ? 21.720 -13.422 -12.163 1.00 96.81 292 VAL A C 1
ATOM 2369 O O . VAL A 1 292 ? 22.645 -13.925 -11.527 1.00 96.81 292 VAL A O 1
ATOM 2372 N N . SER A 1 293 ? 21.443 -12.121 -12.149 1.00 96.38 293 SER A N 1
ATOM 2373 C CA . SER A 1 293 ? 22.077 -11.164 -11.240 1.00 96.38 293 SER A CA 1
ATOM 2374 C C . SER A 1 293 ? 21.129 -10.823 -10.088 1.00 96.38 293 SER A C 1
ATOM 2376 O O . SER A 1 293 ? 19.913 -10.740 -10.278 1.00 96.38 293 SER A O 1
ATOM 2378 N N . ASN A 1 294 ? 21.680 -10.649 -8.888 1.00 95.88 294 ASN A N 1
ATOM 2379 C CA . ASN A 1 294 ? 20.937 -10.202 -7.707 1.00 95.88 294 ASN A CA 1
ATOM 2380 C C . ASN A 1 294 ? 21.079 -8.682 -7.541 1.00 95.88 294 ASN A C 1
ATOM 2382 O O . ASN A 1 294 ? 22.096 -8.122 -7.945 1.00 95.88 294 ASN A O 1
ATOM 2386 N N . GLY A 1 295 ? 20.107 -8.050 -6.879 1.00 91.38 295 GLY A N 1
ATOM 2387 C CA . GLY A 1 295 ? 20.167 -6.626 -6.540 1.00 91.38 295 GLY A CA 1
ATOM 2388 C C . GLY A 1 295 ? 19.844 -5.726 -7.726 1.00 91.38 295 GLY A C 1
ATOM 2389 O O . GLY A 1 295 ? 20.549 -4.756 -7.971 1.00 91.38 295 GLY A O 1
ATOM 2390 N N . ALA A 1 296 ? 18.822 -6.090 -8.499 1.00 94.44 296 ALA A N 1
ATOM 2391 C CA . ALA A 1 296 ? 18.351 -5.257 -9.592 1.00 94.44 296 ALA A CA 1
ATOM 2392 C C . ALA A 1 296 ? 17.666 -3.996 -9.052 1.00 94.44 296 ALA A C 1
ATOM 2394 O O . ALA A 1 296 ? 16.806 -4.091 -8.172 1.00 94.44 296 ALA A O 1
ATOM 2395 N N . ASP A 1 297 ? 18.001 -2.841 -9.624 1.00 94.69 297 ASP A N 1
ATOM 2396 C CA . ASP A 1 297 ? 17.344 -1.581 -9.288 1.00 94.69 297 ASP A CA 1
ATOM 2397 C C . ASP A 1 297 ? 15.921 -1.584 -9.854 1.00 94.69 297 ASP A C 1
ATOM 2399 O O . ASP A 1 297 ? 15.707 -1.410 -11.056 1.00 94.69 297 ASP A O 1
ATOM 2403 N N . PHE A 1 298 ? 14.949 -1.819 -8.975 1.00 95.75 298 PHE A N 1
ATOM 2404 C CA . PHE A 1 298 ? 13.529 -1.825 -9.296 1.00 95.75 298 PHE A CA 1
ATOM 2405 C C . PHE A 1 298 ? 12.760 -1.014 -8.263 1.00 95.75 298 PHE A C 1
ATOM 2407 O O . PHE A 1 298 ? 12.778 -1.320 -7.070 1.00 95.75 298 PHE A O 1
ATOM 2414 N N . GLN A 1 299 ? 12.076 0.024 -8.729 1.00 95.81 299 GLN A N 1
ATOM 2415 C CA . GLN A 1 299 ? 11.243 0.882 -7.897 1.00 95.81 299 GLN A CA 1
ATOM 2416 C C . GLN A 1 299 ? 9.856 0.994 -8.518 1.00 95.81 299 GLN A C 1
ATOM 2418 O O . GLN A 1 299 ? 9.707 1.089 -9.737 1.00 95.81 299 GLN A O 1
ATOM 2423 N N . VAL A 1 300 ? 8.839 0.976 -7.662 1.00 96.00 300 VAL A N 1
ATOM 2424 C CA . VAL A 1 300 ? 7.439 1.087 -8.067 1.00 96.00 300 VAL A CA 1
ATOM 2425 C C . VAL A 1 300 ? 6.767 2.132 -7.201 1.00 96.00 300 VAL A C 1
ATOM 2427 O O . VAL A 1 300 ? 6.850 2.081 -5.975 1.00 96.00 300 VAL A O 1
ATOM 2430 N N . PHE A 1 301 ? 6.069 3.052 -7.850 1.00 95.19 301 PHE A N 1
ATOM 2431 C CA . PHE A 1 301 ? 5.337 4.131 -7.207 1.00 95.19 301 PHE A CA 1
ATOM 2432 C C . PHE A 1 301 ? 3.856 4.019 -7.550 1.00 95.19 301 PHE A C 1
ATOM 2434 O O . PHE A 1 301 ? 3.495 3.673 -8.671 1.00 95.19 301 PHE A O 1
ATOM 2441 N N . CYS A 1 302 ? 2.988 4.300 -6.582 1.00 95.88 302 CYS A N 1
ATOM 2442 C CA . CYS A 1 302 ? 1.555 4.420 -6.827 1.00 95.88 302 CYS A CA 1
ATOM 2443 C C . CYS A 1 302 ? 1.261 5.778 -7.470 1.00 95.88 302 CYS A C 1
ATOM 2445 O O . CYS A 1 302 ? 1.690 6.795 -6.933 1.00 95.88 302 CYS A O 1
ATOM 2447 N N . ASN A 1 303 ? 0.496 5.799 -8.562 1.00 94.88 303 ASN A N 1
ATOM 2448 C CA . ASN A 1 303 ? 0.090 7.049 -9.217 1.00 94.88 303 ASN A CA 1
ATOM 2449 C C . ASN A 1 303 ? -1.255 7.593 -8.704 1.00 94.88 303 ASN A C 1
ATOM 2451 O O . ASN A 1 303 ? -1.737 8.603 -9.210 1.00 94.88 303 ASN A O 1
ATOM 2455 N N . GLU A 1 304 ? -1.892 6.923 -7.736 1.00 95.69 304 GLU A N 1
ATOM 2456 C CA . GLU A 1 304 ? -3.156 7.395 -7.168 1.00 95.69 304 GLU A CA 1
ATOM 2457 C C . GLU A 1 304 ? -2.944 8.487 -6.116 1.00 95.69 304 GLU A C 1
ATOM 2459 O O . GLU A 1 304 ? -2.064 8.376 -5.265 1.00 95.69 304 GLU A O 1
ATOM 2464 N N . CYS A 1 305 ? -3.816 9.494 -6.126 1.00 96.19 305 CYS A N 1
ATOM 2465 C CA . CYS A 1 305 ? -3.881 10.533 -5.101 1.00 96.19 305 CYS A CA 1
ATOM 2466 C C . CYS A 1 305 ? -5.151 10.417 -4.241 1.00 96.19 305 CYS A C 1
ATOM 2468 O O . CYS A 1 305 ? -6.187 9.905 -4.680 1.00 96.19 305 CYS A O 1
ATOM 2470 N N . TYR A 1 306 ? -5.080 10.939 -3.016 1.00 95.75 306 TYR A N 1
ATOM 2471 C CA . TYR A 1 306 ? -6.191 11.075 -2.069 1.00 95.75 306 TYR A CA 1
ATOM 2472 C C . TYR A 1 306 ? -6.412 12.526 -1.618 1.00 95.75 306 TYR A C 1
ATOM 2474 O O . TYR A 1 306 ? -7.480 12.848 -1.094 1.00 95.75 306 TYR A O 1
ATOM 2482 N N . GLY A 1 307 ? -5.438 13.410 -1.838 1.00 94.75 307 GLY A N 1
ATOM 2483 C CA . GLY A 1 307 ? -5.567 14.845 -1.604 1.00 94.75 307 GLY A CA 1
ATOM 2484 C C . GLY A 1 307 ? -4.507 15.663 -2.338 1.00 94.75 307 GLY A C 1
ATOM 2485 O O . GLY A 1 307 ? -3.662 15.125 -3.046 1.00 94.75 307 GLY A O 1
ATOM 2486 N N . GLU A 1 308 ? -4.536 16.983 -2.146 1.00 95.38 308 GLU A N 1
ATOM 2487 C CA . GLU A 1 308 ? -3.594 17.929 -2.776 1.00 95.38 308 GLU A CA 1
ATOM 2488 C C . GLU A 1 308 ? -2.133 17.674 -2.371 1.00 95.38 308 GLU A C 1
ATOM 2490 O O . GLU A 1 308 ? -1.212 17.955 -3.135 1.00 95.38 308 GLU A O 1
ATOM 2495 N N . VAL A 1 309 ? -1.920 17.094 -1.185 1.00 96.06 309 VAL A N 1
ATOM 2496 C CA . VAL A 1 309 ? -0.588 16.736 -0.675 1.00 96.06 309 VAL A CA 1
ATOM 2497 C C . VAL A 1 309 ? 0.105 15.725 -1.590 1.00 96.06 309 VAL A C 1
ATOM 2499 O O . VAL A 1 309 ? 1.295 15.862 -1.857 1.00 96.06 309 VAL A O 1
ATOM 2502 N N . ASP A 1 310 ? -0.643 14.751 -2.114 1.00 95.25 310 ASP A N 1
ATOM 2503 C CA . ASP A 1 310 ? -0.108 13.721 -3.014 1.00 95.25 310 ASP A CA 1
ATOM 2504 C C . ASP A 1 310 ? 0.264 14.307 -4.385 1.00 95.25 310 ASP A C 1
ATOM 2506 O O . ASP A 1 310 ? 1.113 13.772 -5.093 1.00 95.25 310 ASP A O 1
ATOM 2510 N N . CYS A 1 311 ? -0.334 15.450 -4.732 1.00 96.00 311 CYS A N 1
ATOM 2511 C CA . CYS A 1 311 ? -0.037 16.234 -5.927 1.00 96.00 311 CYS A CA 1
ATOM 2512 C C . CYS A 1 311 ? 0.962 17.371 -5.644 1.00 96.00 311 CYS A C 1
ATOM 2514 O O . CYS A 1 311 ? 0.970 18.384 -6.344 1.00 96.00 311 CYS A O 1
ATOM 2516 N N . ASN A 1 312 ? 1.773 17.236 -4.587 1.00 95.38 312 ASN A N 1
ATOM 2517 C CA . ASN A 1 312 ? 2.794 18.202 -4.165 1.00 95.38 312 ASN A CA 1
ATOM 2518 C C . ASN A 1 312 ? 2.274 19.636 -3.946 1.00 95.38 312 ASN A C 1
ATOM 2520 O O . ASN A 1 312 ? 3.045 20.584 -4.052 1.00 95.38 312 ASN A O 1
ATOM 2524 N N . TYR A 1 313 ? 0.984 19.816 -3.636 1.00 95.56 313 TYR A N 1
ATOM 2525 C CA . TYR A 1 313 ? 0.324 21.131 -3.556 1.00 95.56 313 TYR A CA 1
ATOM 2526 C C . TYR A 1 313 ? 0.433 21.972 -4.844 1.00 95.56 313 TYR A C 1
ATOM 2528 O O . TYR A 1 313 ? 0.292 23.194 -4.813 1.00 95.56 313 TYR A O 1
ATOM 2536 N N . HIS A 1 314 ? 0.696 21.320 -5.976 1.00 95.25 314 HIS A N 1
ATOM 2537 C CA . HIS A 1 314 ? 0.842 21.929 -7.299 1.00 95.25 314 HIS A CA 1
ATOM 2538 C C . HIS A 1 314 ? -0.226 21.423 -8.280 1.00 95.25 314 HIS A C 1
ATOM 2540 O O . HIS A 1 314 ? -0.050 21.450 -9.500 1.00 95.25 314 HIS A O 1
ATOM 2546 N N . GLY A 1 315 ? -1.327 20.910 -7.738 1.00 94.69 315 GLY A N 1
ATOM 2547 C CA . GLY A 1 315 ? -2.455 20.385 -8.483 1.00 94.69 315 GLY A CA 1
ATOM 2548 C C . GLY A 1 315 ? -3.553 19.877 -7.561 1.00 94.69 315 GLY A C 1
ATOM 2549 O O . GLY A 1 315 ? -3.400 19.822 -6.338 1.00 94.69 315 GLY A O 1
ATOM 2550 N N . GLN A 1 316 ? -4.658 19.464 -8.171 1.00 96.94 316 GLN A N 1
ATOM 2551 C CA . GLN A 1 316 ? -5.818 18.916 -7.478 1.00 96.94 316 GLN A CA 1
ATOM 2552 C C . GLN A 1 316 ? -5.962 17.428 -7.769 1.00 96.94 316 GLN A C 1
ATOM 2554 O O . GLN A 1 316 ? -5.730 16.968 -8.886 1.00 96.94 316 GLN A O 1
ATOM 2559 N N . CYS A 1 317 ? -6.375 16.666 -6.761 1.00 97.06 317 CYS A N 1
ATOM 2560 C CA . CYS A 1 317 ? -6.676 15.257 -6.947 1.00 97.06 317 CYS A CA 1
ATOM 2561 C C . CYS A 1 317 ? -8.103 15.085 -7.486 1.00 97.06 317 CYS A C 1
ATOM 2563 O O . CYS A 1 317 ? -9.072 15.289 -6.753 1.00 97.06 317 CYS A O 1
ATOM 2565 N N . VAL A 1 318 ? -8.235 14.693 -8.753 1.00 96.75 318 VAL A N 1
ATOM 2566 C CA . VAL A 1 318 ? -9.519 14.458 -9.427 1.00 96.75 318 VAL A CA 1
ATOM 2567 C C . VAL A 1 318 ? -9.557 13.007 -9.893 1.00 96.75 318 VAL A C 1
ATOM 2569 O O . VAL A 1 318 ? -8.658 12.549 -10.590 1.00 96.75 318 VAL A O 1
ATOM 2572 N N . ASP A 1 319 ? -10.570 12.251 -9.465 1.00 94.94 319 ASP A N 1
ATOM 2573 C CA . ASP A 1 319 ? -10.723 10.825 -9.799 1.00 94.94 319 ASP A CA 1
ATOM 2574 C C . ASP A 1 319 ? -9.471 9.976 -9.503 1.00 94.94 319 ASP A C 1
ATOM 2576 O O . ASP A 1 319 ? -9.082 9.106 -10.282 1.00 94.94 319 ASP A O 1
ATOM 2580 N N . LYS A 1 320 ? -8.835 10.236 -8.350 1.00 94.50 320 LYS A N 1
ATOM 2581 C CA . LYS A 1 320 ? -7.572 9.613 -7.914 1.00 94.50 320 LYS A CA 1
ATOM 2582 C C . LYS A 1 320 ? -6.378 9.882 -8.836 1.00 94.50 320 LYS A C 1
ATOM 2584 O O . LYS A 1 320 ? -5.374 9.190 -8.723 1.00 94.50 320 LYS A O 1
ATOM 2589 N N . ARG A 1 321 ? -6.446 10.866 -9.730 1.00 94.25 321 ARG A N 1
ATOM 2590 C CA . ARG A 1 321 ? -5.316 11.317 -10.550 1.00 94.25 321 ARG A CA 1
ATOM 2591 C C . ARG A 1 321 ? -5.001 12.771 -10.239 1.00 94.25 321 ARG A C 1
ATOM 2593 O O . ARG A 1 321 ? -5.904 13.574 -10.011 1.00 94.25 321 ARG A O 1
ATOM 2600 N N . CYS A 1 322 ? -3.720 13.117 -10.229 1.00 95.00 322 CYS A N 1
ATOM 2601 C CA . CYS A 1 322 ? -3.324 14.504 -10.051 1.00 95.00 322 CYS A CA 1
ATOM 2602 C C . CYS A 1 322 ? -3.548 15.284 -11.345 1.00 95.00 322 CYS A C 1
ATOM 2604 O O . CYS A 1 322 ? -2.967 14.979 -12.385 1.00 95.00 322 CYS A O 1
ATOM 2606 N N . GLN A 1 323 ? -4.382 16.314 -11.267 1.00 95.50 323 GLN A N 1
ATOM 2607 C CA . GLN A 1 323 ? -4.520 17.327 -12.296 1.00 95.50 323 GLN A CA 1
ATOM 2608 C C . GLN A 1 323 ? -3.646 18.515 -11.901 1.00 95.50 323 GLN A C 1
ATOM 2610 O O . GLN A 1 323 ? -3.997 19.284 -11.007 1.00 95.50 323 GLN A O 1
ATOM 2615 N N . CYS A 1 324 ? -2.479 18.624 -12.533 1.00 94.25 324 CYS A N 1
ATOM 2616 C CA . CYS A 1 324 ? -1.520 19.677 -12.215 1.00 94.25 324 CYS A CA 1
ATOM 2617 C C . CYS A 1 324 ? -2.052 21.050 -12.603 1.00 94.25 324 CYS A C 1
ATOM 2619 O O . CYS A 1 324 ? -2.673 21.208 -13.658 1.00 94.25 324 CYS A O 1
ATOM 2621 N N . ASP A 1 325 ? -1.765 22.041 -11.763 1.00 92.62 325 ASP A N 1
ATOM 2622 C CA . ASP A 1 325 ? -2.164 23.415 -12.011 1.00 92.62 325 ASP A CA 1
ATOM 2623 C C . ASP A 1 325 ? -1.424 23.939 -13.243 1.00 92.62 325 ASP A C 1
ATOM 2625 O O . ASP A 1 325 ? -0.229 24.254 -13.234 1.00 92.62 325 ASP A O 1
ATOM 2629 N N . SER A 1 326 ? -2.161 24.036 -14.345 1.00 83.94 326 SER A N 1
ATOM 2630 C CA . SER A 1 326 ? -1.774 24.834 -15.493 1.00 83.94 326 SER A CA 1
ATOM 2631 C C . SER A 1 326 ? -2.236 26.259 -15.220 1.00 83.94 326 SER A C 1
ATOM 2633 O O . SER A 1 326 ? -3.314 26.666 -15.656 1.00 83.94 326 SER A O 1
ATOM 2635 N N . THR A 1 327 ? -1.467 27.027 -14.450 1.00 76.12 327 THR A N 1
ATOM 2636 C CA . THR A 1 327 ? -1.689 28.473 -14.406 1.00 76.12 327 THR A CA 1
ATOM 2637 C C . THR A 1 327 ? -1.535 28.992 -15.831 1.00 76.12 327 THR A C 1
ATOM 2639 O O . THR A 1 327 ? -0.441 29.005 -16.387 1.00 76.12 327 THR A O 1
ATOM 2642 N N . ASN A 1 328 ? -2.659 29.352 -16.452 1.00 54.53 328 ASN A N 1
ATOM 2643 C CA . ASN A 1 328 ? -2.722 29.953 -17.781 1.00 54.53 328 ASN A CA 1
ATOM 2644 C C . ASN A 1 328 ? -2.263 31.418 -17.707 1.00 54.53 328 ASN A C 1
ATOM 2646 O O . ASN A 1 328 ? -2.986 32.323 -18.126 1.00 54.53 328 ASN A O 1
ATOM 2650 N N . SER A 1 329 ? -1.086 31.683 -17.138 1.00 55.25 329 SER A N 1
ATOM 2651 C CA . SER A 1 329 ? -0.391 32.941 -17.375 1.00 55.25 329 SER A CA 1
ATOM 2652 C C . SER A 1 329 ? 0.096 32.914 -18.828 1.00 55.25 329 SER A C 1
ATOM 2654 O O . SER A 1 329 ? 1.248 32.644 -19.128 1.00 55.25 329 SER A O 1
ATOM 2656 N N . GLU A 1 330 ? -0.808 33.208 -19.771 1.00 55.47 330 GLU A N 1
ATOM 2657 C CA . GLU A 1 330 ? -0.482 33.511 -21.181 1.00 55.47 330 GLU A CA 1
ATOM 2658 C C . GLU A 1 330 ? 0.394 34.773 -21.324 1.00 55.47 330 GLU A C 1
ATOM 2660 O O . GLU A 1 330 ? 0.776 35.167 -22.428 1.00 55.47 330 GLU A O 1
ATOM 2665 N N . PHE A 1 331 ? 0.708 35.430 -20.211 1.00 56.22 331 PHE A N 1
ATOM 2666 C CA . PHE A 1 331 ? 1.528 36.619 -20.163 1.00 56.22 331 PHE A CA 1
ATOM 2667 C C . PHE A 1 331 ? 3.008 36.211 -20.080 1.00 56.22 331 PHE A C 1
ATOM 2669 O O . PHE A 1 331 ? 3.449 35.689 -19.068 1.00 56.22 331 PHE A O 1
ATOM 2676 N N . GLU A 1 332 ? 3.752 36.477 -21.160 1.00 57.16 332 GLU A N 1
ATOM 2677 C CA . GLU A 1 332 ? 5.230 36.474 -21.240 1.00 57.16 332 GLU A CA 1
ATOM 2678 C C . GLU A 1 332 ? 5.985 35.156 -21.507 1.00 57.16 332 GLU A C 1
ATOM 2680 O O . GLU A 1 332 ? 7.154 35.039 -21.167 1.00 57.16 332 GLU A O 1
ATOM 2685 N N . GLY A 1 333 ? 5.414 34.200 -22.247 1.00 63.94 333 GLY A N 1
ATOM 2686 C CA . GLY A 1 333 ? 6.227 33.199 -22.969 1.00 63.94 333 GLY A CA 1
ATOM 2687 C C . GLY A 1 333 ? 7.008 32.182 -22.116 1.00 63.94 333 GLY A C 1
ATOM 2688 O O . GLY A 1 333 ? 7.665 31.311 -22.687 1.00 63.94 333 GLY A O 1
ATOM 2689 N N . GLU A 1 334 ? 6.897 32.230 -20.789 1.00 66.94 334 GLU A N 1
ATOM 2690 C CA . GLU A 1 334 ? 7.351 31.177 -19.887 1.00 66.94 334 GLU A CA 1
ATOM 2691 C C . GLU A 1 334 ? 6.218 30.173 -19.648 1.00 66.94 334 GLU A C 1
ATOM 2693 O O . GLU A 1 334 ? 5.090 30.524 -19.305 1.00 66.94 334 GLU A O 1
ATOM 2698 N N . LEU A 1 335 ? 6.513 28.887 -19.846 1.00 69.88 335 LEU A N 1
ATOM 2699 C CA . LEU A 1 335 ? 5.623 27.795 -19.464 1.00 69.88 335 LEU A CA 1
ATOM 2700 C C . LEU A 1 335 ? 5.610 27.689 -17.933 1.00 69.88 335 LEU A C 1
ATOM 2702 O O . LEU A 1 335 ? 6.320 26.868 -17.357 1.00 69.88 335 LEU A O 1
ATOM 2706 N N . GLU A 1 336 ? 4.806 28.503 -17.255 1.00 82.25 336 GLU A N 1
ATOM 2707 C CA . GLU A 1 336 ? 4.578 28.328 -15.822 1.00 82.25 336 GLU A CA 1
ATOM 2708 C C . GLU A 1 336 ? 3.676 27.109 -15.553 1.00 82.25 336 GLU A C 1
ATOM 2710 O O . GLU A 1 336 ? 2.780 26.747 -16.333 1.00 82.25 336 GLU A O 1
ATOM 2715 N N . GLY A 1 337 ? 3.953 26.424 -14.444 1.00 89.62 337 GLY A N 1
ATOM 2716 C CA . GLY A 1 337 ? 3.173 25.294 -13.949 1.00 89.62 337 GLY A CA 1
ATOM 2717 C C . GLY A 1 337 ? 4.010 24.058 -13.647 1.00 89.62 337 GLY A C 1
ATOM 2718 O O . GLY A 1 337 ? 5.241 24.064 -13.737 1.00 89.62 337 GLY A O 1
ATOM 2719 N N . TYR A 1 338 ? 3.308 22.986 -13.301 1.00 92.12 338 TYR A N 1
ATOM 2720 C CA . TYR A 1 338 ? 3.890 21.705 -12.915 1.00 92.12 338 TYR A CA 1
ATOM 2721 C C . TYR A 1 338 ? 3.365 20.574 -13.801 1.00 92.12 338 TYR A C 1
ATOM 2723 O O . TYR A 1 338 ? 2.329 20.709 -14.455 1.00 92.12 338 TYR A O 1
ATOM 2731 N N . PHE A 1 339 ? 4.109 19.476 -13.863 1.00 90.50 339 PHE A N 1
ATOM 2732 C CA . PHE A 1 339 ? 3.780 18.287 -14.639 1.00 90.50 339 PHE A CA 1
ATOM 2733 C C . PHE A 1 339 ? 4.315 17.008 -13.965 1.00 90.50 339 PHE A C 1
ATOM 2735 O O . PHE A 1 339 ? 4.946 17.054 -12.902 1.00 90.50 339 PHE A O 1
ATOM 2742 N N . GLY A 1 340 ? 4.038 15.864 -14.592 1.00 89.12 340 GLY A N 1
ATOM 2743 C CA . GLY A 1 340 ? 4.310 14.522 -14.072 1.00 89.12 340 GLY A CA 1
ATOM 2744 C C . GLY A 1 340 ? 3.117 13.953 -13.303 1.00 89.12 340 GLY A C 1
ATOM 2745 O O . GLY A 1 340 ? 2.224 14.698 -12.897 1.00 89.12 340 GLY A O 1
ATOM 2746 N N . SER A 1 341 ? 3.112 12.638 -13.071 1.00 89.00 341 SER A N 1
ATOM 2747 C CA . SER A 1 341 ? 1.983 11.923 -12.448 1.00 89.00 341 SER A CA 1
ATOM 2748 C C . SER A 1 341 ? 1.556 12.467 -11.076 1.00 89.00 341 SER A C 1
ATOM 2750 O O . SER A 1 341 ? 0.390 12.355 -10.709 1.00 89.00 341 SER A O 1
ATOM 2752 N N . SER A 1 342 ? 2.480 13.097 -10.343 1.00 92.38 342 SER A N 1
ATOM 2753 C CA . SER A 1 342 ? 2.236 13.720 -9.029 1.00 92.38 342 SER A CA 1
ATOM 2754 C C . SER A 1 342 ? 2.487 15.233 -9.002 1.00 92.38 342 SER A C 1
ATOM 2756 O O . SER A 1 342 ? 2.648 15.799 -7.925 1.00 92.38 342 SER A O 1
ATOM 2758 N N . CYS A 1 343 ? 2.598 15.902 -10.156 1.00 93.81 343 CYS A N 1
ATOM 2759 C CA . CYS A 1 343 ? 2.874 17.349 -10.241 1.00 93.81 343 CYS A CA 1
ATOM 2760 C C . CYS A 1 343 ? 4.155 17.801 -9.515 1.00 93.81 343 CYS A C 1
ATOM 2762 O O . CYS A 1 343 ? 4.245 18.917 -9.009 1.00 93.81 343 CYS A O 1
ATOM 2764 N N . HIS A 1 344 ? 5.153 16.922 -9.437 1.00 92.56 344 HIS A N 1
ATOM 2765 C CA . HIS A 1 344 ? 6.397 17.176 -8.711 1.00 92.56 344 HIS A CA 1
ATOM 2766 C C . HIS A 1 344 ? 7.441 17.906 -9.558 1.00 92.56 344 HIS A C 1
ATOM 2768 O O . HIS A 1 344 ? 8.375 18.496 -9.015 1.00 92.56 344 HIS A O 1
ATOM 2774 N N . PHE A 1 345 ? 7.299 17.886 -10.884 1.00 91.50 345 PHE A N 1
ATOM 2775 C CA . PHE A 1 345 ? 8.228 18.557 -11.779 1.00 91.50 345 PHE A CA 1
ATOM 2776 C C . PHE A 1 345 ? 7.679 19.912 -12.197 1.00 91.50 345 PHE A C 1
ATOM 2778 O O . PHE A 1 345 ? 6.548 20.017 -12.663 1.00 91.50 345 PHE A O 1
ATOM 2785 N N . LYS A 1 346 ? 8.493 20.962 -12.078 1.00 91.38 346 LYS A N 1
ATOM 2786 C CA . LYS A 1 346 ? 8.195 22.249 -12.713 1.00 91.38 346 LYS A CA 1
ATOM 2787 C C . LYS A 1 346 ? 8.292 22.077 -14.226 1.00 91.38 346 LYS A C 1
ATOM 2789 O O . LYS A 1 346 ? 9.225 21.421 -14.681 1.00 91.38 346 LYS A O 1
ATOM 2794 N N . LYS A 1 347 ? 7.366 22.661 -14.990 1.00 89.44 347 LYS A N 1
ATOM 2795 C CA . LYS A 1 347 ? 7.377 22.597 -16.457 1.00 89.44 347 LYS A CA 1
ATOM 2796 C C . LYS A 1 347 ? 8.763 22.921 -17.032 1.00 89.44 347 LYS A C 1
ATOM 2798 O O . LYS A 1 347 ? 9.459 23.794 -16.509 1.00 89.44 347 LYS A O 1
ATOM 2803 N N . PRO A 1 348 ? 9.165 22.201 -18.089 1.00 88.94 348 PRO A N 1
ATOM 2804 C CA . PRO A 1 348 ? 10.489 22.341 -18.670 1.00 88.94 348 PRO A CA 1
ATOM 2805 C C . PRO A 1 348 ? 10.698 23.708 -19.318 1.00 88.94 348 PRO A C 1
ATOM 2807 O O . PRO A 1 348 ? 9.763 24.312 -19.849 1.00 88.94 348 PRO A O 1
ATOM 2810 N N . CYS A 1 349 ? 11.950 24.160 -19.331 1.00 89.00 349 CYS A N 1
ATOM 2811 C CA . CYS A 1 349 ? 12.352 25.330 -20.099 1.00 89.00 349 CYS A CA 1
ATOM 2812 C C . CYS A 1 349 ? 12.237 25.036 -21.604 1.00 89.00 349 CYS A C 1
ATOM 2814 O O . CYS A 1 349 ? 12.530 23.930 -22.052 1.00 89.00 349 CYS A O 1
ATOM 2816 N N . LEU A 1 350 ? 11.863 26.037 -22.408 1.00 88.94 350 LEU A N 1
ATOM 2817 C CA . LEU A 1 350 ? 11.832 25.902 -23.875 1.00 88.94 350 LEU A CA 1
ATOM 2818 C C . LEU A 1 350 ? 13.229 25.639 -24.454 1.00 88.94 350 LEU A C 1
ATOM 2820 O O . LEU A 1 350 ? 13.379 24.919 -25.444 1.00 88.94 350 LEU A O 1
ATOM 2824 N N . GLN A 1 351 ? 14.237 26.230 -23.816 1.00 90.50 351 GLN A N 1
ATOM 2825 C CA . GLN A 1 351 ? 15.641 26.110 -24.162 1.00 90.50 351 GLN A CA 1
ATOM 2826 C C . GLN A 1 351 ? 16.459 25.975 -22.876 1.00 90.50 351 GLN A C 1
ATOM 2828 O O . GLN A 1 351 ? 16.171 26.633 -21.875 1.00 90.50 351 GLN A O 1
ATOM 2833 N N . MET A 1 352 ? 17.473 25.121 -22.905 1.00 91.06 352 MET A N 1
ATOM 2834 C CA . MET A 1 352 ? 18.468 24.987 -21.849 1.00 91.06 352 MET A CA 1
ATOM 2835 C C . MET A 1 352 ? 19.840 25.320 -22.420 1.00 91.06 352 MET A C 1
ATOM 2837 O O . MET A 1 352 ? 20.157 24.949 -23.551 1.00 91.06 352 MET A O 1
ATOM 2841 N N . GLN A 1 353 ? 20.652 26.011 -21.628 1.00 92.56 353 GLN A N 1
ATOM 2842 C CA . GLN A 1 353 ? 22.055 26.248 -21.931 1.00 92.56 353 GLN A CA 1
ATOM 2843 C C . GLN A 1 353 ? 22.884 25.306 -21.059 1.00 92.56 353 GLN A C 1
ATOM 2845 O O . GLN A 1 353 ? 22.762 25.341 -19.835 1.00 92.56 353 GLN A O 1
ATOM 2850 N N . GLY A 1 354 ? 23.666 24.435 -21.687 1.00 88.38 354 GLY A N 1
ATOM 2851 C CA . GLY A 1 354 ? 24.602 23.563 -20.993 1.00 88.38 354 GLY A CA 1
ATOM 2852 C C . GLY A 1 354 ? 25.860 24.315 -20.556 1.00 88.38 354 GLY A C 1
ATOM 2853 O O . GLY A 1 354 ? 26.146 25.434 -20.998 1.00 88.38 354 GLY A O 1
ATOM 2854 N N . ASP A 1 355 ? 26.638 23.679 -19.681 1.00 89.38 355 ASP A N 1
ATOM 2855 C CA . ASP A 1 355 ? 27.848 24.264 -19.089 1.00 89.38 355 ASP A CA 1
ATOM 2856 C C . ASP A 1 355 ? 28.929 24.599 -20.132 1.00 89.38 355 ASP A C 1
ATOM 2858 O O . ASP A 1 355 ? 29.800 25.436 -19.886 1.00 89.38 355 ASP A O 1
ATOM 2862 N N . MET A 1 356 ? 28.879 23.972 -21.314 1.00 89.44 356 MET A N 1
ATOM 2863 C CA . MET A 1 356 ? 29.822 24.215 -22.410 1.00 89.44 356 MET A CA 1
ATOM 2864 C C . MET A 1 356 ? 29.306 25.236 -23.425 1.00 89.44 356 MET A C 1
ATOM 2866 O O . MET A 1 356 ? 29.827 25.315 -24.541 1.00 89.44 356 MET A O 1
ATOM 2870 N N . ASN A 1 357 ? 28.316 26.047 -23.033 1.00 89.25 357 ASN A N 1
ATOM 2871 C CA . ASN A 1 357 ? 27.678 27.043 -23.890 1.00 89.25 357 ASN A CA 1
ATOM 2872 C C . ASN A 1 357 ? 26.970 26.418 -25.110 1.00 89.25 357 ASN A C 1
ATOM 2874 O O . ASN A 1 357 ? 26.811 27.059 -26.150 1.00 89.25 357 ASN A O 1
ATOM 2878 N N . ASP A 1 358 ? 26.577 25.155 -24.978 1.00 89.94 358 ASP A N 1
ATOM 2879 C CA . ASP A 1 358 ? 25.684 24.426 -25.860 1.00 89.94 358 ASP A CA 1
ATOM 2880 C C . ASP A 1 358 ? 24.224 24.768 -25.558 1.00 89.94 358 ASP A C 1
ATOM 2882 O O . ASP A 1 358 ? 23.845 24.999 -24.413 1.00 89.94 358 ASP A O 1
ATOM 2886 N N . THR A 1 359 ? 23.397 24.831 -26.595 1.00 91.31 359 THR A N 1
ATOM 2887 C CA . THR A 1 359 ? 21.968 25.107 -26.491 1.00 91.31 359 THR A CA 1
ATOM 2888 C C . THR A 1 359 ? 21.172 23.875 -26.884 1.00 91.31 359 THR A C 1
ATOM 2890 O O . THR A 1 359 ? 21.392 23.272 -27.937 1.00 91.31 359 THR A O 1
ATOM 2893 N N . TRP A 1 360 ? 20.219 23.526 -26.029 1.00 91.88 360 TRP A N 1
ATOM 2894 C CA . TRP A 1 360 ? 19.289 22.421 -26.200 1.00 91.88 360 TRP A CA 1
ATOM 2895 C C . TRP A 1 360 ? 17.882 22.986 -26.232 1.00 91.88 360 TRP A C 1
ATOM 2897 O O . TRP A 1 360 ? 17.517 23.776 -25.363 1.00 91.88 360 TRP A O 1
ATOM 2907 N N . ARG A 1 361 ? 17.077 22.589 -27.211 1.00 91.69 361 ARG A N 1
ATOM 2908 C CA . ARG A 1 361 ? 15.677 23.016 -27.322 1.00 91.69 361 ARG A CA 1
ATOM 2909 C C . ARG A 1 361 ? 14.758 21.847 -27.030 1.00 91.69 361 ARG A C 1
ATOM 2911 O O . ARG A 1 361 ? 15.074 20.719 -27.394 1.00 91.69 361 ARG A O 1
ATOM 2918 N N . ILE A 1 362 ? 13.620 22.096 -26.396 1.00 90.06 362 ILE A N 1
ATOM 2919 C CA . ILE A 1 362 ? 12.658 21.023 -26.146 1.00 90.06 362 ILE A CA 1
ATOM 2920 C C . ILE A 1 362 ? 12.155 20.437 -27.475 1.00 90.06 362 ILE A C 1
ATOM 2922 O O . ILE A 1 362 ? 11.887 21.167 -28.435 1.00 90.06 362 ILE A O 1
ATOM 2926 N N . ALA A 1 363 ? 12.072 19.111 -27.552 1.00 88.44 363 ALA A N 1
ATOM 2927 C CA . ALA A 1 363 ? 11.447 18.413 -28.665 1.00 88.44 363 ALA A CA 1
ATOM 2928 C C . ALA A 1 363 ? 9.937 18.694 -28.655 1.00 88.44 363 ALA A C 1
ATOM 2930 O O . ALA A 1 363 ? 9.317 18.754 -27.595 1.00 88.44 363 ALA A O 1
ATOM 2931 N N . TRP A 1 364 ? 9.326 18.839 -29.830 1.00 83.75 364 TRP A N 1
ATOM 2932 C CA . TRP A 1 364 ? 7.884 19.066 -29.967 1.00 83.75 364 TRP A CA 1
ATOM 2933 C C . TRP A 1 364 ? 7.243 17.880 -30.682 1.00 83.75 364 TRP A C 1
ATOM 2935 O O . TRP A 1 364 ? 7.746 17.454 -31.719 1.00 83.75 364 TRP A O 1
ATOM 2945 N N . VAL A 1 365 ? 6.129 17.372 -30.145 1.00 81.56 365 VAL A N 1
ATOM 2946 C CA . VAL A 1 365 ? 5.277 16.388 -30.842 1.00 81.56 365 VAL A CA 1
ATOM 2947 C C . VAL A 1 365 ? 4.572 17.075 -32.009 1.00 81.56 365 VAL A C 1
ATOM 2949 O O . VAL A 1 365 ? 4.548 16.567 -33.125 1.00 81.56 365 VAL A O 1
ATOM 2952 N N . ASP A 1 366 ? 4.020 18.256 -31.731 1.00 76.00 366 ASP A N 1
ATOM 2953 C CA . ASP A 1 366 ? 3.313 19.090 -32.691 1.00 76.00 366 ASP A CA 1
ATOM 2954 C C . ASP A 1 366 ? 3.685 20.556 -32.444 1.00 76.00 366 ASP A C 1
ATOM 2956 O O . ASP A 1 366 ? 3.457 21.114 -31.364 1.00 76.00 366 ASP A O 1
ATOM 2960 N N . ILE A 1 367 ? 4.294 21.169 -33.459 1.00 78.12 367 ILE A N 1
ATOM 2961 C CA . ILE A 1 367 ? 4.735 22.566 -33.436 1.00 78.12 367 ILE A CA 1
ATOM 2962 C C . ILE A 1 367 ? 3.525 23.512 -33.400 1.00 78.12 367 ILE A C 1
ATOM 2964 O O . ILE A 1 367 ? 3.598 24.570 -32.774 1.00 78.12 367 ILE A O 1
ATOM 2968 N N . ALA A 1 368 ? 2.413 23.144 -34.044 1.00 80.25 368 ALA A N 1
ATOM 2969 C CA . ALA A 1 368 ? 1.202 23.956 -34.092 1.00 80.25 368 ALA A CA 1
ATOM 2970 C C . ALA A 1 368 ? 0.482 23.969 -32.737 1.00 80.25 368 ALA A C 1
ATOM 2972 O O . ALA A 1 368 ? 0.026 25.023 -32.297 1.00 80.25 368 ALA A O 1
ATOM 2973 N N . GLU A 1 369 ? 0.435 22.825 -32.050 1.00 77.56 369 GLU A N 1
ATOM 2974 C CA . GLU A 1 369 ? -0.202 22.708 -30.730 1.00 77.56 369 GLU A CA 1
ATOM 2975 C C . GLU A 1 369 ? 0.732 23.054 -29.561 1.00 77.56 369 GLU A C 1
ATOM 2977 O O . GLU A 1 369 ? 0.283 23.082 -28.415 1.00 77.56 369 GLU A O 1
ATOM 2982 N N . ARG A 1 370 ? 2.025 23.309 -29.826 1.00 76.44 370 ARG A N 1
ATOM 2983 C CA . ARG A 1 370 ? 3.061 23.527 -28.800 1.00 76.44 370 ARG A CA 1
ATOM 2984 C C . ARG A 1 370 ? 3.005 22.457 -27.704 1.00 76.44 370 ARG A C 1
ATOM 2986 O O . ARG A 1 370 ? 3.051 22.764 -26.512 1.00 76.44 370 ARG A O 1
ATOM 2993 N N . LYS A 1 371 ? 2.899 21.188 -28.105 1.00 80.88 371 LYS A N 1
ATOM 2994 C CA . LYS A 1 371 ? 2.955 20.052 -27.177 1.00 80.88 371 LYS A CA 1
ATOM 2995 C C . LYS A 1 371 ? 4.392 19.549 -27.072 1.00 80.88 371 LYS A C 1
ATOM 2997 O O . LYS A 1 371 ? 4.906 19.024 -28.068 1.00 80.88 371 LYS A O 1
ATOM 3002 N N . PRO A 1 372 ? 5.059 19.724 -25.916 1.00 83.12 372 PRO A N 1
ATOM 3003 C CA . PRO A 1 372 ? 6.407 19.217 -25.748 1.00 83.12 372 PRO A CA 1
ATOM 3004 C C . PRO A 1 372 ? 6.399 17.692 -25.810 1.00 83.12 372 PRO A C 1
ATOM 3006 O O . PRO A 1 372 ? 5.433 17.042 -25.409 1.00 83.12 372 PRO A O 1
ATOM 3009 N N . PHE A 1 373 ? 7.477 17.127 -26.330 1.00 84.94 373 PHE A N 1
ATOM 3010 C CA . PHE A 1 373 ? 7.692 15.693 -26.362 1.00 84.94 373 PHE A CA 1
ATOM 3011 C C . PHE A 1 373 ? 8.234 15.250 -25.006 1.00 84.94 373 PHE A C 1
ATOM 3013 O O . PHE A 1 373 ? 9.281 15.718 -24.550 1.00 84.94 373 PHE A O 1
ATOM 3020 N N . PHE A 1 374 ? 7.494 14.352 -24.365 1.00 82.94 374 PHE A N 1
ATOM 3021 C CA . PHE A 1 374 ? 7.879 13.734 -23.107 1.00 82.94 374 PHE A CA 1
ATOM 3022 C C . PHE A 1 374 ? 8.178 12.254 -23.327 1.00 82.94 374 PHE A C 1
ATOM 3024 O O . PHE A 1 374 ? 7.531 11.577 -24.126 1.00 82.94 374 PHE A O 1
ATOM 3031 N N . SER A 1 375 ? 9.160 11.757 -22.586 1.00 81.75 375 SER A N 1
ATOM 3032 C CA . SER A 1 375 ? 9.500 10.345 -22.485 1.00 81.75 375 SER A CA 1
ATOM 3033 C C . SER A 1 375 ? 9.668 10.021 -21.005 1.00 81.75 375 SER A C 1
ATOM 3035 O O . SER A 1 375 ? 10.504 10.626 -20.339 1.00 81.75 375 SER A O 1
ATOM 3037 N N . TYR A 1 376 ? 8.852 9.109 -20.469 1.00 76.44 376 TYR A N 1
ATOM 3038 C CA . TYR A 1 376 ? 8.845 8.745 -19.040 1.00 76.44 376 TYR A CA 1
ATOM 3039 C C . TYR A 1 376 ? 8.612 9.933 -18.092 1.00 76.44 376 TYR A C 1
ATOM 3041 O O . TYR A 1 376 ? 9.365 10.115 -17.135 1.00 76.44 376 TYR A O 1
ATOM 3049 N N . ASP A 1 377 ? 7.618 10.779 -18.384 1.00 77.25 377 ASP A N 1
ATOM 3050 C CA . ASP A 1 377 ? 7.371 12.024 -17.639 1.00 77.25 377 ASP A CA 1
ATOM 3051 C C . ASP A 1 377 ? 8.599 12.947 -17.565 1.00 77.25 377 ASP A C 1
ATOM 3053 O O . ASP A 1 377 ? 8.744 13.739 -16.634 1.00 77.25 377 ASP A O 1
ATOM 3057 N N . ARG A 1 378 ? 9.511 12.859 -18.540 1.00 83.19 378 ARG A N 1
ATOM 3058 C CA . ARG A 1 378 ? 10.664 13.752 -18.657 1.00 83.19 378 ARG A CA 1
ATOM 3059 C C . ARG A 1 378 ? 10.650 14.456 -20.007 1.00 83.19 378 ARG A C 1
ATOM 3061 O O . ARG A 1 378 ? 10.370 13.814 -21.019 1.00 83.19 378 ARG A O 1
ATOM 3068 N N . PRO A 1 379 ? 10.908 15.772 -20.030 1.00 88.38 379 PRO A N 1
ATOM 3069 C CA . PRO A 1 379 ? 11.051 16.517 -21.267 1.00 88.38 379 PRO A CA 1
ATOM 3070 C C . PRO A 1 379 ? 12.247 15.979 -22.036 1.00 88.38 379 PRO A C 1
ATOM 3072 O O . PRO A 1 379 ? 13.304 15.725 -21.462 1.00 88.38 379 PRO A O 1
ATOM 3075 N N . VAL A 1 380 ? 12.065 15.839 -23.334 1.00 89.94 380 VAL A N 1
ATOM 3076 C CA . VAL A 1 380 ? 13.129 15.433 -24.238 1.00 89.94 380 VAL A CA 1
ATOM 3077 C C . VAL A 1 380 ? 13.660 16.671 -24.931 1.00 89.94 380 VAL A C 1
ATOM 3079 O O . VAL A 1 380 ? 12.879 17.518 -25.374 1.00 89.94 380 VAL A O 1
ATOM 3082 N N . TYR A 1 381 ? 14.975 16.777 -25.047 1.00 90.25 381 TYR A N 1
ATOM 3083 C CA . TYR A 1 381 ? 15.622 17.916 -25.676 1.00 90.25 381 TYR A CA 1
ATOM 3084 C C . TYR A 1 381 ? 16.414 17.489 -26.910 1.00 90.25 381 TYR A C 1
ATOM 3086 O O . TYR A 1 381 ? 17.048 16.440 -26.958 1.00 90.25 381 TYR A O 1
ATOM 3094 N N . VAL A 1 382 ? 16.376 18.336 -27.933 1.00 90.38 382 VAL A N 1
ATOM 3095 C CA . VAL A 1 382 ? 17.144 18.191 -29.168 1.00 90.38 382 VAL A CA 1
ATOM 3096 C C . VAL A 1 382 ? 18.274 19.203 -29.141 1.00 90.38 382 VAL A C 1
ATOM 3098 O O . VAL A 1 382 ? 18.065 20.375 -28.811 1.00 90.38 382 VAL A O 1
ATOM 3101 N N . TYR A 1 383 ? 19.466 18.752 -29.511 1.00 88.75 383 TYR A N 1
ATOM 3102 C CA . TYR A 1 383 ? 20.617 19.629 -29.657 1.00 88.75 383 TYR A CA 1
ATOM 3103 C C . TYR A 1 383 ? 20.350 20.710 -30.713 1.00 88.75 383 TYR A C 1
ATOM 3105 O O . TYR A 1 383 ? 19.866 20.413 -31.807 1.00 88.75 383 TYR A O 1
ATOM 3113 N N . GLU A 1 384 ? 20.664 21.967 -30.400 1.00 89.94 384 GLU A N 1
ATOM 3114 C CA . GLU A 1 384 ? 20.474 23.091 -31.319 1.00 89.94 384 GLU A CA 1
ATOM 3115 C C . GLU A 1 384 ? 21.807 23.687 -31.786 1.00 89.94 384 GLU A C 1
ATOM 3117 O O . GLU A 1 384 ? 22.023 23.801 -32.992 1.00 89.94 384 GLU A O 1
ATOM 3122 N N . SER A 1 385 ? 22.708 24.086 -30.876 1.00 87.94 385 SER A N 1
ATOM 3123 C CA . SER A 1 385 ? 23.982 24.719 -31.263 1.00 87.94 385 SER A CA 1
ATOM 3124 C C . SER A 1 385 ? 25.013 24.807 -30.122 1.00 87.94 385 SER A C 1
ATOM 3126 O O . SER A 1 385 ? 24.718 24.455 -28.990 1.00 87.94 385 SER A O 1
ATOM 3128 N N . GLY A 1 386 ? 26.229 25.305 -30.400 1.00 80.81 386 GLY A N 1
ATOM 3129 C CA . GLY A 1 386 ? 27.145 25.869 -29.387 1.00 80.81 386 GLY A CA 1
ATOM 3130 C C . GLY A 1 386 ? 28.471 25.130 -29.154 1.00 80.81 386 GLY A C 1
ATOM 3131 O O . GLY A 1 386 ? 29.506 25.774 -28.966 1.00 80.81 386 GLY A O 1
ATOM 3132 N N . TRP A 1 387 ? 28.509 23.804 -29.289 1.00 75.56 387 TRP A N 1
ATOM 3133 C CA . TRP A 1 387 ? 29.727 23.016 -29.053 1.00 75.56 387 TRP A CA 1
ATOM 3134 C C . TRP A 1 387 ? 30.466 22.697 -30.359 1.00 75.56 387 TRP A C 1
ATOM 3136 O O . TRP A 1 387 ? 30.185 21.728 -31.052 1.00 75.56 387 TRP A O 1
ATOM 3146 N N . LYS A 1 388 ? 31.472 23.514 -30.692 1.00 72.25 388 LYS A N 1
ATOM 3147 C CA . LYS A 1 388 ? 32.184 23.460 -31.988 1.00 72.25 388 LYS A CA 1
ATOM 3148 C C . LYS A 1 388 ? 33.017 22.193 -32.255 1.00 72.25 388 LYS A C 1
ATOM 3150 O O . LYS A 1 388 ? 33.449 22.010 -33.386 1.00 72.25 388 LYS A O 1
ATOM 3155 N N . ASN A 1 389 ? 33.268 21.357 -31.245 1.00 73.56 389 ASN A N 1
ATOM 3156 C CA . ASN A 1 389 ? 34.156 20.189 -31.346 1.00 73.56 389 ASN A CA 1
ATOM 3157 C C . ASN A 1 389 ? 33.433 18.838 -31.226 1.00 73.56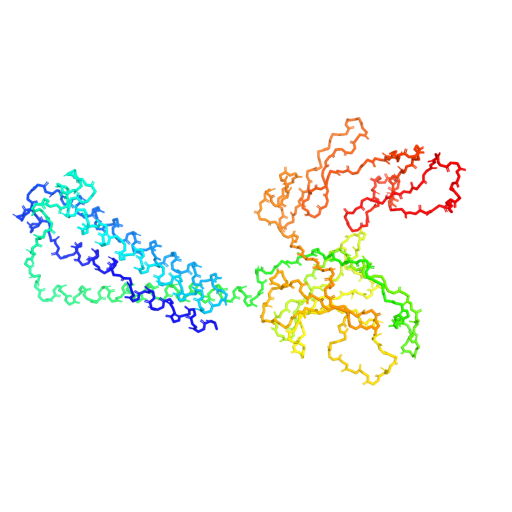 389 ASN A C 1
ATOM 3159 O O . ASN A 1 389 ? 34.098 17.806 -31.289 1.00 73.56 389 ASN A O 1
ATOM 3163 N N . LEU A 1 390 ? 32.108 18.825 -31.061 1.00 69.56 390 LEU A N 1
ATOM 3164 C CA . LEU A 1 390 ? 31.323 17.594 -31.061 1.00 69.56 390 LEU A CA 1
ATOM 3165 C C . LEU A 1 390 ? 30.616 17.474 -32.416 1.00 69.56 390 LEU A C 1
ATOM 3167 O O . LEU A 1 390 ? 29.722 18.254 -32.733 1.00 69.56 390 LEU A O 1
ATOM 3171 N N . THR A 1 391 ? 31.023 16.506 -33.236 1.00 65.88 391 THR A N 1
ATOM 3172 C CA . THR A 1 391 ? 30.228 16.067 -34.390 1.00 65.88 391 THR A CA 1
ATOM 3173 C C . THR A 1 391 ? 29.093 15.195 -33.873 1.00 65.88 391 THR A C 1
ATOM 3175 O O . THR A 1 391 ? 29.192 13.969 -33.882 1.00 65.88 391 THR A O 1
ATOM 3178 N N . ILE A 1 392 ? 28.052 15.838 -33.357 1.00 65.44 392 ILE A N 1
ATOM 3179 C CA . ILE A 1 392 ? 26.780 15.182 -33.069 1.00 65.44 392 ILE A CA 1
ATOM 3180 C C . ILE A 1 392 ? 26.068 15.010 -34.418 1.00 65.44 392 ILE A C 1
ATOM 3182 O O . ILE A 1 392 ? 25.983 15.988 -35.169 1.00 65.44 392 ILE A O 1
ATOM 3186 N N . PRO A 1 393 ? 25.599 13.805 -34.781 1.00 66.19 393 PRO A N 1
ATOM 3187 C CA . PRO A 1 393 ? 24.732 13.630 -35.939 1.00 66.19 393 PRO A CA 1
ATOM 3188 C C . PRO A 1 393 ? 23.533 14.584 -35.847 1.00 66.19 393 PRO A C 1
ATOM 3190 O O . PRO A 1 393 ? 22.918 14.706 -34.789 1.00 66.19 393 PRO A O 1
ATOM 3193 N N . GLU A 1 394 ? 23.185 15.271 -36.939 1.00 54.53 394 GLU A N 1
ATOM 3194 C CA . GLU A 1 394 ? 21.956 16.074 -36.969 1.00 54.53 394 GLU A CA 1
ATOM 3195 C C . GLU A 1 394 ? 20.759 15.189 -36.581 1.00 54.53 394 GLU A C 1
ATOM 3197 O O . GLU A 1 394 ? 20.426 14.244 -37.297 1.00 54.53 394 GLU A O 1
ATOM 3202 N N . GLY A 1 395 ? 20.125 15.497 -35.444 1.00 58.00 395 GLY A N 1
ATOM 3203 C CA . GLY A 1 395 ? 18.947 14.781 -34.949 1.00 58.00 395 GLY A CA 1
ATOM 3204 C C . GLY A 1 395 ? 19.149 13.890 -33.721 1.00 58.00 395 GLY A C 1
ATOM 3205 O O . GLY A 1 395 ? 18.211 13.176 -33.382 1.00 58.00 395 GLY A O 1
ATOM 3206 N N . ASP A 1 396 ? 20.301 13.925 -33.044 1.00 54.41 396 ASP A N 1
ATOM 3207 C CA . ASP A 1 396 ? 20.448 13.257 -31.740 1.00 54.41 396 ASP A CA 1
ATOM 3208 C C . ASP A 1 396 ? 19.548 13.892 -30.665 1.00 54.41 396 ASP A C 1
ATOM 3210 O O . ASP A 1 396 ? 19.322 15.108 -30.624 1.00 54.41 396 ASP A O 1
ATOM 3214 N N . ILE A 1 397 ? 19.026 13.030 -29.795 1.00 58.69 397 ILE A N 1
ATOM 3215 C CA . ILE A 1 397 ? 17.965 13.328 -28.833 1.00 58.69 397 ILE A CA 1
ATOM 3216 C C . ILE A 1 397 ? 18.452 12.931 -27.433 1.00 58.69 397 ILE A C 1
ATOM 3218 O O . ILE A 1 397 ? 18.962 11.822 -27.269 1.00 58.69 397 ILE A O 1
ATOM 3222 N N . ILE A 1 398 ? 18.279 13.816 -26.443 1.00 57.16 398 ILE A N 1
ATOM 3223 C CA . ILE A 1 398 ? 18.526 13.547 -25.013 1.00 57.16 398 ILE A CA 1
ATOM 3224 C C . ILE A 1 398 ? 17.210 13.473 -24.248 1.00 57.16 398 ILE A C 1
ATOM 3226 O O . ILE A 1 398 ? 16.378 14.401 -24.403 1.00 57.16 398 ILE A O 1
#

Sequence (398 aa):
VRVAQYLSLIIGLIMEEEIPSALFMLRQIPKTSLRQTAPQITYGKFVFAAIVRLTMGYFFLINMFLVVVQAKAVLDIFYDVIALQFLQQLDDICFTLAKMDVFGKRLKKATTRKCFSVEFPKLPFARRKKLSLFVKALYLINIVTLLIGMALINVKQDSGTYYCASISVYLGDHIWEEAVVYNNNSTIIGERMNLIFSYFNGEYIINGTTKYGRPIYVEQNKYNSEPFIDKVPAQIRYCASEQAWVFIHPNIRKSSSTDYNEECPWLLKSSETTEFNLLEVGGDWKIWTGTVSNGADFQVFCNECYGEVDCNYHGQCVDKRCQCDSTNSEFEGELEGYFGSSCHFKKPCLQMQGDMNDTWRIAWVDIAERKPFFSYDRPVYVYESGWKNLTIPEGDII